Protein AF-0000000084344309 (afdb_homodimer)

InterPro domains:
  IPR000515 ABC transporter type 1, transmembrane domain MetI-like [PF00528] (68-239)
  IPR000515 ABC transporter type 1, transmembrane domain MetI-like [PS50928] (53-237)
  IPR000515 ABC transporter type 1, transmembrane domain MetI-like [cd06261] (53-232)
  IPR035906 MetI-like superfamily [G3DSA:1.10.3720.10] (46-242)
  IPR035906 MetI-like superfamily [SSF161098] (51-229)

Nearest PDB structures (foldseek):
  7ahd-assembly1_B  TM=9.129E-01  e=1.116E-06  Lactococcus lactis subsp. lactis
  7ahd-assembly1_A  TM=9.057E-01  e=2.330E-06  Lactococcus lactis subsp. lactis
  8wm8-assembly1_A  TM=8.359E-01  e=1.689E-06  Nostoc sp. PCC 7120 = FACHB-418
  7ahc-assembly1_B  TM=8.826E-01  e=1.165E-05  Lactococcus lactis subsp. lactis
  7ahh-assembly1_A  TM=6.954E-01  e=5.317E-05  Lactococcus lactis subsp. lactis

Structure (mmCIF, N/CA/C/O backbone):
data_AF-0000000084344309-model_v1
#
loop_
_entity.id
_entity.type
_entity.pdbx_description
1 polymer 'Putative hydroxymethylpyrimidine transport system permease protein'
#
loop_
_atom_site.group_PDB
_atom_site.id
_atom_site.type_symbol
_atom_site.label_atom_id
_atom_site.label_alt_id
_atom_site.label_comp_id
_atom_site.label_asym_id
_atom_site.label_entity_id
_atom_site.label_seq_id
_atom_site.pdbx_PDB_ins_code
_atom_site.Cartn_x
_atom_site.Cartn_y
_atom_site.Cartn_z
_atom_site.occupancy
_atom_site.B_iso_or_equiv
_atom_site.auth_seq_id
_atom_site.auth_comp_id
_atom_site.auth_asym_id
_atom_site.auth_atom_id
_atom_site.pdbx_PDB_model_num
ATOM 1 N N . MET A 1 1 ? 7.293 23.906 -21.812 1 44 1 MET A N 1
ATOM 2 C CA . MET A 1 1 ? 7.852 22.672 -22.359 1 44 1 MET A CA 1
ATOM 3 C C . MET A 1 1 ? 9.148 22.297 -21.656 1 44 1 MET A C 1
ATOM 5 O O . MET A 1 1 ? 9.609 21.156 -21.75 1 44 1 MET A O 1
ATOM 9 N N . LYS A 1 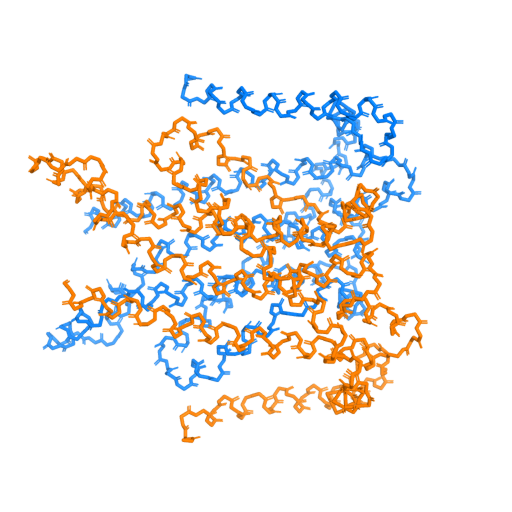2 ? 9.789 23.312 -21.094 1 55.97 2 LYS A N 1
ATOM 10 C CA . LYS A 1 2 ? 11.078 23.281 -20.406 1 55.97 2 LYS A CA 1
ATOM 11 C C . LYS A 1 2 ? 10.953 22.641 -19.031 1 55.97 2 LYS A C 1
ATOM 13 O O . LYS A 1 2 ? 11.875 21.969 -18.562 1 55.97 2 LYS A O 1
ATOM 18 N N . LYS A 1 3 ? 9.727 22.797 -18.594 1 63.34 3 LYS A N 1
ATOM 19 C CA . LYS A 1 3 ? 9.477 22.453 -17.188 1 63.34 3 LYS A CA 1
ATOM 20 C C . LYS A 1 3 ? 9.539 20.938 -16.984 1 63.34 3 LYS A C 1
ATOM 22 O O . LYS A 1 3 ? 9.977 20.469 -15.93 1 63.34 3 LYS A O 1
ATOM 27 N N . TYR A 1 4 ? 9.352 20.109 -18.094 1 70.94 4 TYR A N 1
ATOM 28 C CA . TYR A 1 4 ? 9.289 18.656 -17.938 1 70.94 4 TYR A CA 1
ATOM 29 C C . TYR A 1 4 ? 10.469 17.984 -18.625 1 70.94 4 TYR A C 1
ATOM 31 O O . TYR A 1 4 ? 10.562 16.75 -18.641 1 70.94 4 TYR A O 1
ATOM 39 N N . THR A 1 5 ? 11.352 18.734 -19.109 1 75.25 5 THR A N 1
ATOM 40 C CA . THR A 1 5 ? 12.477 18.234 -19.891 1 75.25 5 THR A CA 1
ATOM 41 C C . THR A 1 5 ? 13.312 17.25 -19.062 1 75.25 5 THR A C 1
ATOM 43 O O . THR A 1 5 ? 13.648 16.156 -19.516 1 75.25 5 THR A O 1
ATOM 46 N N . PRO A 1 6 ? 13.625 17.656 -17.828 1 71.81 6 PRO A N 1
ATOM 47 C CA . PRO A 1 6 ? 14.422 16.688 -17.062 1 71.81 6 PRO A CA 1
ATOM 48 C C . PRO A 1 6 ? 13.695 15.367 -16.844 1 71.81 6 PRO A C 1
ATOM 50 O O . PRO A 1 6 ? 14.32 14.305 -16.906 1 71.81 6 PRO A O 1
ATOM 53 N N . ALA A 1 7 ? 12.469 15.422 -16.594 1 71.88 7 ALA A N 1
ATOM 54 C CA . ALA A 1 7 ? 11.68 14.211 -16.406 1 71.88 7 ALA A CA 1
ATOM 55 C C . ALA A 1 7 ? 11.719 13.336 -17.672 1 71.88 7 ALA A C 1
ATOM 57 O O . ALA A 1 7 ? 11.852 12.117 -17.578 1 71.88 7 ALA A O 1
ATOM 58 N N . ILE A 1 8 ? 11.633 14 -18.703 1 75.62 8 ILE A N 1
ATOM 59 C CA . ILE A 1 8 ? 11.617 13.289 -19.969 1 75.62 8 ILE A CA 1
ATOM 60 C C . ILE A 1 8 ? 12.977 12.648 -20.234 1 75.62 8 ILE A C 1
ATOM 62 O O . ILE A 1 8 ? 13.055 11.492 -20.641 1 75.62 8 ILE A O 1
ATOM 66 N N . ILE A 1 9 ? 14 13.312 -19.844 1 79.62 9 ILE A N 1
ATOM 67 C CA . ILE A 1 9 ? 15.344 12.805 -20.078 1 79.62 9 ILE A CA 1
ATOM 68 C C . ILE A 1 9 ? 15.602 11.586 -19.203 1 79.62 9 ILE A C 1
ATOM 70 O O . ILE A 1 9 ? 16.078 10.555 -19.688 1 79.62 9 ILE A O 1
ATOM 74 N N . ILE A 1 10 ? 15.227 11.695 -17.938 1 78.94 10 ILE A N 1
ATOM 75 C CA . ILE A 1 10 ? 15.461 10.594 -17.016 1 78.94 10 ILE A CA 1
ATOM 76 C C . ILE A 1 10 ? 14.641 9.375 -17.438 1 78.94 10 ILE A C 1
ATOM 78 O O . ILE A 1 10 ? 15.133 8.25 -17.422 1 78.94 10 ILE A O 1
ATOM 82 N N . SER A 1 11 ? 13.438 9.633 -17.797 1 78.31 11 SER A N 1
ATOM 83 C CA . SER A 1 11 ? 12.578 8.547 -18.25 1 78.31 11 SER A CA 1
ATOM 84 C C . SER A 1 11 ? 13.148 7.867 -19.484 1 78.31 11 SER A C 1
ATOM 86 O O . SER A 1 11 ? 13.156 6.641 -19.578 1 78.31 11 SER A O 1
ATOM 88 N N . ILE A 1 12 ? 13.664 8.695 -20.359 1 81.94 12 ILE A N 1
ATOM 89 C CA . ILE A 1 12 ? 14.219 8.172 -21.594 1 81.94 12 ILE A CA 1
ATOM 90 C C . ILE A 1 12 ? 15.477 7.363 -21.297 1 81.94 12 ILE A C 1
ATOM 92 O O . ILE A 1 12 ? 15.672 6.281 -21.859 1 81.94 12 ILE A O 1
ATOM 96 N N . VAL A 1 13 ? 16.281 7.871 -20.406 1 85.38 13 VAL A N 1
ATOM 97 C CA . VAL A 1 13 ? 17.516 7.176 -20.031 1 85.38 13 VAL A CA 1
ATOM 98 C C . VAL A 1 13 ? 17.172 5.832 -19.391 1 85.38 13 VAL A C 1
ATOM 100 O O . VAL A 1 13 ? 17.781 4.812 -19.719 1 85.38 13 VAL A O 1
ATOM 103 N N . LEU A 1 14 ? 16.203 5.852 -18.5 1 82.12 14 LEU A N 1
ATOM 104 C CA . LEU A 1 14 ? 15.805 4.617 -17.828 1 82.12 14 LEU A CA 1
ATOM 105 C C . LEU A 1 14 ? 15.242 3.615 -18.828 1 82.12 14 LEU A C 1
ATOM 107 O O . LEU A 1 14 ? 15.516 2.416 -18.734 1 82.12 14 LEU A O 1
ATOM 111 N N . LEU A 1 15 ? 14.555 4.137 -19.75 1 83.81 15 LEU A N 1
ATOM 112 C CA . LEU A 1 15 ? 13.977 3.273 -20.781 1 83.81 15 LEU A CA 1
ATOM 113 C C . LEU A 1 15 ? 15.062 2.719 -21.688 1 83.81 15 LEU A C 1
ATOM 115 O O . LEU A 1 15 ? 14.992 1.562 -22.109 1 83.81 15 LEU A O 1
ATOM 119 N N . LEU A 1 16 ? 16.016 3.533 -21.969 1 87.88 16 LEU A N 1
ATOM 120 C CA . LEU A 1 16 ? 17.125 3.1 -22.828 1 87.88 16 LEU A CA 1
ATOM 121 C C . LEU A 1 16 ? 17.969 2.049 -22.125 1 87.88 16 LEU A C 1
ATOM 123 O O . LEU A 1 16 ? 18.375 1.062 -22.734 1 87.88 16 LEU A O 1
ATOM 127 N N . VAL A 1 17 ? 18.234 2.318 -20.922 1 87.25 17 VAL A N 1
ATOM 128 C CA . VAL A 1 17 ? 19 1.338 -20.141 1 87.25 17 VAL A CA 1
ATOM 129 C C . VAL A 1 17 ? 18.234 0.018 -20.094 1 87.25 17 VAL A C 1
ATOM 131 O O . VAL A 1 17 ? 18.812 -1.054 -20.266 1 87.25 17 VAL A O 1
ATOM 134 N N . TRP A 1 18 ? 16.969 0.102 -19.859 1 84.81 18 TRP A N 1
ATOM 135 C CA . TRP A 1 18 ? 16.109 -1.077 -19.875 1 84.81 18 TRP A CA 1
ATOM 136 C C . TRP A 1 18 ? 16.156 -1.772 -21.234 1 84.81 18 TRP A C 1
ATOM 138 O O . TRP A 1 18 ? 16.281 -2.998 -21.297 1 84.81 18 TRP A O 1
ATOM 148 N N . GLU A 1 19 ? 16.125 -1.021 -22.25 1 88.81 19 GLU A N 1
ATOM 149 C CA . GLU A 1 19 ? 16.156 -1.564 -23.594 1 88.81 19 GLU A CA 1
ATOM 150 C C . GLU A 1 19 ? 17.453 -2.324 -23.844 1 88.81 19 GLU A C 1
ATOM 152 O O . GLU A 1 19 ? 17.438 -3.447 -24.359 1 88.81 19 GLU A O 1
ATOM 157 N N . VAL A 1 20 ? 18.5 -1.713 -23.469 1 87.88 20 VAL A N 1
ATOM 158 C CA . VAL A 1 20 ? 19.828 -2.299 -23.688 1 87.88 20 VAL A CA 1
ATOM 159 C C . VAL A 1 20 ? 19.984 -3.566 -22.859 1 87.88 20 VAL A C 1
ATOM 161 O O . VAL A 1 20 ? 20.453 -4.59 -23.344 1 87.88 20 VAL A O 1
ATOM 164 N N . LEU A 1 21 ? 19.547 -3.471 -21.672 1 83 21 LEU A N 1
ATOM 165 C CA . LEU A 1 21 ? 19.656 -4.621 -20.781 1 83 21 LEU A CA 1
ATOM 166 C C . LEU A 1 21 ? 18.797 -5.781 -21.281 1 83 21 LEU A C 1
ATOM 168 O O . LEU A 1 21 ? 19.234 -6.934 -21.234 1 83 21 LEU A O 1
ATOM 172 N N . ALA A 1 22 ? 17.625 -5.492 -21.688 1 83.75 22 ALA A N 1
ATOM 173 C CA . ALA A 1 22 ? 16.703 -6.52 -22.172 1 83.75 22 ALA A CA 1
ATOM 174 C C . ALA A 1 22 ? 17.266 -7.203 -23.422 1 83.75 22 ALA A C 1
ATOM 176 O O . ALA A 1 22 ? 17.172 -8.422 -23.547 1 83.75 22 ALA A O 1
ATOM 177 N N . ARG A 1 23 ? 17.844 -6.414 -24.25 1 83.19 23 ARG A N 1
ATOM 178 C CA . ARG A 1 23 ? 18.406 -6.969 -25.484 1 83.19 23 ARG A CA 1
ATOM 179 C C . ARG A 1 23 ? 19.656 -7.785 -25.188 1 83.19 23 ARG A C 1
ATOM 181 O O . ARG A 1 23 ? 19.922 -8.781 -25.859 1 83.19 23 ARG A O 1
ATOM 188 N N . TYR A 1 24 ? 20.344 -7.297 -24.219 1 83.12 24 TYR A N 1
ATOM 189 C CA . TYR A 1 24 ? 21.562 -8.016 -23.844 1 83.12 24 TYR A CA 1
ATOM 190 C C . TYR A 1 24 ? 21.219 -9.383 -23.25 1 83.12 24 TYR A C 1
ATOM 192 O O . TYR A 1 24 ? 21.859 -10.375 -23.562 1 83.12 24 TYR A O 1
ATOM 200 N N . ILE A 1 25 ? 20.281 -9.43 -22.406 1 78.81 25 ILE A N 1
ATOM 201 C CA . ILE A 1 25 ? 19.859 -10.664 -21.75 1 78.81 25 ILE A CA 1
ATOM 202 C C . ILE A 1 25 ? 19.234 -11.602 -22.781 1 78.81 25 ILE A C 1
ATOM 204 O O . ILE A 1 25 ? 19.375 -12.82 -22.688 1 78.81 25 ILE A O 1
ATOM 208 N N . ASN A 1 26 ? 18.625 -11.031 -23.766 1 71.38 26 ASN A N 1
ATOM 209 C CA . ASN A 1 26 ? 18.047 -11.75 -24.906 1 71.38 26 ASN A CA 1
ATOM 210 C C . ASN A 1 26 ? 17.078 -12.836 -24.453 1 71.38 26 ASN A C 1
ATOM 212 O O . ASN A 1 26 ? 17.109 -13.961 -24.953 1 71.38 26 ASN A O 1
ATOM 216 N N . ALA A 1 27 ? 16.531 -12.695 -23.391 1 71.06 27 ALA A N 1
ATOM 217 C CA . ALA A 1 27 ? 15.438 -13.539 -22.906 1 71.06 27 ALA A CA 1
ATOM 218 C C . ALA A 1 27 ? 14.125 -12.766 -22.875 1 71.06 27 ALA A C 1
ATOM 220 O O . ALA A 1 27 ? 13.695 -12.297 -21.812 1 71.06 27 ALA A O 1
ATOM 221 N N . MET A 1 28 ? 13.555 -12.805 -24 1 66.31 28 MET A N 1
ATOM 222 C CA . MET A 1 28 ? 12.414 -11.93 -24.234 1 66.31 28 MET A CA 1
ATOM 223 C C . MET A 1 28 ? 11.219 -12.352 -23.391 1 66.31 28 MET A C 1
ATOM 225 O O . MET A 1 28 ? 10.367 -11.523 -23.062 1 66.31 28 MET A O 1
ATOM 229 N N . TYR A 1 29 ? 11.336 -13.602 -23.078 1 68.12 29 TYR A N 1
ATOM 230 C CA . TYR A 1 29 ? 10.211 -14.086 -22.281 1 68.12 29 TYR A CA 1
ATOM 231 C C . TYR A 1 29 ? 10.305 -13.609 -20.844 1 68.12 29 TYR A C 1
ATOM 233 O O . TYR A 1 29 ? 9.289 -13.367 -20.188 1 68.12 29 TYR A O 1
ATOM 241 N N . ILE A 1 30 ? 11.43 -13.406 -20.484 1 71 30 ILE A N 1
ATOM 242 C CA . ILE A 1 30 ? 11.664 -13.07 -19.078 1 71 30 ILE A CA 1
ATOM 243 C C . ILE A 1 30 ? 11.688 -11.555 -18.906 1 71 30 ILE A C 1
ATOM 245 O O . ILE A 1 30 ? 11.031 -11.016 -18.016 1 71 30 ILE A O 1
ATOM 249 N N . LEU A 1 31 ? 12.414 -10.836 -19.781 1 79.44 31 LEU A N 1
ATOM 250 C CA . LEU A 1 31 ? 12.516 -9.383 -19.734 1 79.44 31 LEU A CA 1
ATOM 251 C C . LEU A 1 31 ? 12.398 -8.781 -21.125 1 79.44 31 LEU A C 1
ATOM 253 O O . LEU A 1 31 ? 13.406 -8.492 -21.766 1 79.44 31 LEU A O 1
ATOM 257 N N . PRO A 1 32 ? 11.141 -8.562 -21.453 1 86.12 32 PRO A N 1
ATOM 258 C CA . PRO A 1 32 ? 10.977 -7.961 -22.781 1 86.12 32 PRO A CA 1
ATOM 259 C C . PRO A 1 32 ? 11.453 -6.512 -22.828 1 86.12 32 PRO A C 1
ATOM 261 O O . PRO A 1 32 ? 11.453 -5.82 -21.812 1 86.12 32 PRO A O 1
ATOM 264 N N . SER A 1 33 ? 11.875 -6.141 -24 1 89.25 33 SER A N 1
ATOM 265 C CA . SER A 1 33 ? 12.312 -4.762 -24.188 1 89.25 33 SER A CA 1
ATOM 266 C C . SER A 1 33 ? 11.125 -3.809 -24.281 1 89.25 33 SER A C 1
ATOM 268 O O . SER A 1 33 ? 10.031 -4.203 -24.688 1 89.25 33 SER A O 1
ATOM 270 N N . PRO A 1 34 ? 11.391 -2.557 -23.844 1 91.44 34 PRO A N 1
ATOM 271 C CA . PRO A 1 34 ? 10.328 -1.555 -23.938 1 91.44 34 PRO A CA 1
ATOM 272 C C . PRO A 1 34 ? 9.766 -1.42 -25.359 1 91.44 34 PRO A C 1
ATOM 274 O O . PRO A 1 34 ? 8.562 -1.256 -25.531 1 91.44 34 PRO A O 1
ATOM 277 N N . SER A 1 35 ? 10.594 -1.54 -26.359 1 92.19 35 SER A N 1
ATOM 278 C CA . SER A 1 35 ? 10.133 -1.417 -27.734 1 92.19 35 SER A CA 1
ATOM 279 C C . SER A 1 35 ? 9.172 -2.545 -28.109 1 92.19 35 SER A C 1
ATOM 281 O O . SER A 1 35 ? 8.156 -2.312 -28.766 1 92.19 35 SER A O 1
ATOM 283 N N . LYS A 1 36 ? 9.484 -3.729 -27.625 1 92.81 36 LYS A N 1
ATOM 284 C CA . LYS A 1 36 ? 8.625 -4.875 -27.906 1 92.81 36 LYS A CA 1
ATOM 285 C C . LYS A 1 36 ? 7.305 -4.773 -27.156 1 92.81 36 LYS A C 1
ATOM 287 O O . LYS A 1 36 ? 6.262 -5.199 -27.656 1 92.81 36 LYS A O 1
ATOM 292 N N . ILE A 1 37 ? 7.387 -4.23 -25.984 1 93.75 37 ILE A N 1
ATOM 293 C CA . ILE A 1 37 ? 6.18 -4.031 -25.188 1 93.75 37 ILE A CA 1
ATOM 294 C C . ILE A 1 37 ? 5.246 -3.059 -25.906 1 93.75 37 ILE A C 1
ATOM 296 O O . ILE A 1 37 ? 4.039 -3.295 -25.984 1 93.75 37 ILE A O 1
ATOM 300 N N . ILE A 1 38 ? 5.84 -2.027 -26.469 1 95.38 38 ILE A N 1
ATOM 301 C CA . ILE A 1 38 ? 5.047 -1.031 -27.172 1 95.38 38 ILE A CA 1
ATOM 302 C C . ILE A 1 38 ? 4.453 -1.651 -28.438 1 95.38 38 ILE A C 1
ATOM 304 O O . ILE A 1 38 ? 3.281 -1.429 -28.75 1 95.38 38 ILE A O 1
ATOM 308 N N . GLU A 1 39 ? 5.23 -2.412 -29.094 1 95.81 39 GLU A N 1
ATOM 309 C CA . GLU A 1 39 ? 4.773 -3.08 -30.312 1 95.81 39 GLU A CA 1
ATOM 310 C C . GLU A 1 39 ? 3.59 -3.998 -30.016 1 95.81 39 GLU A C 1
ATOM 312 O O . GLU A 1 39 ? 2.588 -3.973 -30.734 1 95.81 39 GLU A O 1
ATOM 317 N N . GLU A 1 40 ? 3.76 -4.797 -28.969 1 95.81 40 GLU A N 1
ATOM 318 C CA . GLU A 1 40 ? 2.695 -5.723 -28.594 1 95.81 40 GLU A CA 1
ATOM 319 C C . GLU A 1 40 ? 1.447 -4.977 -28.141 1 95.81 40 GLU A C 1
ATOM 321 O O . GLU A 1 40 ? 0.324 -5.418 -28.391 1 95.81 40 GLU A O 1
ATOM 326 N N . THR A 1 41 ? 1.648 -3.891 -27.469 1 97.56 41 THR A N 1
ATOM 327 C CA . THR A 1 41 ? 0.527 -3.076 -27.016 1 97.56 41 THR A CA 1
ATOM 328 C C . THR A 1 41 ? -0.248 -2.512 -28.203 1 97.56 41 THR A C 1
ATOM 330 O O . THR A 1 41 ? -1.48 -2.494 -28.188 1 97.56 41 THR A O 1
ATOM 333 N N . ILE A 1 42 ? 0.49 -2.08 -29.203 1 97.75 42 ILE A N 1
ATOM 334 C CA . ILE A 1 42 ? -0.143 -1.535 -30.406 1 97.75 42 ILE A CA 1
ATOM 335 C C . ILE A 1 42 ? -0.87 -2.648 -31.156 1 97.75 42 ILE A C 1
ATOM 337 O O . ILE A 1 42 ? -1.98 -2.449 -31.641 1 97.75 42 ILE A O 1
ATOM 341 N N . LYS A 1 43 ? -0.249 -3.75 -31.219 1 97.62 43 LYS A N 1
ATOM 342 C CA . LYS A 1 43 ? -0.836 -4.898 -31.906 1 97.62 43 LYS A CA 1
ATOM 343 C C . LYS A 1 43 ? -2.191 -5.258 -31.297 1 97.62 43 LYS A C 1
ATOM 345 O O . LYS A 1 43 ? -3.139 -5.562 -32.031 1 97.62 43 LYS A O 1
ATOM 350 N N . PHE A 1 44 ? -2.303 -5.23 -29.969 1 98.06 44 PHE A N 1
ATOM 351 C CA . PHE A 1 44 ? -3.52 -5.656 -29.297 1 98.06 44 PHE A CA 1
ATOM 352 C C . PHE A 1 44 ? -4.293 -4.457 -28.766 1 98.06 44 PHE A C 1
ATOM 354 O O . PHE A 1 44 ? -5.09 -4.586 -27.828 1 98.06 44 PHE A O 1
ATOM 361 N N . ARG A 1 45 ? -4.047 -3.285 -29.328 1 97.69 45 ARG A N 1
ATOM 362 C CA . ARG A 1 45 ? -4.578 -2.041 -28.781 1 97.69 45 ARG A CA 1
ATOM 363 C C . ARG A 1 45 ? -6.102 -2.084 -28.703 1 97.69 45 ARG A C 1
ATOM 365 O O . ARG A 1 45 ? -6.691 -1.601 -27.734 1 97.69 45 ARG A O 1
ATOM 372 N N . ASN A 1 46 ? -6.762 -2.625 -29.656 1 97.62 46 ASN A N 1
ATOM 373 C CA . ASN A 1 46 ? -8.219 -2.617 -29.688 1 97.62 46 ASN A CA 1
ATOM 374 C C . ASN A 1 46 ? -8.812 -3.369 -28.5 1 97.62 46 ASN A C 1
ATOM 376 O O . ASN A 1 46 ? -9.578 -2.803 -27.719 1 97.62 46 ASN A O 1
ATOM 380 N N . VAL A 1 47 ? -8.383 -4.617 -28.328 1 97.75 47 VAL A N 1
ATOM 381 C CA . VAL A 1 47 ? -8.945 -5.434 -27.266 1 97.75 47 VAL A CA 1
ATOM 382 C C . VAL A 1 47 ? -8.461 -4.914 -25.906 1 97.75 47 VAL A C 1
ATOM 384 O O . VAL A 1 47 ? -9.203 -4.938 -24.922 1 97.75 47 VAL A O 1
ATOM 387 N N . LEU A 1 48 ? -7.277 -4.398 -25.812 1 98.38 48 LEU A N 1
ATOM 388 C CA . LEU A 1 48 ? -6.707 -3.887 -24.578 1 98.38 48 LEU A CA 1
ATOM 389 C C . LEU A 1 48 ? -7.488 -2.67 -24.078 1 98.38 48 LEU A C 1
ATOM 391 O O . LEU A 1 48 ? -7.805 -2.572 -22.891 1 98.38 48 LEU A O 1
ATOM 395 N N . PHE A 1 49 ? -7.852 -1.816 -24.984 1 98.06 49 PHE A N 1
ATOM 396 C CA . PHE A 1 49 ? -8.438 -0.548 -24.562 1 98.06 49 PHE A CA 1
ATOM 397 C C . PHE A 1 49 ? -9.953 -0.642 -24.516 1 98.06 49 PHE A C 1
ATOM 399 O O . PHE A 1 49 ? -10.594 0.01 -23.688 1 98.06 49 PHE A O 1
ATOM 406 N N . THR A 1 50 ? -10.539 -1.438 -25.344 1 97.44 50 THR A N 1
ATOM 407 C CA . THR A 1 50 ? -11.992 -1.443 -25.438 1 97.44 50 THR A CA 1
ATOM 408 C C . THR A 1 50 ? -12.594 -2.479 -24.484 1 97.44 50 THR A C 1
ATOM 410 O O . THR A 1 50 ? -13.719 -2.314 -24 1 97.44 50 THR A O 1
ATOM 413 N N . VAL A 1 51 ? -11.891 -3.533 -24.219 1 97.88 51 VAL A N 1
ATOM 414 C CA . VAL A 1 51 ? -12.445 -4.617 -23.406 1 97.88 51 VAL A CA 1
ATOM 415 C C . VAL A 1 51 ? -11.75 -4.668 -22.062 1 97.88 51 VAL A C 1
ATOM 417 O O . VAL A 1 51 ? -12.383 -4.457 -21.016 1 97.88 51 VAL A O 1
ATOM 420 N N . HIS A 1 52 ? -10.469 -4.844 -22.062 1 98.38 52 HIS A N 1
ATOM 421 C CA . HIS A 1 52 ? -9.742 -5.184 -20.844 1 98.38 52 HIS A CA 1
ATOM 422 C C . HIS A 1 52 ? -9.547 -3.955 -19.969 1 98.38 52 HIS A C 1
ATOM 424 O O . HIS A 1 52 ? -9.734 -4.023 -18.75 1 98.38 52 HIS A O 1
ATOM 430 N N . LEU A 1 53 ? -9.266 -2.836 -20.594 1 98.31 53 LEU A N 1
ATOM 431 C CA . LEU A 1 53 ? -9.094 -1.617 -19.812 1 98.31 53 LEU A CA 1
ATOM 432 C C . LEU A 1 53 ? -10.398 -1.198 -19.156 1 98.31 53 LEU A C 1
ATOM 434 O O . LEU A 1 53 ? -10.422 -0.796 -17.984 1 98.31 53 LEU A O 1
ATOM 438 N N . LYS A 1 54 ? -11.438 -1.251 -19.891 1 97.88 54 LYS A N 1
ATOM 439 C CA . LYS A 1 54 ? -12.75 -0.89 -19.344 1 97.88 54 LYS A CA 1
ATOM 440 C C . LYS A 1 54 ? -13.109 -1.757 -18.141 1 97.88 54 LYS A C 1
ATOM 442 O O . LYS A 1 54 ? -13.648 -1.26 -17.156 1 97.88 54 LYS A O 1
ATOM 447 N N . ALA A 1 55 ? -12.844 -3.016 -18.266 1 98 55 ALA A N 1
ATOM 448 C CA . ALA A 1 55 ? -13.125 -3.945 -17.188 1 98 55 ALA A CA 1
ATOM 449 C C . ALA A 1 55 ? -12.305 -3.602 -15.938 1 98 55 ALA A C 1
ATOM 451 O O . ALA A 1 55 ? -12.852 -3.514 -14.836 1 98 55 ALA A O 1
ATOM 452 N N . THR A 1 56 ? -11.023 -3.377 -16.078 1 98 56 THR A N 1
ATOM 453 C CA . THR A 1 56 ? -10.133 -3.059 -14.969 1 98 56 THR A CA 1
ATOM 454 C C . THR A 1 56 ? -10.516 -1.723 -14.336 1 98 56 THR A C 1
ATOM 456 O O . THR A 1 56 ? -10.523 -1.588 -13.109 1 98 56 THR A O 1
ATOM 459 N N . LEU A 1 57 ? -10.922 -0.775 -15.172 1 98.38 57 LEU A N 1
ATOM 460 C CA . LEU A 1 57 ? -11.297 0.536 -14.656 1 98.38 57 LEU A CA 1
ATOM 461 C C . LEU A 1 57 ? -12.594 0.448 -13.852 1 98.38 57 LEU A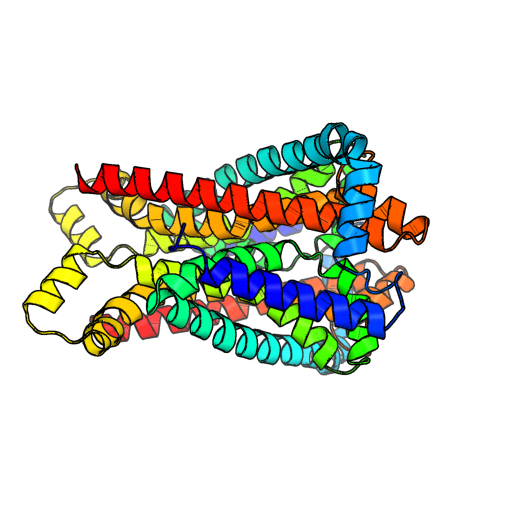 C 1
ATOM 463 O O . LEU A 1 57 ? -12.742 1.136 -12.836 1 98.38 57 LEU A O 1
ATOM 467 N N . SER A 1 58 ? -13.484 -0.332 -14.297 1 98.19 58 SER A N 1
ATOM 468 C CA . SER A 1 58 ? -14.734 -0.504 -13.562 1 98.19 58 SER A CA 1
ATOM 469 C C . SER A 1 58 ? -14.484 -1.079 -12.172 1 98.19 58 SER A C 1
ATOM 471 O O . SER A 1 58 ? -15.031 -0.583 -11.188 1 98.19 58 SER A O 1
ATOM 473 N N . VAL A 1 59 ? -13.648 -2.082 -12.102 1 98.12 59 VAL A N 1
ATOM 474 C CA . VAL A 1 59 ? -13.297 -2.699 -10.82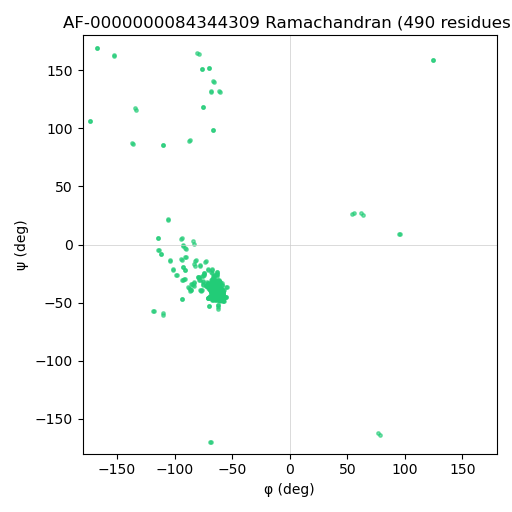8 1 98.12 59 VAL A CA 1
ATOM 475 C C . VAL A 1 59 ? -12.594 -1.681 -9.938 1 98.12 59 VAL A C 1
ATOM 477 O O . VAL A 1 59 ? -12.906 -1.565 -8.75 1 98.12 59 VAL A O 1
ATOM 480 N N . THR A 1 60 ? -11.695 -0.961 -10.531 1 98.12 60 THR A N 1
ATOM 481 C CA . THR A 1 60 ? -10.891 0.004 -9.797 1 98.12 60 THR A CA 1
ATOM 482 C C . THR A 1 60 ? -11.766 1.11 -9.219 1 98.12 60 THR A C 1
ATOM 484 O O . THR A 1 60 ? -11.641 1.448 -8.039 1 98.12 60 THR A O 1
ATOM 487 N N . ILE A 1 61 ? -12.656 1.658 -10.008 1 98.19 61 ILE A N 1
ATOM 488 C CA . ILE A 1 61 ? -13.484 2.787 -9.602 1 98.19 61 ILE A CA 1
ATOM 489 C C . ILE A 1 61 ? -14.469 2.34 -8.523 1 98.19 61 ILE A C 1
ATOM 491 O O . ILE A 1 61 ? -14.617 3.002 -7.492 1 98.19 61 ILE A O 1
ATOM 495 N N . ILE A 1 62 ? -15.078 1.253 -8.711 1 98.44 62 ILE A N 1
ATOM 496 C CA . ILE A 1 62 ? -16.047 0.749 -7.738 1 98.44 62 ILE A CA 1
ATOM 497 C C . ILE A 1 62 ? -15.328 0.354 -6.449 1 98.44 62 ILE A C 1
ATOM 499 O O . ILE A 1 62 ? -15.773 0.704 -5.355 1 98.44 62 ILE A O 1
ATOM 503 N N . GLY A 1 63 ? -14.211 -0.396 -6.613 1 98.31 63 GLY A N 1
ATOM 504 C CA . GLY A 1 63 ? -13.438 -0.806 -5.449 1 98.31 63 GLY A CA 1
ATOM 505 C C . GLY A 1 63 ? -12.922 0.364 -4.637 1 98.31 63 GLY A C 1
ATOM 506 O O . GLY A 1 63 ? -13.031 0.371 -3.41 1 98.31 63 GLY A O 1
ATOM 507 N N . LEU A 1 64 ? -12.391 1.33 -5.336 1 98.12 64 LEU A N 1
ATOM 508 C CA . LEU A 1 64 ? -11.867 2.512 -4.66 1 98.12 64 LEU A CA 1
ATOM 509 C C . LEU A 1 64 ? -12.984 3.297 -3.984 1 98.12 64 LEU A C 1
ATOM 511 O O . LEU A 1 64 ? -12.812 3.803 -2.875 1 98.12 64 LEU A O 1
ATOM 515 N N . PHE A 1 65 ? -14.086 3.457 -4.652 1 98.5 65 PHE A N 1
ATOM 516 C CA . PHE A 1 65 ? -15.227 4.172 -4.098 1 98.5 65 PHE A CA 1
ATOM 517 C C . PHE A 1 65 ? -15.695 3.52 -2.803 1 98.5 65 PHE A C 1
ATOM 519 O O . PHE A 1 65 ? -15.891 4.199 -1.795 1 98.5 65 PHE A O 1
ATOM 526 N N . ILE A 1 66 ? -15.844 2.283 -2.787 1 98.56 66 ILE A N 1
ATOM 527 C CA . ILE A 1 66 ? -16.281 1.545 -1.606 1 98.56 66 ILE A CA 1
ATOM 528 C C . ILE A 1 66 ? -15.219 1.657 -0.51 1 98.56 66 ILE A C 1
ATOM 530 O O . ILE A 1 66 ? -15.547 1.889 0.656 1 98.56 66 ILE A O 1
ATOM 534 N N . ALA A 1 67 ? -13.945 1.476 -0.907 1 98.31 67 ALA A N 1
ATOM 535 C CA . ALA A 1 67 ? -12.852 1.555 0.059 1 98.31 67 ALA A CA 1
ATOM 536 C C . ALA A 1 67 ? -12.812 2.928 0.723 1 98.31 67 ALA A C 1
ATOM 538 O O . ALA A 1 67 ? -12.539 3.037 1.921 1 98.31 67 ALA A O 1
ATOM 539 N N . VAL A 1 68 ? -13.094 3.971 -0.038 1 98.38 68 VAL A N 1
ATOM 540 C CA . VAL A 1 68 ? -13.086 5.328 0.493 1 98.38 68 VAL A CA 1
ATOM 541 C C . VAL A 1 68 ? -14.227 5.504 1.488 1 98.38 68 VAL A C 1
ATOM 543 O O . VAL A 1 68 ? -14.031 6.023 2.588 1 98.38 68 VAL A O 1
ATOM 546 N N . ILE A 1 69 ? -15.391 5.062 1.162 1 98.44 69 ILE A N 1
ATOM 547 C CA . ILE A 1 69 ? -16.547 5.199 2.029 1 98.44 69 ILE A CA 1
ATOM 548 C C . ILE A 1 69 ? -16.328 4.43 3.328 1 98.44 69 ILE A C 1
ATOM 550 O O . ILE A 1 69 ? -16.5 4.977 4.422 1 98.44 69 ILE A O 1
ATOM 554 N N . LEU A 1 70 ? -15.859 3.23 3.217 1 97.75 70 LEU A N 1
ATOM 555 C CA . LEU A 1 70 ? -15.641 2.391 4.391 1 97.75 70 LEU A CA 1
ATOM 556 C C . LEU A 1 70 ? -14.461 2.898 5.207 1 97.75 70 LEU A C 1
ATOM 558 O O . LEU A 1 70 ? -14.531 2.949 6.438 1 97.75 70 LEU A O 1
ATOM 562 N N . GLY A 1 71 ? -13.352 3.219 4.5 1 97.88 71 GLY A N 1
ATOM 563 C CA . GLY A 1 71 ? -12.148 3.684 5.18 1 97.88 71 GLY A CA 1
ATOM 564 C C . GLY A 1 71 ? -12.352 5 5.906 1 97.88 71 GLY A C 1
ATOM 565 O O . GLY A 1 71 ? -11.992 5.133 7.078 1 97.88 71 GLY A O 1
ATOM 566 N N . VAL A 1 72 ? -12.961 5.973 5.234 1 97.69 72 VAL A N 1
ATOM 567 C CA . VAL A 1 72 ? -13.242 7.27 5.84 1 97.69 72 VAL A CA 1
ATOM 568 C C . VAL A 1 72 ? -14.273 7.109 6.949 1 97.69 72 VAL A C 1
ATOM 570 O O . VAL A 1 72 ? -14.141 7.703 8.023 1 97.69 72 VAL A O 1
ATOM 573 N N . GLY A 1 73 ? -15.281 6.332 6.684 1 97.44 73 GLY A N 1
ATOM 574 C CA . GLY A 1 73 ? -16.281 6.059 7.711 1 97.44 73 GLY A CA 1
ATOM 575 C C . GLY A 1 73 ? -15.68 5.48 8.977 1 97.44 73 GLY A C 1
ATOM 576 O O . GLY A 1 73 ? -16.016 5.91 10.086 1 97.44 73 GLY A O 1
ATOM 577 N N . LEU A 1 74 ? -14.836 4.555 8.82 1 96.62 74 LEU A N 1
ATOM 578 C CA . LEU A 1 74 ? -14.195 3.941 9.977 1 96.62 74 LEU A CA 1
ATOM 579 C C . LEU A 1 74 ? -13.281 4.934 10.688 1 96.62 74 LEU A C 1
ATOM 581 O O . LEU A 1 74 ? -13.219 4.957 11.914 1 96.62 74 LEU A O 1
ATOM 585 N N . ALA A 1 75 ? -12.547 5.707 9.906 1 97.06 75 ALA A N 1
ATOM 586 C CA . ALA A 1 75 ? -11.688 6.734 10.492 1 97.06 75 ALA A CA 1
ATOM 587 C C . ALA A 1 75 ? -12.5 7.711 11.344 1 97.06 75 ALA A C 1
ATOM 589 O O . ALA A 1 75 ? -12.094 8.07 12.445 1 97.06 75 ALA A O 1
ATOM 590 N N . ILE A 1 76 ? -13.617 8.102 10.844 1 96.12 76 ILE A N 1
ATOM 591 C CA . ILE A 1 76 ? -14.5 9.016 11.57 1 96.12 76 ILE A CA 1
ATOM 592 C C . ILE A 1 76 ? -14.992 8.344 12.844 1 96.12 76 ILE A C 1
ATOM 594 O O . ILE A 1 76 ? -14.961 8.945 13.922 1 96.12 76 ILE A O 1
ATOM 598 N N . SER A 1 77 ? -15.406 7.117 12.719 1 94.38 77 SER A N 1
ATOM 599 C CA . SER A 1 77 ? -15.922 6.383 13.867 1 94.38 77 SER A CA 1
ATOM 600 C C . SER A 1 77 ? -14.859 6.25 14.961 1 94.38 77 SER A C 1
ATOM 602 O O . SER A 1 77 ? -15.164 6.406 16.141 1 94.38 77 SER A O 1
ATOM 604 N N . MET A 1 78 ? -13.68 5.988 14.586 1 93.5 78 MET A N 1
ATOM 605 C CA . MET A 1 78 ? -12.594 5.82 15.547 1 93.5 78 MET A CA 1
ATOM 606 C C . MET A 1 78 ? -12.219 7.156 16.172 1 93.5 78 MET A C 1
ATOM 608 O O . MET A 1 78 ? -11.82 7.211 17.344 1 93.5 78 MET A O 1
ATOM 612 N N . ASP A 1 79 ? -12.344 8.227 15.406 1 92.75 79 ASP A N 1
ATOM 613 C CA . ASP A 1 79 ? -12.039 9.547 15.938 1 92.75 79 ASP A CA 1
ATOM 614 C C . ASP A 1 79 ? -13.086 9.977 16.969 1 92.75 79 ASP A C 1
ATOM 616 O O . ASP A 1 79 ? -12.75 10.625 17.969 1 92.75 79 ASP A O 1
ATOM 620 N N . LEU A 1 80 ? -14.305 9.625 16.766 1 89.5 80 LEU A N 1
ATOM 621 C CA . LEU A 1 80 ? -15.414 10.055 17.609 1 89.5 80 LEU A CA 1
ATOM 622 C C . LEU A 1 80 ? -15.461 9.25 18.906 1 89.5 80 LEU A C 1
ATOM 624 O O . LEU A 1 80 ? -15.969 9.734 19.922 1 89.5 80 LEU A O 1
ATOM 628 N N . ASN A 1 81 ? -15.031 8.07 18.844 1 89.19 81 ASN A N 1
ATOM 629 C CA . ASN A 1 81 ? -15.141 7.188 20.016 1 89.19 81 ASN A CA 1
ATOM 630 C C . ASN A 1 81 ? -13.828 6.445 20.266 1 89.19 81 ASN A C 1
ATOM 632 O O . ASN A 1 81 ? -13.484 5.516 19.547 1 89.19 81 ASN A O 1
ATOM 636 N N . LYS A 1 82 ? -13.25 6.703 21.391 1 86.94 82 LYS A N 1
ATOM 637 C CA . LYS A 1 82 ? -11.953 6.129 21.734 1 86.94 82 LYS A CA 1
ATOM 638 C C . LYS A 1 82 ? -12.055 4.621 21.953 1 86.94 82 LYS A C 1
ATOM 640 O O . LYS A 1 82 ? -11.109 3.885 21.672 1 86.94 82 LYS A O 1
ATOM 645 N N . SER A 1 83 ? -13.164 4.176 22.406 1 85.56 83 SER A N 1
ATOM 646 C CA . SER A 1 83 ? -13.367 2.74 22.578 1 85.56 83 SER A CA 1
ATOM 647 C C . SER A 1 83 ? -13.352 2.018 21.234 1 85.56 83 SER A C 1
ATOM 649 O O . SER A 1 83 ? -12.812 0.913 21.125 1 85.56 83 SER A O 1
ATOM 651 N N . LEU A 1 84 ? -13.914 2.646 20.25 1 87.88 84 LEU A N 1
ATOM 652 C CA . LEU A 1 84 ? -13.898 2.074 18.906 1 87.88 84 LEU A CA 1
ATOM 653 C C . LEU A 1 84 ? -12.484 2.064 18.344 1 87.88 84 LEU A C 1
ATOM 655 O O . LEU A 1 84 ? -12.086 1.112 17.656 1 87.88 84 LEU A O 1
ATOM 659 N N . GLU A 1 85 ? -11.836 3.07 18.594 1 91.12 85 GLU A N 1
ATOM 660 C CA . GLU A 1 85 ? -10.445 3.141 18.156 1 91.12 85 GLU A CA 1
ATOM 661 C C . GLU A 1 85 ? -9.633 1.978 18.719 1 91.12 85 GLU A C 1
ATOM 663 O O . GLU A 1 85 ? -8.938 1.284 17.969 1 91.12 85 GLU A O 1
ATOM 668 N N . ARG A 1 86 ? -9.758 1.765 19.984 1 86.88 86 ARG A N 1
ATOM 669 C CA . ARG A 1 86 ? -9 0.721 20.656 1 86.88 86 ARG A CA 1
ATOM 670 C C . ARG A 1 86 ? -9.391 -0.662 20.156 1 86.88 86 ARG A C 1
ATOM 672 O O . ARG A 1 86 ? -8.555 -1.563 20.078 1 86.88 86 ARG A O 1
ATOM 679 N N . ALA A 1 87 ? -10.586 -0.758 19.781 1 86.19 87 ALA A N 1
ATOM 680 C CA . ALA A 1 87 ? -11.109 -2.055 19.359 1 86.19 87 ALA A CA 1
ATOM 681 C C . ALA A 1 87 ? -10.812 -2.307 17.875 1 86.19 87 ALA A C 1
ATOM 683 O O . ALA A 1 87 ? -10.453 -3.422 17.484 1 86.19 87 ALA A O 1
ATOM 684 N N . LEU A 1 88 ? -10.93 -1.278 17.078 1 90.19 88 LEU A N 1
ATOM 685 C CA . LEU A 1 88 ? -10.977 -1.492 15.641 1 90.19 88 LEU A CA 1
ATOM 686 C C . LEU A 1 88 ? -9.602 -1.255 15.016 1 90.19 88 LEU A C 1
ATOM 688 O O . LEU A 1 88 ? -9.266 -1.861 14 1 90.19 88 LEU A O 1
ATOM 692 N N . TYR A 1 89 ? -8.805 -0.446 15.633 1 90.56 89 TYR A N 1
ATOM 693 C CA . TYR A 1 89 ? -7.531 -0.086 15.023 1 90.56 89 TYR A CA 1
ATOM 694 C C . TYR A 1 89 ? -6.652 -1.316 14.828 1 90.56 89 TYR A C 1
ATOM 696 O O . TYR A 1 89 ? -6.113 -1.537 13.742 1 90.56 89 TYR A O 1
ATOM 704 N N . PRO A 1 90 ? -6.582 -2.201 15.805 1 87.75 90 PRO A N 1
ATOM 705 C CA . PRO A 1 90 ? -5.789 -3.414 15.602 1 87.75 90 PRO A CA 1
ATOM 706 C C . PRO A 1 90 ? -6.352 -4.312 14.508 1 87.75 90 PRO A C 1
ATOM 708 O O . PRO A 1 90 ? -5.594 -4.973 13.789 1 87.75 90 PRO A O 1
ATOM 711 N N . LEU A 1 91 ? -7.605 -4.344 14.414 1 88.06 91 LEU A N 1
ATOM 712 C CA . LEU A 1 91 ? -8.242 -5.145 13.375 1 88.06 91 LEU A CA 1
ATOM 713 C C . LEU A 1 91 ? -7.938 -4.582 11.992 1 88.06 91 LEU A C 1
ATOM 715 O O . LEU A 1 91 ? -7.746 -5.34 11.039 1 88.06 91 LEU A O 1
ATOM 719 N N . VAL A 1 92 ? -7.934 -3.301 11.914 1 91.06 92 VAL A N 1
ATOM 720 C CA . VAL A 1 92 ? -7.598 -2.631 10.664 1 91.06 92 VAL A CA 1
ATOM 721 C C . VAL A 1 92 ? -6.168 -2.986 10.25 1 91.06 92 VAL A C 1
ATOM 723 O O . VAL A 1 92 ? -5.914 -3.305 9.086 1 91.06 92 VAL A O 1
ATOM 726 N N . VAL A 1 93 ? -5.293 -3.051 11.188 1 90.88 93 VAL A N 1
ATOM 727 C CA . VAL A 1 93 ? -3.902 -3.404 10.93 1 90.88 93 VAL A CA 1
ATOM 728 C C . VAL A 1 93 ? -3.814 -4.852 10.453 1 90.88 93 VAL A C 1
ATOM 730 O O . VAL A 1 93 ? -3.113 -5.156 9.484 1 90.88 93 VAL A O 1
ATOM 733 N N . ALA A 1 94 ? -4.527 -5.688 11.023 1 87.88 94 ALA A N 1
ATOM 734 C CA . ALA A 1 94 ? -4.504 -7.113 10.711 1 87.88 94 ALA A CA 1
ATOM 735 C C . ALA A 1 94 ? -4.996 -7.375 9.297 1 87.88 94 ALA A C 1
ATOM 737 O O . ALA A 1 94 ? -4.547 -8.312 8.641 1 87.88 94 ALA A O 1
ATOM 738 N N . THR A 1 95 ? -5.891 -6.547 8.797 1 85.94 95 THR A N 1
ATOM 739 C CA . THR A 1 95 ? -6.441 -6.754 7.461 1 85.94 95 THR A CA 1
ATOM 740 C C . THR A 1 95 ? -5.348 -6.645 6.402 1 85.94 95 THR A C 1
ATOM 742 O O . THR A 1 95 ? -5.449 -7.246 5.332 1 85.94 95 THR A O 1
ATOM 745 N N . GLN A 1 96 ? -4.277 -5.926 6.676 1 87.75 96 GLN A N 1
ATOM 746 C CA . GLN A 1 96 ? -3.205 -5.703 5.711 1 87.75 96 GLN A CA 1
ATOM 747 C C . GLN A 1 96 ? -2.297 -6.926 5.613 1 87.75 96 GLN A C 1
ATOM 749 O O . GLN A 1 96 ? -1.533 -7.059 4.652 1 87.75 96 GLN A O 1
ATOM 754 N N . THR A 1 97 ? -2.379 -7.785 6.629 1 84.19 97 THR A N 1
ATOM 755 C CA . THR A 1 97 ? -1.467 -8.922 6.668 1 84.19 97 THR A CA 1
ATOM 756 C C . THR A 1 97 ? -2.1 -10.148 6.012 1 84.19 97 THR A C 1
ATOM 758 O O . THR A 1 97 ? -1.465 -11.203 5.91 1 84.19 97 THR A O 1
ATOM 761 N N . VAL A 1 98 ? -3.303 -9.914 5.586 1 76.44 98 VAL A N 1
ATOM 762 C CA . VAL A 1 98 ? -3.982 -11 4.891 1 76.44 98 VAL A CA 1
ATOM 763 C C . VAL A 1 98 ? -3.414 -11.148 3.48 1 76.44 98 VAL A C 1
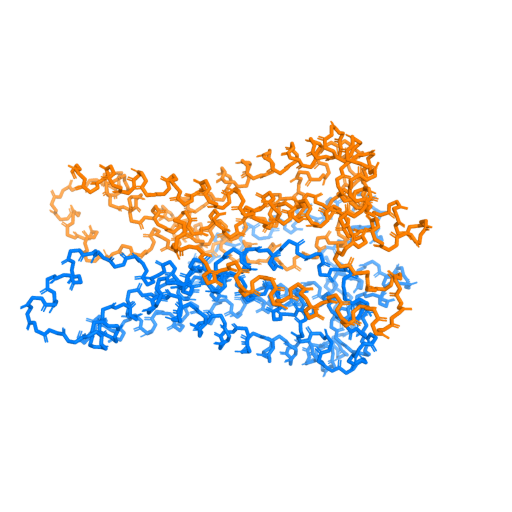ATOM 765 O O . VAL A 1 98 ? -3.43 -10.203 2.695 1 76.44 98 VAL A O 1
ATOM 768 N N . PRO A 1 99 ? -2.863 -12.234 3.182 1 74.81 99 PRO A N 1
ATOM 769 C CA . PRO A 1 99 ? -2.357 -12.438 1.822 1 74.81 99 PRO A CA 1
ATOM 770 C C . PRO A 1 99 ? -3.471 -12.484 0.779 1 74.81 99 PRO A C 1
ATOM 772 O O . PRO A 1 99 ? -4.062 -13.539 0.553 1 74.81 99 PRO A O 1
ATOM 775 N N . ILE A 1 100 ? -3.697 -11.453 0.145 1 78.94 100 ILE A N 1
ATOM 776 C CA . ILE A 1 100 ? -4.793 -11.312 -0.808 1 78.94 100 ILE A CA 1
ATOM 777 C C . ILE A 1 100 ? -4.629 -12.32 -1.94 1 78.94 100 ILE A C 1
ATOM 779 O O . ILE A 1 100 ? -5.613 -12.883 -2.426 1 78.94 100 ILE A O 1
ATOM 783 N N . THR A 1 101 ? -3.428 -12.609 -2.299 1 70.44 101 THR A N 1
ATOM 784 C CA . THR A 1 101 ? -3.156 -13.547 -3.383 1 70.44 101 THR A CA 1
ATOM 785 C C . THR A 1 101 ? -3.623 -14.953 -3.014 1 70.44 101 THR A C 1
ATOM 787 O O . THR A 1 101 ? -4.031 -15.719 -3.881 1 70.44 101 THR A O 1
ATOM 790 N N . ALA A 1 102 ? -3.535 -15.219 -1.666 1 67.94 102 ALA A N 1
ATOM 791 C CA . ALA A 1 102 ? -3.963 -16.531 -1.206 1 67.94 102 ALA A CA 1
ATOM 792 C C . ALA A 1 102 ? -5.484 -16.609 -1.102 1 67.94 102 ALA A C 1
ATOM 794 O O . ALA A 1 102 ? -6.07 -17.688 -1.272 1 67.94 102 ALA A O 1
ATOM 795 N N . LEU A 1 103 ? -6.125 -15.523 -0.862 1 74.38 103 LEU A N 1
ATOM 796 C CA . LEU A 1 103 ? -7.562 -15.508 -0.608 1 74.38 103 LEU A CA 1
ATOM 797 C C . LEU A 1 103 ? -8.336 -15.281 -1.899 1 74.38 103 LEU A C 1
ATOM 799 O O . LEU A 1 103 ? -9.531 -15.578 -1.972 1 74.38 103 LEU A O 1
ATOM 803 N N . ALA A 1 104 ? -7.625 -14.766 -2.834 1 75.19 104 ALA A N 1
ATOM 804 C CA . ALA A 1 104 ? -8.297 -14.344 -4.062 1 75.19 104 ALA A CA 1
ATOM 805 C C . ALA A 1 104 ? -9.023 -15.516 -4.719 1 75.19 104 ALA A C 1
ATOM 807 O O . ALA A 1 104 ? -10.164 -15.367 -5.176 1 75.19 104 ALA A O 1
ATOM 808 N N . PRO A 1 105 ? -8.461 -16.734 -4.711 1 72.25 105 PRO A N 1
ATOM 809 C CA . PRO A 1 105 ? -9.203 -17.875 -5.27 1 72.25 105 PRO A CA 1
ATOM 810 C C . PRO A 1 105 ? -10.508 -18.141 -4.52 1 72.25 105 PRO A C 1
ATOM 812 O O . PRO A 1 105 ? -11.5 -18.562 -5.129 1 72.25 105 PRO A O 1
ATOM 815 N N . LEU A 1 106 ? -10.445 -17.859 -3.283 1 75.81 106 LEU A N 1
ATOM 816 C CA . LEU A 1 106 ? -11.648 -18.047 -2.477 1 75.81 106 LEU A CA 1
ATOM 817 C C . LEU A 1 106 ? -12.719 -17.016 -2.846 1 75.81 106 LEU A C 1
ATOM 819 O O . LEU A 1 106 ? -13.914 -17.328 -2.814 1 75.81 106 LEU A O 1
ATOM 823 N N . PHE A 1 107 ? -12.312 -15.859 -3.195 1 85.25 107 PHE A N 1
ATOM 824 C CA . PHE A 1 107 ? -13.258 -14.82 -3.592 1 85.25 107 PHE A CA 1
ATOM 825 C C . PHE A 1 107 ? -13.938 -15.18 -4.906 1 85.25 107 PHE A C 1
ATOM 827 O O . PHE A 1 107 ? -15.125 -14.906 -5.09 1 85.25 107 PHE A O 1
ATOM 834 N N . VAL A 1 108 ? -13.148 -15.828 -5.723 1 85.19 108 VAL A N 1
ATOM 835 C CA . VAL A 1 108 ? -13.727 -16.281 -6.988 1 85.19 108 VAL A CA 1
ATOM 836 C C . VAL A 1 108 ? -14.727 -17.391 -6.73 1 85.19 108 VAL A C 1
ATOM 838 O O . VAL A 1 108 ? -15.766 -17.469 -7.391 1 85.19 108 VAL A O 1
ATOM 841 N N . LEU A 1 109 ? -14.422 -18.203 -5.801 1 80.88 109 LEU A N 1
ATOM 842 C CA . LEU A 1 109 ? -15.312 -19.297 -5.438 1 80.88 109 LEU A CA 1
ATOM 843 C C . LEU A 1 109 ? -16.625 -18.766 -4.855 1 80.88 109 LEU A C 1
ATOM 845 O O . LEU A 1 109 ? -17.688 -19.297 -5.148 1 80.88 109 LEU A O 1
ATOM 849 N N . TRP A 1 110 ? -16.609 -17.672 -4.117 1 83.06 110 TRP A N 1
ATOM 850 C CA . TRP A 1 110 ? -17.766 -17.141 -3.398 1 83.06 110 TRP A CA 1
ATOM 851 C C . TRP A 1 110 ? -18.594 -16.219 -4.289 1 83.06 110 TRP A C 1
ATOM 853 O O . TRP A 1 110 ? -19.828 -16.188 -4.203 1 83.06 110 TRP A O 1
ATOM 863 N N . PHE A 1 111 ? -17.906 -15.469 -5.113 1 90.69 111 PHE A N 1
ATOM 864 C CA . PHE A 1 111 ? -18.594 -14.398 -5.828 1 90.69 111 PHE A CA 1
ATOM 865 C C . PHE A 1 111 ? -18.625 -14.688 -7.324 1 90.69 111 PHE A C 1
ATOM 867 O O . PHE A 1 111 ? -19.281 -13.977 -8.086 1 90.69 111 PHE A O 1
ATOM 874 N N . GLY A 1 112 ? -17.953 -15.766 -7.691 1 87.12 112 GLY A N 1
ATOM 875 C CA . GLY A 1 112 ? -17.922 -16.109 -9.102 1 87.12 112 GLY A CA 1
ATOM 876 C C . GLY A 1 112 ? -16.938 -15.266 -9.891 1 87.12 112 GLY A C 1
ATOM 877 O O . GLY A 1 112 ? -16.062 -14.617 -9.312 1 87.12 112 GLY A O 1
ATOM 878 N N . TYR A 1 113 ? -17.109 -15.289 -11.227 1 88.81 113 TYR A N 1
ATOM 879 C CA . TYR A 1 113 ? -16.172 -14.609 -12.125 1 88.81 113 TYR A CA 1
ATOM 880 C C . TYR A 1 113 ? -16.656 -13.203 -12.453 1 88.81 113 TYR A C 1
ATOM 882 O O . TYR A 1 113 ? -16.031 -12.5 -13.25 1 88.81 113 TYR A O 1
ATOM 890 N N . GLY A 1 114 ? -17.734 -12.844 -11.797 1 90.94 114 GLY A N 1
ATOM 891 C CA . GLY A 1 114 ? -18.25 -11.492 -11.984 1 90.94 114 GLY A CA 1
ATOM 892 C C . GLY A 1 114 ? -17.344 -10.43 -11.391 1 90.94 114 GLY A C 1
ATOM 893 O O . GLY A 1 114 ? -16.219 -10.719 -10.984 1 90.94 114 GLY A O 1
ATOM 894 N N . ILE A 1 115 ? -17.797 -9.211 -11.328 1 95.25 115 ILE A N 1
ATOM 895 C CA . ILE A 1 115 ? -16.984 -8.047 -11 1 95.25 115 ILE A CA 1
ATOM 896 C C . ILE A 1 115 ? -16.672 -8.047 -9.508 1 95.25 115 ILE A C 1
ATOM 898 O O . ILE A 1 115 ? -15.617 -7.547 -9.086 1 95.25 115 ILE A O 1
ATOM 902 N N . TRP A 1 116 ? -17.438 -8.648 -8.711 1 95.88 116 TRP A N 1
ATOM 903 C CA . TRP A 1 116 ? -17.406 -8.453 -7.262 1 95.88 116 TRP A CA 1
ATOM 904 C C . TRP A 1 116 ? -16.203 -9.156 -6.645 1 95.88 116 TRP A C 1
ATOM 906 O O . TRP A 1 116 ? -15.641 -8.688 -5.648 1 95.88 116 TRP A O 1
ATOM 916 N N . SER A 1 117 ? -15.758 -10.336 -7.234 1 94.25 117 SER A N 1
ATOM 917 C CA . SER A 1 117 ? -14.562 -11 -6.723 1 94.25 117 SER A CA 1
ATOM 918 C C . SER A 1 117 ? -13.336 -10.117 -6.852 1 94.25 117 SER A C 1
ATOM 920 O O . SER A 1 117 ? -12.445 -10.141 -5.996 1 94.25 117 SER A O 1
ATOM 922 N N . LYS A 1 118 ? -13.258 -9.258 -7.832 1 95.81 118 LYS A N 1
ATOM 923 C CA . LYS A 1 118 ? -12.133 -8.344 -8.047 1 95.81 118 LYS A CA 1
ATOM 924 C C . LYS A 1 118 ? -12.297 -7.07 -7.227 1 95.81 118 LYS A C 1
ATOM 926 O O . LYS A 1 118 ? -11.312 -6.531 -6.707 1 95.81 118 LYS A O 1
ATOM 931 N N . VAL A 1 119 ? -13.555 -6.676 -7.09 1 97.12 119 VAL A N 1
ATOM 932 C CA . VAL A 1 119 ? -13.852 -5.461 -6.332 1 97.12 119 VAL A CA 1
ATOM 933 C C . VAL A 1 119 ? -13.461 -5.66 -4.867 1 97.12 119 VAL A C 1
ATOM 935 O O . VAL A 1 119 ? -12.859 -4.781 -4.254 1 97.12 119 VAL A O 1
ATOM 938 N N . ILE A 1 120 ? -13.75 -6.777 -4.34 1 95.12 120 ILE A N 1
ATOM 939 C CA . ILE A 1 120 ? -13.438 -7.043 -2.938 1 95.12 120 ILE A CA 1
ATOM 940 C C . ILE A 1 120 ? -11.93 -7.023 -2.727 1 95.12 120 ILE A C 1
ATOM 942 O O . ILE A 1 120 ? -11.445 -6.539 -1.703 1 95.12 120 ILE A O 1
ATOM 946 N N . VAL A 1 121 ? -11.172 -7.594 -3.643 1 93.19 121 VAL A N 1
ATOM 947 C CA . VAL A 1 121 ? -9.711 -7.586 -3.578 1 93.19 121 VAL A CA 1
ATOM 948 C C . VAL A 1 121 ? -9.203 -6.148 -3.543 1 93.19 121 VAL A C 1
ATOM 950 O O . VAL A 1 121 ? -8.359 -5.801 -2.709 1 93.19 121 VAL A O 1
ATOM 953 N N . THR A 1 122 ? -9.766 -5.344 -4.391 1 95.75 122 THR A N 1
ATOM 954 C CA . THR A 1 122 ? -9.383 -3.943 -4.492 1 95.75 122 THR A CA 1
ATOM 955 C C . THR A 1 122 ? -9.719 -3.193 -3.209 1 95.75 122 THR A C 1
ATOM 957 O O . THR A 1 122 ? -8.914 -2.4 -2.717 1 95.75 122 THR A O 1
ATOM 960 N N . VAL A 1 123 ? -10.859 -3.459 -2.658 1 96.31 123 VAL A N 1
ATOM 961 C CA . VAL A 1 123 ? -11.297 -2.811 -1.427 1 96.31 123 VAL A CA 1
ATOM 962 C C . VAL A 1 123 ? -10.359 -3.184 -0.283 1 96.31 123 VAL A C 1
ATOM 964 O O . VAL A 1 123 ? -9.914 -2.314 0.469 1 96.31 123 VAL A O 1
ATOM 967 N N . LEU A 1 124 ? -10.016 -4.398 -0.201 1 92.88 124 LEU A N 1
ATOM 968 C CA . LEU A 1 124 ? -9.211 -4.891 0.912 1 92.88 124 LEU A CA 1
ATOM 969 C C . LEU A 1 124 ? -7.812 -4.297 0.876 1 92.88 124 LEU A C 1
ATOM 971 O O . LEU A 1 124 ? -7.25 -3.955 1.921 1 92.88 124 LEU A O 1
ATOM 975 N N . ILE A 1 125 ? -7.309 -4.094 -0.276 1 91.25 125 ILE A N 1
ATOM 976 C CA . ILE A 1 125 ? -5.93 -3.639 -0.406 1 91.25 125 ILE A CA 1
ATOM 977 C C . ILE A 1 125 ? -5.855 -2.137 -0.14 1 91.25 125 ILE A C 1
ATOM 979 O O . ILE A 1 125 ? -4.852 -1.643 0.379 1 91.25 125 ILE A O 1
ATOM 983 N N . THR A 1 126 ? -6.914 -1.446 -0.406 1 95.38 126 THR A N 1
ATOM 984 C CA . THR A 1 126 ? -6.844 0.009 -0.344 1 95.38 126 THR A CA 1
ATOM 985 C C . THR A 1 126 ? -7.508 0.529 0.927 1 95.38 126 THR A C 1
ATOM 987 O O . THR A 1 126 ? -7.297 1.679 1.319 1 95.38 126 THR A O 1
ATOM 990 N N . PHE A 1 127 ? -8.273 -0.342 1.596 1 96.25 127 PHE A N 1
ATOM 991 C CA . PHE A 1 127 ? -9.055 0.041 2.768 1 96.25 127 PHE A CA 1
ATOM 992 C C . PHE A 1 127 ? -8.141 0.519 3.891 1 96.25 127 PHE A C 1
ATOM 994 O O . PHE A 1 127 ? -8.367 1.583 4.473 1 96.25 127 PHE A O 1
ATOM 1001 N N . PHE A 1 128 ? -7.121 -0.115 4.133 1 94.31 128 PHE A N 1
ATOM 1002 C CA . PHE A 1 128 ? -6.258 0.124 5.285 1 94.31 128 PHE A CA 1
ATOM 1003 C C . PHE A 1 128 ? -5.508 1.442 5.133 1 94.31 128 PHE A C 1
ATOM 1005 O O . PHE A 1 128 ? -5.578 2.307 6.008 1 94.31 128 PHE A O 1
ATOM 1012 N N . PRO A 1 129 ? -4.797 1.664 4.016 1 95.06 129 PRO A N 1
ATOM 1013 C CA . PRO A 1 129 ? -4.09 2.939 3.881 1 95.06 129 PRO A CA 1
ATOM 1014 C C . PRO A 1 129 ? -5.027 4.145 3.965 1 95.06 129 PRO A C 1
ATOM 1016 O O . PRO A 1 129 ? -4.648 5.188 4.504 1 95.06 129 PRO A O 1
ATOM 1019 N N . ILE A 1 130 ? -6.199 4.004 3.471 1 97.31 130 ILE A N 1
ATOM 1020 C CA . ILE A 1 130 ? -7.152 5.105 3.529 1 97.31 130 ILE A CA 1
ATOM 1021 C C . ILE A 1 130 ? -7.551 5.371 4.98 1 97.31 130 ILE A C 1
ATOM 1023 O O . ILE A 1 130 ? -7.508 6.512 5.445 1 97.31 130 ILE A O 1
ATOM 1027 N N . THR A 1 131 ? -7.875 4.336 5.695 1 97.56 131 THR A N 1
ATOM 1028 C CA . THR A 1 131 ? -8.312 4.461 7.082 1 97.56 131 THR A CA 1
ATOM 1029 C C . THR A 1 131 ? -7.223 5.094 7.938 1 97.56 131 THR A C 1
ATOM 1031 O O . THR A 1 131 ? -7.477 6.051 8.672 1 97.56 131 THR A O 1
ATOM 1034 N N . VAL A 1 132 ? -6.031 4.598 7.777 1 95.56 132 VAL A N 1
ATOM 1035 C CA . VAL A 1 132 ? -4.93 5.012 8.641 1 95.56 132 VAL A CA 1
ATOM 1036 C C . VAL A 1 132 ? -4.562 6.465 8.344 1 95.56 132 VAL A C 1
ATOM 1038 O O . VAL A 1 132 ? -4.418 7.273 9.266 1 95.56 132 VAL A O 1
ATOM 1041 N N . ASN A 1 133 ? -4.465 6.824 7.074 1 96.06 133 ASN A N 1
ATOM 1042 C CA . ASN A 1 133 ? -4.09 8.188 6.719 1 96.06 133 ASN A CA 1
ATOM 1043 C C . ASN A 1 133 ? -5.152 9.195 7.16 1 96.06 133 ASN A C 1
ATOM 1045 O O . ASN A 1 133 ? -4.828 10.227 7.754 1 96.06 133 ASN A O 1
ATOM 1049 N N . VAL A 1 134 ? -6.332 8.844 6.895 1 96.44 134 VAL A N 1
ATOM 1050 C CA . VAL A 1 134 ? -7.406 9.773 7.234 1 96.44 134 VAL A CA 1
ATOM 1051 C C . VAL A 1 134 ? -7.523 9.898 8.75 1 96.44 134 VAL A C 1
ATOM 1053 O O . VAL A 1 134 ? -7.699 11 9.281 1 96.44 134 VAL A O 1
ATOM 1056 N N . TYR A 1 135 ? -7.434 8.805 9.445 1 96.44 135 TYR A N 1
ATOM 1057 C CA . TYR A 1 135 ? -7.488 8.828 10.898 1 96.44 135 TYR A CA 1
ATOM 1058 C C . TYR A 1 135 ? -6.352 9.664 11.477 1 96.44 135 TYR A C 1
ATOM 1060 O O . TYR A 1 135 ? -6.562 10.453 12.406 1 96.44 135 TYR A O 1
ATOM 1068 N N . ASP A 1 136 ? -5.18 9.516 10.945 1 93.88 136 ASP A N 1
ATOM 1069 C CA . ASP A 1 136 ? -4.039 10.32 11.383 1 93.88 136 ASP A CA 1
ATOM 1070 C C . ASP A 1 136 ? -4.27 11.805 11.094 1 93.88 136 ASP A C 1
ATOM 1072 O O . ASP A 1 136 ? -3.82 12.664 11.852 1 93.88 136 ASP A O 1
ATOM 1076 N N . GLY A 1 137 ? -4.918 12.039 9.961 1 93.62 137 GLY A N 1
ATOM 1077 C CA . GLY A 1 137 ? -5.293 13.414 9.68 1 93.62 137 GLY A CA 1
ATOM 1078 C C . GLY A 1 137 ? -6.176 14.023 10.75 1 93.62 137 GLY A C 1
ATOM 1079 O O . GLY A 1 137 ? -5.984 15.18 11.133 1 93.62 137 GLY A O 1
ATOM 1080 N N . PHE A 1 138 ? -7.094 13.266 11.242 1 93.88 138 PHE A N 1
ATOM 1081 C CA . PHE A 1 138 ? -7.945 13.742 12.328 1 93.88 138 PHE A CA 1
ATOM 1082 C C . PHE A 1 138 ? -7.125 13.984 13.586 1 93.88 138 PHE A C 1
ATOM 1084 O O . PHE A 1 138 ? -7.363 14.961 14.305 1 93.88 138 PHE A O 1
ATOM 1091 N N . LYS A 1 139 ? -6.172 13.188 13.766 1 90.75 139 LYS A N 1
ATOM 1092 C CA . LYS A 1 139 ? -5.367 13.258 14.984 1 90.75 139 LYS A CA 1
ATOM 1093 C C . LYS A 1 139 ? -4.297 14.344 14.875 1 90.75 139 LYS A C 1
ATOM 1095 O O . LYS A 1 139 ? -3.725 14.766 15.883 1 90.75 139 LYS A O 1
ATOM 1100 N N . SER A 1 140 ? -4.109 14.781 13.711 1 86.88 140 SER A N 1
ATOM 1101 C CA . SER A 1 140 ? -3.043 15.75 13.492 1 86.88 140 SER A CA 1
ATOM 1102 C C . SER A 1 140 ? -3.416 17.125 14.055 1 86.88 140 SER A C 1
ATOM 1104 O O . SER A 1 140 ? -2.551 17.984 14.234 1 86.88 140 SER A O 1
ATOM 1106 N N . THR A 1 141 ? -4.648 17.328 14.359 1 83.5 141 THR A N 1
ATOM 1107 C CA . THR A 1 141 ? -5.078 18.594 14.961 1 83.5 141 THR A CA 1
ATOM 1108 C C . THR A 1 141 ? -4.523 18.734 16.375 1 83.5 141 THR A C 1
ATOM 1110 O O . THR A 1 141 ? -4.492 17.766 17.141 1 83.5 141 THR A O 1
ATOM 1113 N N . LYS A 1 142 ? -3.98 19.828 16.625 1 75.5 142 LYS A N 1
ATOM 1114 C CA . LYS A 1 142 ? -3.438 20.094 17.953 1 75.5 142 LYS A CA 1
ATOM 1115 C C . LYS A 1 142 ? -4.527 20.031 19.016 1 75.5 142 LYS A C 1
ATOM 1117 O O . LYS A 1 142 ? -5.574 20.672 18.875 1 75.5 142 LYS A O 1
ATOM 1122 N N . ARG A 1 143 ? -4.203 19.344 19.953 1 79 143 ARG A N 1
ATOM 1123 C CA . ARG A 1 143 ? -5.129 19.188 21.078 1 79 143 ARG A CA 1
ATOM 1124 C C . ARG A 1 143 ? -5.457 20.531 21.703 1 79 143 ARG A C 1
ATOM 1126 O O . ARG A 1 143 ? -6.605 20.781 22.094 1 79 143 ARG A O 1
ATOM 1133 N N . GLU A 1 144 ? -4.465 21.312 21.625 1 78.12 144 GLU A N 1
ATOM 1134 C CA . GLU A 1 144 ? -4.621 22.641 22.203 1 78.12 144 GLU A CA 1
ATOM 1135 C C . GLU A 1 144 ? -5.676 23.453 21.453 1 78.12 144 GLU A C 1
ATOM 1137 O O . GLU A 1 144 ? -6.461 24.172 22.078 1 78.12 144 GLU A O 1
ATOM 1142 N N . MET A 1 145 ? -5.621 23.281 20.172 1 86.25 145 MET A N 1
ATOM 1143 C CA . MET A 1 145 ? -6.602 24 19.359 1 86.25 145 MET A CA 1
ATOM 1144 C C . MET A 1 145 ? -8.008 23.453 19.594 1 86.25 145 MET A C 1
ATOM 1146 O O . MET A 1 145 ? -8.969 24.219 19.672 1 86.25 145 MET A O 1
ATOM 1150 N N . GLU A 1 146 ? -8.086 22.234 19.734 1 87.19 146 GLU A N 1
ATOM 1151 C CA . GLU A 1 146 ? -9.375 21.609 20.031 1 87.19 146 GLU A CA 1
ATOM 1152 C C . GLU A 1 146 ? -9.914 22.078 21.375 1 87.19 146 GLU A C 1
ATOM 1154 O O . GLU A 1 146 ? -11.094 22.422 21.484 1 87.19 146 GLU A O 1
ATOM 1159 N N . GLU A 1 147 ? -9.062 22.094 22.344 1 87.94 147 GLU A N 1
ATOM 1160 C CA . GLU A 1 147 ? -9.453 22.516 23.688 1 87.94 147 GLU A CA 1
ATOM 1161 C C . GLU A 1 147 ? -9.852 23.984 23.703 1 87.94 147 GLU A C 1
ATOM 1163 O O . GLU A 1 147 ? -10.812 24.359 24.375 1 87.94 147 GLU A O 1
ATOM 1168 N N . LEU A 1 148 ? -9.055 24.672 23.016 1 90 148 LEU A N 1
ATOM 1169 C CA . LEU A 1 148 ? -9.344 26.094 22.922 1 90 148 LEU A CA 1
ATOM 1170 C C . LEU A 1 148 ? -10.734 26.328 22.328 1 90 148 LEU A C 1
ATOM 1172 O O . LEU A 1 148 ? -11.508 27.125 22.859 1 90 148 LEU A O 1
ATOM 1176 N N . LEU A 1 149 ? -11.094 25.656 21.344 1 91.06 149 LEU A N 1
ATOM 1177 C CA . LEU A 1 149 ? -12.383 25.828 20.688 1 91.06 149 LEU A CA 1
ATOM 1178 C C . LEU A 1 149 ? -13.516 25.359 21.594 1 91.06 149 LEU A C 1
ATOM 1180 O O . LEU A 1 149 ? -14.594 25.953 21.609 1 91.06 149 LEU A O 1
ATOM 1184 N N . LEU A 1 150 ? -13.211 24.375 22.359 1 90.19 150 LEU A N 1
ATOM 1185 C CA . LEU A 1 150 ? -14.195 23.891 23.328 1 90.19 150 LEU A CA 1
ATOM 1186 C C . LEU A 1 150 ? -14.469 24.938 24.391 1 90.19 150 LEU A C 1
ATOM 1188 O O . LEU A 1 150 ? -15.617 25.109 24.812 1 90.19 150 LEU A O 1
ATOM 1192 N N . THR A 1 151 ? -13.43 25.547 24.766 1 91.94 151 THR A N 1
ATOM 1193 C CA . THR A 1 151 ? -13.578 26.578 25.797 1 91.94 151 THR A CA 1
ATOM 1194 C C . THR A 1 151 ? -14.383 27.766 25.266 1 91.94 151 THR A C 1
ATOM 1196 O O . THR A 1 151 ? -15.086 28.422 26.016 1 91.94 151 THR A O 1
ATOM 1199 N N . TYR A 1 152 ? -14.312 27.953 23.969 1 93.75 152 TYR A N 1
ATOM 1200 C CA . TYR A 1 152 ? -15.062 29.031 23.328 1 93.75 152 TYR A CA 1
ATOM 1201 C C . TYR A 1 152 ? -16.5 28.609 23.047 1 93.75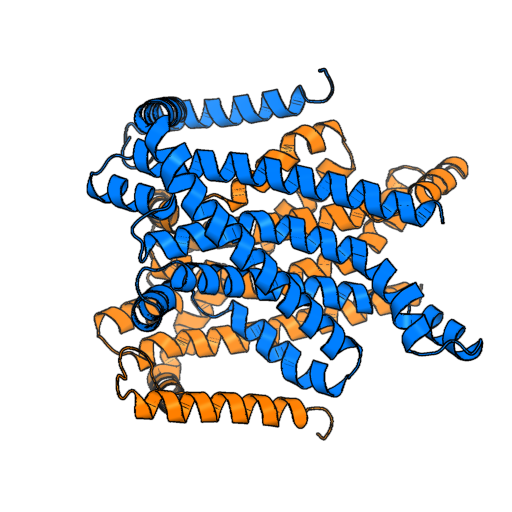 152 TYR A C 1
ATOM 1203 O O . TYR A 1 152 ? -17.266 29.344 22.422 1 93.75 152 TYR A O 1
ATOM 1211 N N . GLY A 1 153 ? -16.812 27.438 23.406 1 92.75 153 GLY A N 1
ATOM 1212 C CA . GLY A 1 153 ? -18.203 26.969 23.328 1 92.75 153 GLY A CA 1
ATOM 1213 C C . GLY A 1 153 ? -18.5 26.203 22.062 1 92.75 153 GLY A C 1
ATOM 1214 O O . GLY A 1 153 ? -19.656 25.922 21.766 1 92.75 153 GLY A O 1
ATOM 1215 N N . ALA A 1 154 ? -17.5 25.906 21.328 1 93 154 ALA A N 1
ATOM 1216 C CA . ALA A 1 154 ? -17.719 25.109 20.125 1 93 154 ALA A CA 1
ATOM 1217 C C . ALA A 1 154 ? -18.188 23.703 20.469 1 93 154 ALA A C 1
ATOM 1219 O O . ALA A 1 154 ? -17.703 23.109 21.438 1 93 154 ALA A O 1
ATOM 1220 N N . SER A 1 155 ? -19.156 23.219 19.641 1 94.25 155 SER A N 1
ATOM 1221 C CA . SER A 1 155 ? -19.609 21.844 19.812 1 94.25 155 SER A CA 1
ATOM 1222 C C . SER A 1 155 ? -18.641 20.844 19.203 1 94.25 155 SER A C 1
ATOM 1224 O O . SER A 1 155 ? -17.797 21.219 18.375 1 94.25 155 SER A O 1
ATOM 1226 N N . LYS A 1 156 ? -18.781 19.625 19.562 1 90.06 156 LYS A N 1
ATOM 1227 C CA . LYS A 1 156 ? -17.953 18.562 19 1 90.06 156 LYS A CA 1
ATOM 1228 C C . LYS A 1 156 ? -18.141 18.469 17.484 1 90.06 156 LYS A C 1
ATOM 1230 O O . LYS A 1 156 ? -17.203 18.188 16.75 1 90.06 156 LYS A O 1
ATOM 1235 N N . LYS A 1 157 ? -19.344 18.672 17.156 1 92.5 157 LYS A N 1
ATOM 1236 C CA . LYS A 1 157 ? -19.656 18.641 15.727 1 92.5 157 LYS A CA 1
ATOM 1237 C C . LYS A 1 157 ? -19 19.797 15 1 92.5 157 LYS A C 1
ATOM 1239 O O . LYS A 1 157 ? -18.469 19.625 13.898 1 92.5 157 LYS A O 1
ATOM 1244 N N . ASP A 1 158 ? -19.016 20.906 15.648 1 93 158 ASP A N 1
ATOM 1245 C CA . ASP A 1 158 ? -18.375 22.078 15.07 1 93 158 ASP A CA 1
ATOM 1246 C C . ASP A 1 158 ? -16.875 21.859 14.93 1 93 158 ASP A C 1
ATOM 1248 O O . ASP A 1 158 ? -16.281 22.219 13.906 1 93 158 ASP A O 1
ATOM 1252 N N . ILE A 1 159 ? -16.344 21.344 15.906 1 92.38 159 ILE A N 1
ATOM 1253 C CA . ILE A 1 159 ? -14.906 21.109 15.922 1 92.38 159 ILE A CA 1
ATOM 1254 C C . ILE A 1 159 ? -14.531 20.109 14.844 1 92.38 159 ILE A C 1
ATOM 1256 O O . ILE A 1 159 ? -13.547 20.281 14.125 1 92.38 159 ILE A O 1
ATOM 1260 N N . PHE A 1 160 ? -15.336 19.125 14.703 1 92.44 160 PHE A N 1
ATOM 1261 C CA . PHE A 1 160 ? -15.078 18.094 13.695 1 92.44 160 PHE A CA 1
ATOM 1262 C C . PHE A 1 160 ? -15.156 18.688 12.289 1 92.44 160 PHE A C 1
ATOM 1264 O O . PHE A 1 160 ? -14.242 18.5 11.484 1 92.44 160 PHE A O 1
ATOM 1271 N N . ILE A 1 161 ? -16.172 19.438 11.992 1 91.56 161 ILE A N 1
ATOM 1272 C CA . ILE A 1 161 ? -16.453 19.938 10.648 1 91.56 161 ILE A CA 1
ATOM 1273 C C . ILE A 1 161 ? -15.5 21.078 10.312 1 91.56 161 ILE A C 1
ATOM 1275 O O . ILE A 1 161 ? -15 21.188 9.188 1 91.56 161 ILE A O 1
ATOM 1279 N N . LYS A 1 162 ? -15.125 21.891 11.273 1 90.88 162 LYS A N 1
ATOM 1280 C CA . LYS A 1 162 ? -14.422 23.125 10.984 1 90.88 162 LYS A CA 1
ATOM 1281 C C . LYS A 1 162 ? -12.922 22.984 11.234 1 90.88 162 LYS A C 1
ATOM 1283 O O . LYS A 1 162 ? -12.117 23.75 10.695 1 90.88 162 LYS A O 1
ATOM 1288 N N . LEU A 1 163 ? -12.609 22.031 12.016 1 91.38 163 LEU A N 1
ATOM 1289 C CA . LEU A 1 163 ? -11.195 21.906 12.367 1 91.38 163 LEU A CA 1
ATOM 1290 C C . LEU A 1 163 ? -10.633 20.562 11.891 1 91.38 163 LEU A C 1
ATOM 1292 O O . LEU A 1 163 ? -9.75 20.531 11.039 1 91.38 163 LEU A O 1
ATOM 1296 N N . LYS A 1 164 ? -11.227 19.484 12.32 1 92.62 164 LYS A N 1
ATOM 1297 C CA . LYS A 1 164 ? -10.656 18.156 12.078 1 92.62 164 LYS A CA 1
ATOM 1298 C C . LYS A 1 164 ? -10.766 17.766 10.602 1 92.62 164 LYS A C 1
ATOM 1300 O O . LYS A 1 164 ? -9.797 17.281 10.016 1 92.62 164 LYS A O 1
ATOM 1305 N N . LEU A 1 165 ? -11.93 17.984 10.039 1 91.81 165 LEU A N 1
ATOM 1306 C CA . LEU A 1 165 ? -12.156 17.609 8.648 1 91.81 165 LEU A CA 1
ATOM 1307 C C . LEU A 1 165 ? -11.211 18.375 7.723 1 91.81 165 LEU A C 1
ATOM 1309 O O . LEU A 1 165 ? -10.523 17.766 6.895 1 91.81 165 LEU A O 1
ATOM 1313 N N . PRO A 1 166 ? -11.086 19.641 7.895 1 89.75 166 PRO A N 1
ATOM 1314 C CA . PRO A 1 166 ? -10.148 20.391 7.051 1 89.75 166 PRO A CA 1
ATOM 1315 C C . PRO A 1 166 ? -8.695 19.969 7.27 1 89.75 166 PRO A C 1
ATOM 1317 O O . PRO A 1 166 ? -7.914 19.906 6.316 1 89.75 166 PRO A O 1
ATOM 1320 N N . SER A 1 167 ? -8.336 19.719 8.461 1 87.88 167 SER A N 1
ATOM 1321 C CA . SER A 1 167 ? -6.965 19.328 8.781 1 87.88 167 SER A CA 1
ATOM 1322 C C . SER A 1 167 ? -6.629 17.953 8.219 1 87.88 167 SER A C 1
ATOM 1324 O O . SER A 1 167 ? -5.461 17.641 7.984 1 87.88 167 SER A O 1
ATOM 1326 N N . SER A 1 168 ? -7.66 17.156 7.945 1 93.44 168 SER A N 1
ATOM 1327 C CA . SER A 1 168 ? -7.461 15.789 7.473 1 93.44 168 SER A CA 1
ATOM 1328 C C . SER A 1 168 ? -7.406 15.734 5.949 1 93.44 168 SER A C 1
ATOM 1330 O O . SER A 1 168 ? -6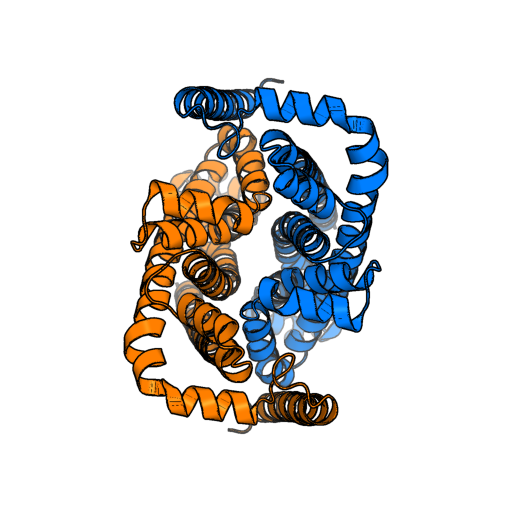.992 14.727 5.375 1 93.44 168 SER A O 1
ATOM 1332 N N . LEU A 1 169 ? -7.746 16.828 5.242 1 93.69 169 LEU A N 1
ATOM 1333 C CA . LEU A 1 169 ? -7.887 16.828 3.791 1 93.69 169 LEU A CA 1
ATOM 1334 C C . LEU A 1 169 ? -6.562 16.5 3.115 1 93.69 169 LEU A C 1
ATOM 1336 O O . LEU A 1 169 ? -6.516 15.656 2.211 1 93.69 169 LEU A O 1
ATOM 1340 N N . PRO A 1 170 ? -5.441 17.125 3.584 1 93 170 PRO A N 1
ATOM 1341 C CA . PRO A 1 170 ? -4.172 16.75 2.959 1 93 170 PRO A CA 1
ATOM 1342 C C . PRO A 1 170 ? -3.83 15.273 3.152 1 93 170 PRO A C 1
ATOM 1344 O O . PRO A 1 170 ? -3.295 14.633 2.242 1 93 170 PRO A O 1
ATOM 1347 N N . TYR A 1 171 ? -4.184 14.75 4.281 1 94.5 171 TYR A N 1
ATOM 1348 C CA . TYR A 1 171 ? -3.961 13.336 4.562 1 94.5 171 TYR A CA 1
ATOM 1349 C C . TYR A 1 171 ? -4.836 12.453 3.678 1 94.5 171 TYR A C 1
ATOM 1351 O O . TYR A 1 171 ? -4.406 11.391 3.229 1 94.5 171 TYR A O 1
ATOM 1359 N N . PHE A 1 172 ? -6.059 12.945 3.434 1 96.5 172 PHE A N 1
ATOM 1360 C CA . PHE A 1 172 ? -6.98 12.227 2.564 1 96.5 172 PHE A CA 1
ATOM 1361 C C . PHE A 1 172 ? -6.441 12.156 1.142 1 96.5 172 PHE A C 1
ATOM 1363 O O . PHE A 1 172 ? -6.465 11.094 0.516 1 96.5 172 PHE A O 1
ATOM 1370 N N . PHE A 1 173 ? -5.938 13.203 0.669 1 96.25 173 PHE A N 1
ATOM 1371 C CA . PHE A 1 173 ? -5.418 13.234 -0.692 1 96.25 173 PHE A CA 1
ATOM 1372 C C . PHE A 1 173 ? -4.125 12.43 -0.794 1 96.25 173 PHE A C 1
ATOM 1374 O O . PHE A 1 173 ? -3.859 11.797 -1.817 1 96.25 173 PHE A O 1
ATOM 1381 N N . SER A 1 174 ? -3.283 12.453 0.262 1 95 174 SER A N 1
ATOM 1382 C CA . SER A 1 174 ? -2.123 11.57 0.282 1 95 174 SER A CA 1
ATOM 1383 C C . SER A 1 174 ? -2.543 10.109 0.198 1 95 174 SER A C 1
ATOM 1385 O O . SER A 1 174 ? -1.909 9.312 -0.502 1 95 174 SER A O 1
ATOM 1387 N N . ALA A 1 175 ? -3.611 9.805 0.905 1 96.5 175 ALA A N 1
ATOM 1388 C CA . ALA A 1 175 ? -4.148 8.445 0.864 1 96.5 175 ALA A CA 1
ATOM 1389 C C . ALA A 1 175 ? -4.59 8.07 -0.548 1 96.5 175 ALA A C 1
ATOM 1391 O O . ALA A 1 175 ? -4.324 6.961 -1.016 1 96.5 175 ALA A O 1
ATOM 1392 N N . LEU A 1 176 ? -5.234 9.023 -1.199 1 97 176 LEU A N 1
ATOM 1393 C CA . LEU A 1 176 ? -5.711 8.758 -2.553 1 97 176 LEU A CA 1
ATOM 1394 C C . LEU A 1 176 ? -4.539 8.57 -3.514 1 97 176 LEU A C 1
ATOM 1396 O O . LEU A 1 176 ? -4.559 7.668 -4.352 1 97 176 LEU A O 1
ATOM 1400 N N . LYS A 1 177 ? -3.566 9.367 -3.383 1 96.19 177 LYS A N 1
ATOM 1401 C CA . LYS A 1 177 ? -2.4 9.266 -4.258 1 96.19 177 LYS A CA 1
ATOM 1402 C C . LYS A 1 177 ? -1.707 7.918 -4.098 1 96.19 177 LYS A C 1
ATOM 1404 O O . LYS A 1 177 ? -1.174 7.371 -5.066 1 96.19 177 LYS A O 1
ATOM 1409 N N . MET A 1 178 ? -1.783 7.422 -2.947 1 94.19 178 MET A N 1
ATOM 1410 C CA . MET A 1 178 ? -1.133 6.145 -2.678 1 94.19 178 MET A CA 1
ATOM 1411 C C . MET A 1 178 ? -2.025 4.98 -3.096 1 94.19 178 MET A C 1
ATOM 1413 O O . MET A 1 178 ? -1.536 3.955 -3.572 1 94.19 178 MET A O 1
ATOM 1417 N N . THR A 1 179 ? -3.322 5.148 -2.926 1 96.5 179 THR A N 1
ATOM 1418 C CA . THR A 1 179 ? -4.211 4 -3.07 1 96.5 179 THR A CA 1
ATOM 1419 C C . THR A 1 179 ? -4.707 3.877 -4.508 1 96.5 179 THR A C 1
ATOM 1421 O O . THR A 1 179 ? -5.09 2.791 -4.945 1 96.5 179 THR A O 1
ATOM 1424 N N . VAL A 1 180 ? -4.66 4.965 -5.23 1 96.94 180 VAL A N 1
ATOM 1425 C CA . VAL A 1 180 ? -5.156 4.906 -6.602 1 96.94 180 VAL A CA 1
ATOM 1426 C C . VAL A 1 180 ? -4.316 3.924 -7.418 1 96.94 180 VAL A C 1
ATOM 1428 O O . VAL A 1 180 ? -4.852 2.975 -7.996 1 96.94 180 VAL A O 1
ATOM 1431 N N . PRO A 1 181 ? -3.004 4.051 -7.418 1 95.88 181 PRO A N 1
ATOM 1432 C CA . PRO A 1 181 ? -2.203 3.064 -8.148 1 95.88 181 PRO A CA 1
ATOM 1433 C C . PRO A 1 181 ? -2.34 1.655 -7.582 1 95.88 181 PRO A C 1
ATOM 1435 O O . PRO A 1 181 ? -2.418 0.685 -8.344 1 95.88 181 PRO A O 1
ATOM 1438 N N . ILE A 1 182 ? -2.43 1.572 -6.309 1 93.06 182 ILE A N 1
ATOM 1439 C CA . ILE A 1 182 ? -2.553 0.285 -5.633 1 93.06 182 ILE A CA 1
ATOM 1440 C C . ILE A 1 182 ? -3.873 -0.377 -6.023 1 93.06 182 ILE A C 1
ATOM 1442 O O . ILE A 1 182 ? -3.943 -1.6 -6.164 1 93.06 182 ILE A O 1
ATOM 1446 N N . SER A 1 183 ? -4.91 0.419 -6.148 1 96.38 183 SER A N 1
ATOM 1447 C CA . SER A 1 183 ? -6.215 -0.115 -6.523 1 96.38 183 SER A CA 1
ATOM 1448 C C . SER A 1 183 ? -6.184 -0.708 -7.93 1 96.38 183 SER A C 1
ATOM 1450 O O . SER A 1 183 ? -6.859 -1.702 -8.203 1 96.38 183 SER A O 1
ATOM 1452 N N . LEU A 1 184 ? -5.461 -0.076 -8.812 1 96.25 184 LEU A N 1
ATOM 1453 C CA . LEU A 1 184 ? -5.277 -0.621 -10.148 1 96.25 184 LEU A CA 1
ATOM 1454 C C . LEU A 1 184 ? -4.613 -1.993 -10.094 1 96.25 184 LEU A C 1
ATOM 1456 O O . LEU A 1 184 ? -5.055 -2.928 -10.766 1 96.25 184 LEU A O 1
ATOM 1460 N N . ILE A 1 185 ? -3.672 -2.135 -9.289 1 91.88 185 ILE A N 1
ATOM 1461 C CA . ILE A 1 185 ? -2.955 -3.396 -9.125 1 91.88 185 ILE A CA 1
ATOM 1462 C C . ILE A 1 185 ? -3.871 -4.426 -8.469 1 91.88 185 ILE A C 1
ATOM 1464 O O . ILE A 1 185 ? -3.846 -5.605 -8.828 1 91.88 185 ILE A O 1
ATOM 1468 N N . GLY A 1 186 ? -4.57 -3.992 -7.449 1 91.62 186 GLY A N 1
ATOM 1469 C CA . GLY A 1 186 ? -5.535 -4.891 -6.828 1 91.62 186 GLY A CA 1
ATOM 1470 C C . GLY A 1 186 ? -6.543 -5.453 -7.812 1 91.62 186 GLY A C 1
ATOM 1471 O O . GLY A 1 186 ? -6.844 -6.648 -7.785 1 91.62 186 GLY A O 1
ATOM 1472 N N . ALA A 1 187 ? -7.035 -4.543 -8.625 1 95.06 187 ALA A N 1
ATOM 1473 C CA . ALA A 1 187 ? -7.953 -4.984 -9.672 1 95.06 187 ALA A CA 1
ATOM 1474 C C . ALA A 1 187 ? -7.289 -6.004 -10.594 1 95.06 187 ALA A C 1
ATOM 1476 O O . ALA A 1 187 ? -7.879 -7.043 -10.906 1 95.06 187 ALA A O 1
ATOM 1477 N N . ALA A 1 188 ? -6.07 -5.727 -10.984 1 93.5 188 ALA A N 1
ATOM 1478 C CA . ALA A 1 188 ? -5.332 -6.605 -11.883 1 93.5 188 ALA A CA 1
ATOM 1479 C C . ALA A 1 188 ? -5.066 -7.961 -11.234 1 93.5 188 ALA A C 1
ATOM 1481 O O . ALA A 1 188 ? -5.152 -9 -11.891 1 93.5 188 ALA A O 1
ATOM 1482 N N . ILE A 1 189 ? -4.738 -7.953 -9.984 1 89.19 189 ILE A N 1
ATOM 1483 C CA . ILE A 1 189 ? -4.5 -9.188 -9.25 1 89.19 189 ILE A CA 1
ATOM 1484 C C . ILE A 1 189 ? -5.781 -10.023 -9.211 1 89.19 189 ILE A C 1
ATOM 1486 O O . ILE A 1 189 ? -5.75 -11.227 -9.477 1 89.19 189 ILE A O 1
ATOM 1490 N N . GLY A 1 190 ? -6.902 -9.414 -8.898 1 90.25 190 GLY A N 1
ATOM 1491 C CA . GLY A 1 190 ? -8.18 -10.109 -8.914 1 90.25 190 GLY A CA 1
ATOM 1492 C C . GLY A 1 190 ? -8.516 -10.711 -10.266 1 90.25 190 GLY A C 1
ATOM 1493 O O . GLY A 1 190 ? -9.031 -11.828 -10.344 1 90.25 190 GLY A O 1
ATOM 1494 N N . GLU A 1 191 ? -8.211 -9.984 -11.273 1 93.5 191 GLU A N 1
ATOM 1495 C CA . GLU A 1 191 ? -8.477 -10.453 -12.633 1 93.5 191 GLU A CA 1
ATOM 1496 C C . GLU A 1 191 ? -7.566 -11.617 -13.008 1 93.5 191 GLU A C 1
ATOM 1498 O O . GLU A 1 191 ? -7.98 -12.531 -13.727 1 93.5 191 GLU A O 1
ATOM 1503 N N . TRP A 1 192 ? -6.344 -11.508 -12.578 1 88.88 192 TRP A N 1
ATOM 1504 C CA . TRP A 1 192 ? -5.367 -12.555 -12.844 1 88.88 192 TRP A CA 1
ATOM 1505 C C . TRP A 1 192 ? -5.801 -13.875 -12.219 1 88.88 192 TRP A C 1
ATOM 1507 O O . TRP A 1 192 ? -5.57 -14.945 -12.789 1 88.88 192 TRP A O 1
ATOM 1517 N N . LEU A 1 193 ? -6.406 -13.797 -11.125 1 85.62 193 LEU A N 1
ATOM 1518 C CA . LEU A 1 193 ? -6.77 -15 -10.391 1 85.62 193 LEU A CA 1
ATOM 1519 C C . LEU A 1 193 ? -8.078 -15.586 -10.922 1 85.62 193 LEU A C 1
ATOM 1521 O O . LEU A 1 193 ? -8.312 -16.797 -10.797 1 85.62 193 LEU A O 1
ATOM 1525 N N . GLY A 1 194 ? -8.969 -14.609 -11.406 1 88.06 194 GLY A N 1
ATOM 1526 C CA . GLY A 1 194 ? -10.203 -15.148 -11.953 1 88.06 194 GLY A CA 1
ATOM 1527 C C . GLY A 1 194 ? -11.07 -14.094 -12.609 1 88.06 194 GLY A C 1
ATOM 1528 O O . GLY A 1 194 ? -11.805 -13.367 -11.93 1 88.06 194 GLY A O 1
ATOM 1529 N N . ALA A 1 195 ? -11.078 -14.141 -13.867 1 92.5 195 ALA A N 1
ATOM 1530 C CA . ALA A 1 195 ? -11.898 -13.203 -14.633 1 92.5 195 ALA A CA 1
ATOM 1531 C C . ALA A 1 195 ? -12 -13.625 -16.094 1 92.5 195 ALA A C 1
ATOM 1533 O O . ALA A 1 195 ? -11.367 -14.602 -16.5 1 92.5 195 ALA A O 1
ATOM 1534 N N . GLN A 1 196 ? -12.867 -12.961 -16.734 1 94.06 196 GLN A N 1
ATOM 1535 C CA . GLN A 1 196 ? -12.992 -13.195 -18.172 1 94.06 196 GLN A CA 1
ATOM 1536 C C . GLN A 1 196 ? -12.539 -11.984 -18.969 1 94.06 196 GLN A C 1
ATOM 1538 O O . GLN A 1 196 ? -12.461 -12.039 -20.203 1 94.06 196 GLN A O 1
ATOM 1543 N N . ALA A 1 197 ? -12.312 -10.984 -18.281 1 96.5 197 ALA A N 1
ATOM 1544 C CA . ALA A 1 197 ? -11.805 -9.766 -18.891 1 96.5 197 ALA A CA 1
ATOM 1545 C C . ALA A 1 197 ? -10.984 -8.945 -17.891 1 96.5 197 ALA A C 1
ATOM 1547 O O . ALA A 1 197 ? -11.086 -9.164 -16.688 1 96.5 197 ALA A O 1
ATOM 1548 N N . GLY A 1 198 ? -10.203 -8.023 -18.469 1 97.62 198 GLY A N 1
ATOM 1549 C CA . GLY A 1 198 ? -9.344 -7.176 -17.656 1 97.62 198 GLY A CA 1
ATOM 1550 C C . GLY A 1 198 ? -7.883 -7.242 -18.062 1 97.62 198 GLY A C 1
ATOM 1551 O O . GLY A 1 198 ? -7.445 -8.219 -18.672 1 97.62 198 GLY A O 1
ATOM 1552 N N . LEU A 1 199 ? -7.207 -6.281 -17.703 1 97.25 199 LEU A N 1
ATOM 1553 C CA . LEU A 1 199 ? -5.793 -6.223 -18.047 1 97.25 199 LEU A CA 1
ATOM 1554 C C . LEU A 1 199 ? -5.02 -7.344 -17.359 1 97.25 199 LEU A C 1
ATOM 1556 O O . LEU A 1 199 ? -4.098 -7.914 -17.953 1 97.25 199 LEU A O 1
ATOM 1560 N N . GLY A 1 200 ? -5.375 -7.602 -16.109 1 93.75 200 GLY A N 1
ATOM 1561 C CA . GLY A 1 200 ? -4.766 -8.734 -15.43 1 93.75 200 GLY A CA 1
ATOM 1562 C C . GLY A 1 200 ? -5.066 -10.062 -16.094 1 93.75 200 GLY A C 1
ATOM 1563 O O . GLY A 1 200 ? -4.188 -10.922 -16.203 1 93.75 200 GLY A O 1
ATOM 1564 N N . TYR A 1 201 ? -6.23 -10.219 -16.516 1 94.56 201 TYR A N 1
ATOM 1565 C CA . TYR A 1 201 ? -6.641 -11.414 -17.25 1 94.56 201 TYR A CA 1
ATOM 1566 C C . TYR A 1 201 ? -5.832 -11.562 -18.531 1 94.56 201 TYR A C 1
ATOM 1568 O O . TYR A 1 201 ? -5.348 -12.656 -18.844 1 94.56 201 TYR A O 1
ATOM 1576 N N . PHE A 1 202 ? -5.777 -10.492 -19.219 1 96.69 202 PHE A N 1
ATOM 1577 C CA . PHE A 1 202 ? -5.023 -10.508 -20.469 1 96.69 202 PHE A CA 1
ATOM 1578 C C . PHE A 1 202 ? -3.572 -10.898 -20.219 1 96.69 202 PHE A C 1
ATOM 1580 O O . PHE A 1 202 ? -3.004 -11.703 -20.953 1 96.69 202 PHE A O 1
ATOM 1587 N N . SER A 1 203 ? -2.949 -10.344 -19.219 1 92.75 203 SER A N 1
ATOM 1588 C CA . SER A 1 203 ? -1.563 -10.664 -18.875 1 92.75 203 SER A CA 1
ATOM 1589 C C . SER A 1 203 ? -1.394 -12.148 -18.594 1 92.75 203 SER A C 1
ATOM 1591 O O . SER A 1 203 ? -0.43 -12.773 -19.047 1 92.75 203 SER A O 1
ATOM 1593 N N . LYS A 1 204 ? -2.273 -12.695 -17.875 1 90.81 204 LYS A N 1
ATOM 1594 C CA . LYS A 1 204 ? -2.223 -14.117 -17.562 1 90.81 204 LYS A CA 1
ATOM 1595 C C . LYS A 1 204 ? -2.307 -14.969 -18.828 1 90.81 204 LYS A C 1
ATOM 1597 O O . LYS A 1 204 ? -1.564 -15.938 -18.984 1 90.81 204 LYS A O 1
ATOM 1602 N N . ARG A 1 205 ? -3.201 -14.617 -19.672 1 93.25 205 ARG A N 1
ATOM 1603 C CA . ARG A 1 205 ? -3.354 -15.344 -20.938 1 93.25 205 ARG A CA 1
ATOM 1604 C C . ARG A 1 205 ? -2.07 -15.297 -21.75 1 93.25 205 ARG A C 1
ATOM 1606 O O . ARG A 1 205 ? -1.666 -16.297 -22.344 1 93.25 205 ARG A O 1
ATOM 1613 N N . MET A 1 206 ? -1.505 -14.156 -21.75 1 92.5 206 MET A N 1
ATOM 1614 C CA . MET A 1 206 ? -0.26 -14 -22.5 1 92.5 206 MET A CA 1
ATOM 1615 C C . MET A 1 206 ? 0.854 -14.836 -21.875 1 92.5 206 MET A C 1
ATOM 1617 O O . MET A 1 206 ? 1.729 -15.336 -22.594 1 92.5 206 MET A O 1
ATOM 1621 N N . MET A 1 207 ? 0.819 -14.93 -20.609 1 88.38 207 MET A N 1
ATOM 1622 C CA . MET A 1 207 ? 1.809 -15.758 -19.922 1 88.38 207 MET A CA 1
ATOM 1623 C C . MET A 1 207 ? 1.688 -17.219 -20.359 1 88.38 207 MET A C 1
ATOM 1625 O O . MET A 1 207 ? 2.697 -17.875 -20.594 1 88.38 207 MET A O 1
ATOM 1629 N N . THR A 1 208 ? 0.511 -17.719 -20.422 1 88.12 208 THR A N 1
ATOM 1630 C CA . THR A 1 208 ? 0.28 -19.094 -20.828 1 88.12 208 THR A CA 1
ATOM 1631 C C . THR A 1 208 ? 0.72 -19.328 -22.266 1 88.12 208 THR A C 1
ATOM 1633 O O . THR A 1 208 ? 1.094 -20.438 -22.656 1 88.12 208 THR A O 1
ATOM 1636 N N . GLN A 1 209 ? 0.682 -18.281 -23 1 90.81 209 GLN A N 1
ATOM 1637 C CA . GLN A 1 209 ? 1.088 -18.344 -24.406 1 90.81 209 GLN A CA 1
ATOM 1638 C C . GLN A 1 209 ? 2.574 -18.047 -24.562 1 90.81 209 GLN A C 1
ATOM 1640 O O . GLN A 1 209 ? 3.078 -17.953 -25.688 1 90.81 209 GLN A O 1
ATOM 1645 N N . LEU A 1 210 ? 3.279 -17.703 -23.438 1 86.19 210 LEU A N 1
ATOM 1646 C CA . LEU A 1 210 ? 4.711 -17.422 -23.391 1 86.19 210 LEU A CA 1
ATOM 1647 C C . LEU A 1 210 ? 5.051 -16.188 -24.234 1 86.19 210 LEU A C 1
ATOM 1649 O O . LEU A 1 210 ? 6.105 -16.141 -24.875 1 86.19 210 LEU A O 1
ATOM 1653 N N . ASN A 1 211 ? 4.043 -15.336 -24.375 1 89.75 211 ASN A N 1
ATOM 1654 C CA . ASN A 1 211 ? 4.266 -14.023 -24.969 1 89.75 211 ASN A CA 1
ATOM 1655 C C . ASN A 1 211 ? 4.703 -12.992 -23.922 1 89.75 211 ASN A C 1
ATOM 1657 O O . ASN A 1 211 ? 3.877 -12.25 -23.406 1 89.75 211 ASN A O 1
ATOM 1661 N N . GLY A 1 212 ? 5.973 -12.922 -23.75 1 86.81 212 GLY A N 1
ATOM 1662 C CA . GLY A 1 212 ? 6.531 -12.078 -22.703 1 86.81 212 GLY A CA 1
ATOM 1663 C C . GLY A 1 212 ? 6.156 -10.617 -22.859 1 86.81 212 GLY A C 1
ATOM 1664 O O . GLY A 1 212 ? 5.754 -9.969 -21.891 1 86.81 212 GLY A O 1
ATOM 1665 N N . ALA A 1 213 ? 6.262 -10.125 -24.031 1 91.12 213 ALA A N 1
ATOM 1666 C CA . ALA A 1 213 ? 5.918 -8.727 -24.281 1 91.12 213 ALA A CA 1
ATOM 1667 C C . ALA A 1 213 ? 4.434 -8.469 -24.031 1 91.12 213 ALA A C 1
ATOM 1669 O O . ALA A 1 213 ? 4.055 -7.406 -23.547 1 91.12 213 ALA A O 1
ATOM 1670 N N . GLY A 1 214 ? 3.65 -9.445 -24.344 1 92.5 214 GLY A N 1
ATOM 1671 C CA . GLY A 1 214 ? 2.219 -9.352 -24.109 1 92.5 214 GLY A CA 1
ATOM 1672 C C . GLY A 1 214 ? 1.856 -9.312 -22.641 1 92.5 214 GLY A C 1
ATOM 1673 O O . GLY A 1 214 ? 0.857 -8.703 -22.25 1 92.5 214 GLY A O 1
ATOM 1674 N N . VAL A 1 215 ? 2.695 -9.945 -21.875 1 90.19 215 VAL A N 1
ATOM 1675 C CA . VAL A 1 215 ? 2.488 -9.953 -20.438 1 90.19 215 VAL A CA 1
ATOM 1676 C C . VAL A 1 215 ? 2.691 -8.547 -19.875 1 90.19 215 VAL A C 1
ATOM 1678 O O . VAL A 1 215 ? 2 -8.141 -18.938 1 90.19 215 VAL A O 1
ATOM 1681 N N . PHE A 1 216 ? 3.578 -7.754 -20.516 1 91.19 216 PHE A N 1
ATOM 1682 C CA . PHE A 1 216 ? 3.963 -6.453 -20 1 91.19 216 PHE A CA 1
ATOM 1683 C C . PHE A 1 216 ? 3.107 -5.348 -20.594 1 91.19 216 PHE A C 1
ATOM 1685 O O . PHE A 1 216 ? 3.082 -4.223 -20.094 1 91.19 216 PHE A O 1
ATOM 1692 N N . ALA A 1 217 ? 2.406 -5.641 -21.578 1 94.62 217 ALA A N 1
ATOM 1693 C CA . ALA A 1 217 ? 1.586 -4.625 -22.234 1 94.62 217 ALA A CA 1
ATOM 1694 C C . ALA A 1 217 ? 0.555 -4.043 -21.281 1 94.62 217 ALA A C 1
ATOM 1696 O O . ALA A 1 217 ? 0.439 -2.822 -21.141 1 94.62 217 ALA A O 1
ATOM 1697 N N . PRO A 1 218 ? -0.201 -4.883 -20.531 1 95.12 218 PRO A N 1
ATOM 1698 C CA . PRO A 1 218 ? -1.144 -4.34 -19.547 1 95.12 218 PRO A CA 1
ATOM 1699 C C . PRO A 1 218 ? -0.455 -3.518 -18.469 1 95.12 218 PRO A C 1
ATOM 1701 O O . PRO A 1 218 ? -1.025 -2.545 -17.969 1 95.12 218 PRO A O 1
ATOM 1704 N N . ILE A 1 219 ? 0.756 -3.889 -18.125 1 92.5 219 ILE A N 1
ATOM 1705 C CA . ILE A 1 219 ? 1.501 -3.178 -17.094 1 92.5 219 ILE A CA 1
ATOM 1706 C C . ILE A 1 219 ? 1.812 -1.76 -17.562 1 92.5 219 ILE A C 1
ATOM 1708 O O . ILE A 1 219 ? 1.709 -0.806 -16.797 1 92.5 219 ILE A O 1
ATOM 1712 N N . LEU A 1 220 ? 2.178 -1.689 -18.797 1 93.25 220 LEU A N 1
ATOM 1713 C CA . LEU A 1 220 ? 2.42 -0.377 -19.391 1 93.25 220 LEU A CA 1
ATOM 1714 C C . LEU A 1 220 ? 1.165 0.487 -19.328 1 93.25 220 LEU A C 1
ATOM 1716 O O . LEU A 1 220 ? 1.23 1.655 -18.938 1 93.25 220 LEU A O 1
ATOM 1720 N N . ILE A 1 221 ? 0.081 -0.067 -19.656 1 96.5 221 ILE A N 1
ATOM 1721 C CA . ILE A 1 221 ? -1.186 0.657 -19.672 1 96.5 221 ILE A CA 1
ATOM 1722 C C . ILE A 1 221 ? -1.565 1.054 -18.234 1 96.5 221 ILE A C 1
ATOM 1724 O O . ILE A 1 221 ? -1.949 2.199 -17.984 1 96.5 221 ILE A O 1
ATOM 1728 N N . LEU A 1 222 ? -1.406 0.138 -17.328 1 96.31 222 LEU A N 1
ATOM 1729 C CA . LEU A 1 222 ? -1.722 0.401 -15.93 1 96.31 222 LEU A CA 1
ATOM 1730 C C . LEU A 1 222 ? -0.864 1.538 -15.391 1 96.31 222 LEU A C 1
ATOM 1732 O O . LEU A 1 222 ? -1.356 2.393 -14.648 1 96.31 222 LEU A O 1
ATOM 1736 N N . SER A 1 223 ? 0.367 1.515 -15.742 1 93.81 223 SER A N 1
ATOM 1737 C CA . SER A 1 223 ? 1.286 2.549 -15.281 1 93.81 223 SER A CA 1
ATOM 1738 C C . SER A 1 223 ? 0.874 3.926 -15.789 1 93.81 223 SER A C 1
ATOM 1740 O O . SER A 1 223 ? 0.863 4.898 -15.031 1 93.81 223 SER A O 1
ATOM 1742 N N . LEU A 1 224 ? 0.521 4.023 -17.031 1 94.69 224 LEU A N 1
ATOM 1743 C CA . LEU A 1 224 ? 0.108 5.285 -17.625 1 94.69 224 LEU A CA 1
ATOM 1744 C C . LEU A 1 224 ? -1.185 5.793 -17 1 94.69 224 LEU A C 1
ATOM 1746 O O . LEU A 1 224 ? -1.308 6.98 -16.688 1 94.69 224 LEU A O 1
ATOM 1750 N N . ILE A 1 225 ? -2.082 4.898 -16.766 1 96.81 225 ILE A N 1
ATOM 1751 C CA . ILE A 1 225 ? -3.355 5.27 -16.156 1 96.81 225 ILE A CA 1
ATOM 1752 C C . ILE A 1 225 ? -3.127 5.727 -14.719 1 96.81 225 ILE A C 1
ATOM 1754 O O . ILE A 1 225 ? -3.744 6.691 -14.258 1 96.81 225 ILE A O 1
ATOM 1758 N N . ALA A 1 226 ? -2.24 5.004 -14.039 1 96.12 226 ALA A N 1
ATOM 1759 C CA . ALA A 1 226 ? -1.922 5.383 -12.664 1 96.12 226 ALA A CA 1
ATOM 1760 C C . ALA A 1 226 ? -1.354 6.801 -12.602 1 96.12 226 ALA A C 1
ATOM 1762 O O . ALA A 1 226 ? -1.74 7.594 -11.75 1 96.12 226 ALA A O 1
ATOM 1763 N N . ILE A 1 227 ? -0.496 7.133 -13.508 1 93.88 227 ILE A N 1
ATOM 1764 C CA . ILE A 1 227 ? 0.12 8.453 -13.562 1 93.88 227 ILE A CA 1
ATOM 1765 C C . ILE A 1 227 ? -0.951 9.508 -13.828 1 93.88 227 ILE A C 1
ATOM 1767 O O . ILE A 1 227 ? -1 10.539 -13.148 1 93.88 227 ILE A O 1
ATOM 1771 N N . VAL A 1 228 ? -1.825 9.211 -14.719 1 96.5 228 VAL A N 1
ATOM 1772 C CA . VAL A 1 228 ? -2.881 10.148 -15.086 1 96.5 228 VAL A CA 1
ATOM 1773 C C . VAL A 1 228 ? -3.83 10.344 -13.906 1 96.5 228 VAL A C 1
ATOM 1775 O O . VAL A 1 228 ? -4.199 11.477 -13.57 1 96.5 228 VAL A O 1
ATOM 1778 N N . LEU A 1 229 ? -4.199 9.289 -13.258 1 97.12 229 LEU A N 1
ATOM 1779 C CA . LEU A 1 229 ? -5.152 9.375 -12.156 1 97.12 229 LEU A CA 1
ATOM 1780 C C . LEU A 1 229 ? -4.543 10.102 -10.961 1 97.12 229 LEU A C 1
ATOM 1782 O O . LEU A 1 229 ? -5.223 10.883 -10.289 1 97.12 229 LEU A O 1
ATOM 1786 N N . VAL A 1 230 ? -3.311 9.82 -10.703 1 95.56 230 VAL A N 1
ATOM 1787 C CA . VAL A 1 230 ? -2.652 10.523 -9.609 1 95.56 230 VAL A CA 1
ATOM 1788 C C . VAL A 1 230 ? -2.543 12.008 -9.938 1 95.56 230 VAL A C 1
ATOM 1790 O O . VAL A 1 230 ? -2.68 12.859 -9.055 1 95.56 230 VAL A O 1
ATOM 1793 N N . PHE A 1 231 ? -2.303 12.328 -11.172 1 94.56 231 PHE A N 1
ATOM 1794 C CA . PHE A 1 231 ? -2.283 13.719 -11.617 1 94.56 231 PHE A CA 1
ATOM 1795 C C . PHE A 1 231 ? -3.637 14.383 -11.383 1 94.56 231 PHE A C 1
ATOM 1797 O O . PHE A 1 231 ? -3.701 15.523 -10.922 1 94.56 231 PHE A O 1
ATOM 1804 N N . ILE A 1 232 ? -4.641 13.711 -11.656 1 96.81 232 ILE A N 1
ATOM 1805 C CA . ILE A 1 232 ? -5.988 14.211 -11.438 1 96.81 232 ILE A CA 1
ATOM 1806 C C . ILE A 1 232 ? -6.215 14.453 -9.945 1 96.81 232 ILE A C 1
ATOM 1808 O O . ILE A 1 232 ? -6.785 15.477 -9.555 1 96.81 232 ILE A O 1
ATOM 1812 N N . VAL A 1 233 ? -5.766 13.523 -9.133 1 96.56 233 VAL A N 1
ATOM 1813 C CA . VAL A 1 233 ? -5.891 13.672 -7.691 1 96.56 233 VAL A CA 1
ATOM 1814 C C . VAL A 1 233 ? -5.145 14.922 -7.234 1 96.56 233 VAL A C 1
ATOM 1816 O O . VAL A 1 233 ? -5.641 15.68 -6.395 1 96.56 233 VAL A O 1
ATOM 1819 N N . ASN A 1 234 ? -3.979 15.156 -7.797 1 93.38 234 ASN A N 1
ATOM 1820 C CA . ASN A 1 234 ? -3.203 16.344 -7.461 1 93.38 234 ASN A CA 1
ATOM 1821 C C . ASN A 1 234 ? -3.951 17.625 -7.82 1 93.38 234 ASN A C 1
ATOM 1823 O O . ASN A 1 234 ? -3.928 18.594 -7.066 1 93.38 234 ASN A O 1
ATOM 1827 N N . ILE A 1 235 ? -4.598 17.625 -8.906 1 94.62 235 ILE A N 1
ATOM 1828 C CA . ILE A 1 235 ? -5.355 18.797 -9.359 1 94.62 235 ILE A CA 1
ATOM 1829 C C . ILE A 1 235 ? -6.535 19.031 -8.422 1 94.62 235 ILE A C 1
ATOM 1831 O O . ILE A 1 235 ? -6.793 20.172 -8.023 1 94.62 235 ILE A O 1
ATOM 1835 N N . LEU A 1 236 ? -7.191 17.953 -8.07 1 95 236 LEU A N 1
ATOM 1836 C CA . LEU A 1 236 ? -8.328 18.062 -7.16 1 95 236 LEU A CA 1
ATOM 1837 C C . LEU A 1 236 ? -7.883 18.594 -5.801 1 95 236 LEU A C 1
ATOM 1839 O O . LEU A 1 236 ? -8.57 19.422 -5.195 1 95 236 LEU A O 1
ATOM 1843 N N . GLU A 1 237 ? -6.801 18.062 -5.344 1 93.81 237 GLU A N 1
ATOM 1844 C CA . GLU A 1 237 ? -6.254 18.5 -4.062 1 93.81 237 GLU A CA 1
ATOM 1845 C C . GLU A 1 237 ? -5.965 20 -4.074 1 93.81 237 GLU A C 1
ATOM 1847 O O . GLU A 1 237 ? -6.383 20.719 -3.17 1 93.81 237 GLU A O 1
ATOM 1852 N N . ASN A 1 238 ? -5.301 20.484 -5.109 1 90.12 238 ASN A N 1
ATOM 1853 C CA . ASN A 1 238 ? -4.906 21.891 -5.211 1 90.12 238 ASN A CA 1
ATOM 1854 C C . ASN A 1 238 ? -6.121 22.812 -5.309 1 90.12 238 ASN A C 1
ATOM 1856 O O . ASN A 1 238 ? -6.129 23.891 -4.727 1 90.12 238 ASN A O 1
ATOM 1860 N N . ASN A 1 239 ? -7.07 22.344 -5.953 1 89.94 239 ASN A N 1
ATOM 1861 C CA . ASN A 1 239 ? -8.273 23.156 -6.109 1 89.94 239 ASN A CA 1
ATOM 1862 C C . ASN A 1 239 ? -9.062 23.234 -4.805 1 89.94 239 ASN A C 1
ATOM 1864 O O . ASN A 1 239 ? -9.609 24.297 -4.473 1 89.94 239 ASN A O 1
ATOM 1868 N N . LEU A 1 240 ? -9.047 22.172 -4.102 1 87.31 240 LEU A N 1
ATOM 1869 C CA . LEU A 1 240 ? -9.82 22.141 -2.863 1 87.31 240 LEU A CA 1
ATOM 1870 C C . LEU A 1 240 ? -9.094 22.906 -1.754 1 87.31 240 LEU A C 1
ATOM 1872 O O . LEU A 1 240 ? -9.719 23.594 -0.957 1 87.31 240 LEU A O 1
ATOM 1876 N N . ILE A 1 241 ? -7.871 22.766 -1.698 1 76.88 241 ILE A N 1
ATOM 1877 C CA . ILE A 1 241 ? -7.102 23.453 -0.666 1 76.88 241 ILE A CA 1
ATOM 1878 C C . ILE A 1 241 ? -7.066 24.953 -0.955 1 76.88 241 ILE A C 1
ATOM 1880 O O . ILE A 1 241 ? -7.184 25.766 -0.04 1 76.88 241 ILE A O 1
ATOM 1884 N N . LYS A 1 242 ? -7.012 25.328 -2.197 1 75.5 242 LYS A N 1
ATOM 1885 C CA . LYS A 1 242 ? -7.086 26.734 -2.572 1 75.5 242 LYS A CA 1
ATOM 1886 C C . LYS A 1 242 ? -8.445 27.344 -2.217 1 75.5 242 LYS A C 1
ATOM 1888 O O . LYS A 1 242 ? -8.523 28.469 -1.738 1 75.5 242 LYS A O 1
ATOM 1893 N N . LEU A 1 243 ? -9.344 26.547 -2.418 1 72.94 243 LEU A N 1
ATOM 1894 C CA . LEU A 1 243 ? -10.695 27 -2.115 1 72.94 243 LEU A CA 1
ATOM 1895 C C . LEU A 1 243 ? -10.859 27.25 -0.621 1 72.94 243 LEU A C 1
ATOM 1897 O O . LEU A 1 243 ? -11.547 28.203 -0.218 1 72.94 243 LEU A O 1
ATOM 1901 N N . ARG A 1 244 ? -10.141 26.609 0.139 1 70.69 244 ARG A N 1
ATOM 1902 C CA . ARG A 1 244 ? -10.258 26.734 1.59 1 70.69 244 ARG A CA 1
ATOM 1903 C C . ARG A 1 244 ? -9.414 27.891 2.115 1 70.69 244 ARG A C 1
ATOM 1905 O O . ARG A 1 244 ? -9.773 28.516 3.113 1 70.69 244 ARG A O 1
ATOM 1912 N N . SER A 1 245 ? -8.305 27.984 1.508 1 63.97 245 SER A N 1
ATOM 1913 C CA . SER A 1 245 ? -7.469 29.109 1.931 1 63.97 245 SER A CA 1
ATOM 1914 C C . SER A 1 245 ? -8.141 30.438 1.627 1 63.97 245 SER A C 1
ATOM 1916 O O . SER A 1 245 ? -7.852 31.453 2.277 1 63.97 245 SER A O 1
ATOM 1918 N N . GLU A 1 246 ? -9.016 30.469 0.693 1 55.25 246 GLU A N 1
ATOM 1919 C CA . GLU A 1 246 ? -9.711 31.688 0.329 1 55.25 246 GLU A CA 1
ATOM 1920 C C . GLU A 1 246 ? -10.906 31.938 1.248 1 55.25 246 GLU A C 1
ATOM 1922 O O . GLU A 1 246 ? -11.391 33.062 1.354 1 55.25 246 GLU A O 1
ATOM 1927 N N . ILE A 1 247 ? -11.312 30.969 1.917 1 48.72 247 ILE A N 1
ATOM 1928 C CA . ILE A 1 247 ? -12.438 31.219 2.816 1 48.72 247 ILE A CA 1
ATOM 1929 C C . ILE A 1 247 ? -11.914 31.547 4.215 1 48.72 247 ILE A C 1
ATOM 1931 O O . ILE A 1 247 ? -11.047 30.844 4.742 1 48.72 247 ILE A O 1
ATOM 1935 N N . MET B 1 1 ? -7.875 -2.002 32.219 1 44.81 1 MET B N 1
ATOM 1936 C CA . MET B 1 1 ? -8.344 -3.246 31.625 1 44.81 1 MET B CA 1
ATOM 1937 C C . MET B 1 1 ? -9.641 -3.025 30.859 1 44.81 1 MET B C 1
ATOM 1939 O O . MET B 1 1 ? -10.016 -3.844 30.016 1 44.81 1 MET B O 1
ATOM 1943 N N . LYS B 1 2 ? -10.359 -1.996 31.266 1 56 2 LYS B N 1
ATOM 1944 C CA . LYS B 1 2 ? -11.664 -1.582 30.766 1 56 2 LYS B CA 1
ATOM 1945 C C . LYS B 1 2 ? -11.547 -0.912 29.391 1 56 2 LYS B C 1
ATOM 1947 O O . LYS B 1 2 ? -12.438 -1.04 28.562 1 56 2 LYS B O 1
ATOM 1952 N N . LYS B 1 3 ? -10.336 -0.399 29.266 1 63.59 3 LYS B N 1
ATOM 1953 C CA . LYS B 1 3 ? -10.109 0.472 28.109 1 63.59 3 LYS B CA 1
ATOM 1954 C C . LYS B 1 3 ? -10.094 -0.326 26.812 1 63.59 3 LYS B C 1
ATOM 1956 O O . LYS B 1 3 ? -10.539 0.163 25.781 1 63.59 3 LYS B O 1
ATOM 1961 N N . TYR B 1 4 ? -9.828 -1.692 26.891 1 70.88 4 TYR B N 1
ATOM 1962 C CA . TYR B 1 4 ? -9.688 -2.486 25.672 1 70.88 4 TYR B CA 1
ATOM 1963 C C . TYR B 1 4 ? -10.812 -3.51 25.547 1 70.88 4 TYR B C 1
ATOM 1965 O O . TYR B 1 4 ? -10.836 -4.312 24.609 1 70.88 4 TYR B O 1
ATOM 1973 N N . THR B 1 5 ? -11.727 -3.445 26.422 1 75.38 5 THR B N 1
ATOM 1974 C CA . THR B 1 5 ? -12.805 -4.426 26.484 1 75.38 5 THR B CA 1
ATOM 1975 C C . THR B 1 5 ? -13.609 -4.449 25.188 1 75.38 5 THR B C 1
ATOM 1977 O O . THR B 1 5 ? -13.867 -5.52 24.641 1 75.38 5 THR B O 1
ATOM 1980 N N . PRO B 1 6 ? -13.961 -3.26 24.703 1 72.12 6 PRO B N 1
ATOM 1981 C CA . PRO B 1 6 ? -14.727 -3.32 23.453 1 72.12 6 PRO B CA 1
ATOM 1982 C C . PRO B 1 6 ? -13.938 -3.961 22.312 1 72.12 6 PRO B C 1
ATOM 1984 O O . PRO B 1 6 ? -14.5 -4.719 21.516 1 72.12 6 PRO B O 1
ATOM 1987 N N . ALA B 1 7 ? -12.727 -3.668 22.234 1 72.19 7 ALA B N 1
ATOM 1988 C CA . ALA B 1 7 ? -11.875 -4.262 21.203 1 72.19 7 ALA B CA 1
ATOM 1989 C C . ALA B 1 7 ? -11.836 -5.781 21.328 1 72.19 7 ALA B C 1
ATOM 1991 O O . ALA B 1 7 ? -11.906 -6.496 20.328 1 72.19 7 ALA B O 1
ATOM 1992 N N . ILE B 1 8 ? -11.773 -6.152 22.516 1 75.94 8 ILE B N 1
ATOM 1993 C CA . ILE B 1 8 ? -11.688 -7.582 22.781 1 75.94 8 ILE B CA 1
ATOM 1994 C C . ILE B 1 8 ? -13.008 -8.258 22.422 1 75.94 8 ILE B C 1
ATOM 1996 O O . ILE B 1 8 ? -13.016 -9.32 21.781 1 75.94 8 ILE B O 1
ATOM 2000 N N . ILE B 1 9 ? -14.062 -7.586 22.656 1 79.69 9 ILE B N 1
ATOM 2001 C CA . ILE B 1 9 ? -15.383 -8.156 22.391 1 79.69 9 ILE B CA 1
ATOM 2002 C C . ILE B 1 9 ? -15.594 -8.273 20.875 1 79.69 9 ILE B C 1
ATOM 2004 O O . ILE B 1 9 ? -16 -9.328 20.391 1 79.69 9 ILE B O 1
ATOM 2008 N N . ILE B 1 10 ? -15.258 -7.219 20.172 1 79.12 10 ILE B N 1
ATOM 2009 C CA . ILE B 1 10 ? -15.453 -7.227 18.719 1 79.12 10 ILE B CA 1
ATOM 2010 C C . ILE B 1 10 ? -14.562 -8.289 18.078 1 79.12 10 ILE B C 1
ATOM 2012 O O . ILE B 1 10 ? -14.992 -9.016 17.188 1 79.12 10 ILE B O 1
ATOM 2016 N N . SER B 1 11 ? -13.359 -8.328 18.531 1 78.5 11 SER B N 1
ATOM 2017 C CA . SER B 1 11 ? -12.43 -9.32 18.016 1 78.5 11 SER B CA 1
ATOM 2018 C C . SER B 1 11 ? -12.938 -10.734 18.266 1 78.5 11 SER B C 1
ATOM 2020 O O . SER B 1 11 ? -12.875 -11.594 17.375 1 78.5 11 SER B O 1
ATOM 2022 N N . ILE B 1 12 ? -13.477 -10.906 19.438 1 82.25 12 ILE B N 1
ATOM 2023 C CA . ILE B 1 12 ? -13.969 -12.227 19.812 1 82.25 12 ILE B CA 1
ATOM 2024 C C . ILE B 1 12 ? -15.188 -12.578 18.969 1 82.25 12 ILE B C 1
ATOM 2026 O O . ILE B 1 12 ? -15.312 -13.703 18.484 1 82.25 12 ILE B O 1
ATOM 2030 N N . VAL B 1 13 ? -16.047 -11.609 18.766 1 85.69 13 VAL B N 1
ATOM 2031 C CA . VAL B 1 13 ? -17.234 -11.836 17.969 1 85.69 13 VAL B CA 1
ATOM 2032 C C . VAL B 1 13 ? -16.844 -12.18 16.531 1 85.69 13 VAL B C 1
ATOM 2034 O O . VAL B 1 13 ? -17.391 -13.109 15.938 1 85.69 13 VAL B O 1
ATOM 2037 N N . LEU B 1 14 ? -15.906 -11.43 16.016 1 82.38 14 LEU B N 1
ATOM 2038 C CA . LEU B 1 14 ? -15.453 -11.672 14.648 1 82.38 14 LEU B CA 1
ATOM 2039 C C . LEU B 1 14 ? -14.812 -13.055 14.531 1 82.38 14 LEU B C 1
ATOM 2041 O O . LEU B 1 14 ? -15.023 -13.758 13.539 1 82.38 14 LEU B O 1
ATOM 2045 N N . LEU B 1 15 ? -14.133 -13.391 15.539 1 84.19 15 LEU B N 1
ATOM 2046 C CA . LEU B 1 15 ? -13.484 -14.703 15.539 1 84.19 15 LEU B CA 1
ATOM 2047 C C . LEU B 1 15 ? -14.516 -15.82 15.672 1 84.19 15 LEU B C 1
ATOM 2049 O O . LEU B 1 15 ? -14.375 -16.875 15.055 1 84.19 15 LEU B O 1
ATOM 2053 N N . LEU B 1 16 ? -15.508 -15.555 16.453 1 88.31 16 LEU B N 1
ATOM 2054 C CA . LEU B 1 16 ? -16.562 -16.547 16.625 1 88.31 16 LEU B CA 1
ATOM 2055 C C . LEU B 1 16 ? -17.375 -16.719 15.352 1 88.31 16 LEU B C 1
ATOM 2057 O O . LEU B 1 16 ? -17.703 -17.844 14.969 1 88.31 16 LEU B O 1
ATOM 2061 N N . VAL B 1 17 ? -17.688 -15.641 14.781 1 87.62 17 VAL B N 1
ATOM 2062 C CA . VAL B 1 17 ? -18.406 -15.719 13.516 1 87.62 17 VAL B CA 1
ATOM 2063 C C . VAL B 1 17 ? -17.562 -16.484 12.484 1 87.62 17 VAL B C 1
ATOM 2065 O O . VAL B 1 17 ? -18.094 -17.328 11.75 1 87.62 17 VAL B O 1
ATOM 2068 N N . TRP B 1 18 ? -16.312 -16.172 12.438 1 85.19 18 TRP B N 1
ATOM 2069 C CA . TRP B 1 18 ? -15.391 -16.891 11.562 1 85.19 18 TRP B CA 1
ATOM 2070 C C . TRP B 1 18 ? -15.359 -18.375 11.891 1 85.19 18 TRP B C 1
ATOM 2072 O O . TRP B 1 18 ? -15.422 -19.219 10.992 1 85.19 18 TRP B O 1
ATOM 2082 N N . GLU B 1 19 ? -15.359 -18.688 13.117 1 89.25 19 GLU B N 1
ATOM 2083 C CA . GLU B 1 19 ? -15.328 -20.078 13.562 1 89.25 19 GLU B CA 1
ATOM 2084 C C . GLU B 1 19 ? -16.578 -20.828 13.102 1 89.25 19 GLU B C 1
ATOM 2086 O O . GLU B 1 19 ? -16.484 -21.938 12.57 1 89.25 19 GLU B O 1
ATOM 2091 N N . VAL B 1 20 ? -17.672 -20.188 13.305 1 88.44 20 VAL B N 1
ATOM 2092 C CA . VAL B 1 20 ? -18.938 -20.812 12.969 1 88.44 20 VAL B CA 1
ATOM 2093 C C . VAL B 1 20 ? -19.047 -20.984 11.453 1 88.44 20 VAL B C 1
ATOM 2095 O O . VAL B 1 20 ? -19.453 -22.031 10.969 1 88.44 20 VAL B O 1
ATOM 2098 N N . LEU B 1 21 ? -18.656 -19.984 10.781 1 83.38 21 LEU B N 1
ATOM 2099 C CA . LEU B 1 21 ? -18.734 -20.031 9.328 1 83.38 21 LEU B CA 1
ATOM 2100 C C . LEU B 1 21 ? -17.797 -21.109 8.773 1 83.38 21 LEU B C 1
ATOM 2102 O O . LEU B 1 21 ? -18.172 -21.828 7.848 1 83.38 21 LEU B O 1
ATOM 2106 N N . ALA B 1 22 ? -16.625 -21.172 9.281 1 84.19 22 ALA B N 1
ATOM 2107 C CA . ALA B 1 22 ? -15.641 -22.141 8.828 1 84.19 22 ALA B CA 1
ATOM 2108 C C . ALA B 1 22 ? -16.125 -23.578 9.078 1 84.19 22 ALA B C 1
ATOM 2110 O O . ALA B 1 22 ? -15.969 -24.453 8.227 1 84.19 22 ALA B O 1
ATOM 2111 N N . ARG B 1 23 ? -16.734 -23.75 10.203 1 83.81 23 ARG B N 1
ATOM 2112 C CA . ARG B 1 23 ? -17.234 -25.078 10.539 1 83.81 23 ARG B CA 1
ATOM 2113 C C . ARG B 1 23 ? -18.453 -25.438 9.695 1 83.81 23 ARG B C 1
ATOM 2115 O O . ARG B 1 23 ? -18.641 -26.609 9.344 1 83.81 23 ARG B O 1
ATOM 2122 N N . TYR B 1 24 ? -19.188 -24.406 9.438 1 83.38 24 TYR B N 1
ATOM 2123 C CA . TYR B 1 24 ? -20.359 -24.641 8.602 1 83.38 24 TYR B CA 1
ATOM 2124 C C . TYR B 1 24 ? -19.969 -25.031 7.188 1 83.38 24 TYR B C 1
ATOM 2126 O O . TYR B 1 24 ? -20.547 -25.938 6.598 1 83.38 24 TYR B O 1
ATOM 2134 N N . ILE B 1 25 ? -19.047 -24.375 6.641 1 79.31 25 ILE B N 1
ATOM 2135 C CA . ILE B 1 25 ? -18.578 -24.641 5.285 1 79.31 25 ILE B CA 1
ATOM 2136 C C . ILE B 1 25 ? -17.875 -26 5.242 1 79.31 25 ILE B C 1
ATOM 2138 O O . ILE B 1 25 ? -17.953 -26.719 4.242 1 79.31 25 ILE B O 1
ATOM 2142 N N . ASN B 1 26 ? -17.25 -26.344 6.309 1 72.62 26 ASN B N 1
ATOM 2143 C CA . ASN B 1 26 ? -16.609 -27.641 6.5 1 72.62 26 ASN B CA 1
ATOM 2144 C C . ASN B 1 26 ? -15.602 -27.922 5.398 1 72.62 26 ASN B C 1
ATOM 2146 O O . ASN B 1 26 ? -15.562 -29.031 4.855 1 72.62 26 ASN B O 1
ATOM 2150 N N . ALA B 1 27 ? -15.086 -27 4.852 1 72.19 27 ALA B N 1
ATOM 2151 C CA . ALA B 1 27 ? -13.969 -27.094 3.918 1 72.19 27 ALA B CA 1
ATOM 2152 C C . ALA B 1 27 ? -12.695 -26.516 4.523 1 72.19 27 ALA B C 1
ATOM 2154 O O . ALA B 1 27 ? -12.328 -25.375 4.23 1 72.19 27 ALA B O 1
ATOM 2155 N N . MET B 1 28 ? -12.094 -27.375 5.215 1 67.56 28 MET B N 1
ATOM 2156 C CA . MET B 1 28 ? -10.984 -26.938 6.066 1 67.56 28 MET B CA 1
ATOM 2157 C C . MET B 1 28 ? -9.805 -26.469 5.23 1 67.56 28 MET B C 1
ATOM 2159 O O . MET B 1 28 ? -9.008 -25.641 5.676 1 67.56 28 MET B O 1
ATOM 2163 N N . TYR B 1 29 ? -9.852 -27.031 4.059 1 68.31 29 TYR B N 1
ATOM 2164 C CA . TYR B 1 29 ? -8.727 -26.656 3.209 1 68.31 29 TYR B CA 1
ATOM 2165 C C . TYR B 1 29 ? -8.898 -25.25 2.664 1 68.31 29 TYR B C 1
ATOM 2167 O O . TYR B 1 29 ? -7.914 -24.531 2.459 1 68.31 29 TYR B O 1
ATOM 2175 N N . ILE B 1 30 ? -10.055 -24.906 2.562 1 71.31 30 ILE B N 1
ATOM 2176 C CA . ILE B 1 30 ? -10.352 -23.641 1.927 1 71.31 30 ILE B CA 1
ATOM 2177 C C . ILE B 1 30 ? -10.469 -22.547 2.99 1 71.31 30 ILE B C 1
ATOM 2179 O O . ILE B 1 30 ? -9.875 -21.469 2.854 1 71.31 30 ILE B O 1
ATOM 2183 N N . LEU B 1 31 ? -11.203 -22.812 4.074 1 79.5 31 LEU B N 1
ATOM 2184 C CA . LEU B 1 31 ? -11.391 -21.859 5.164 1 79.5 31 LEU B CA 1
ATOM 2185 C C . LEU B 1 31 ? -11.258 -22.547 6.52 1 79.5 31 LEU B C 1
ATOM 2187 O O . LEU B 1 31 ? -12.266 -22.922 7.121 1 79.5 31 LEU B O 1
ATOM 2191 N N . PRO B 1 32 ? -10.008 -22.594 6.93 1 86.31 32 PRO B N 1
ATOM 2192 C CA . PRO B 1 32 ? -9.844 -23.219 8.242 1 86.31 32 PRO B CA 1
ATOM 2193 C C . PRO B 1 32 ? -10.391 -22.375 9.383 1 86.31 32 PRO B C 1
ATOM 2195 O O . PRO B 1 32 ? -10.461 -21.141 9.266 1 86.31 32 PRO B O 1
ATOM 2198 N N . SER B 1 33 ? -10.789 -23.062 10.406 1 89.44 33 SER B N 1
ATOM 2199 C CA . SER B 1 33 ? -11.297 -22.359 11.578 1 89.44 33 SER B CA 1
ATOM 2200 C C . SER B 1 33 ? -10.156 -21.75 12.391 1 89.44 33 SER B C 1
ATOM 2202 O O . SER B 1 33 ? -9.039 -22.266 12.383 1 89.44 33 SER B O 1
ATOM 2204 N N . PRO B 1 34 ? -10.5 -20.641 13.07 1 91.62 34 PRO B N 1
ATOM 2205 C CA . PRO B 1 34 ? -9.492 -20.016 13.93 1 91.62 34 PRO B CA 1
ATOM 2206 C C . PRO B 1 34 ? -8.906 -20.984 14.953 1 91.62 34 PRO B C 1
ATOM 2208 O O . PRO B 1 34 ? -7.707 -20.953 15.219 1 91.62 34 PRO B O 1
ATOM 2211 N N . SER B 1 35 ? -9.695 -21.875 15.477 1 92.38 35 SER B N 1
ATOM 2212 C CA . SER B 1 35 ? -9.211 -22.844 16.469 1 92.38 35 SER B CA 1
ATOM 2213 C C . SER B 1 35 ? -8.188 -23.781 15.852 1 92.38 35 SER B C 1
ATOM 2215 O O . SER B 1 35 ? -7.164 -24.094 16.484 1 92.38 35 SER B O 1
ATOM 2217 N N . LYS B 1 36 ? -8.445 -24.188 14.633 1 93.06 36 LYS B N 1
ATOM 2218 C CA . LYS B 1 36 ? -7.516 -25.094 13.953 1 93.06 36 LYS B CA 1
ATOM 2219 C C . LYS B 1 36 ? -6.227 -24.375 13.57 1 93.06 36 LYS B C 1
ATOM 2221 O O . LYS B 1 36 ? -5.148 -24.969 13.586 1 93.06 36 LYS B O 1
ATOM 2226 N N . ILE B 1 37 ? -6.371 -23.125 13.242 1 93.81 37 ILE B N 1
ATOM 2227 C CA . ILE B 1 37 ? -5.195 -22.328 12.922 1 93.81 37 ILE B CA 1
ATOM 2228 C C . ILE B 1 37 ? -4.297 -22.219 14.148 1 93.81 37 ILE B C 1
ATOM 2230 O O . ILE B 1 37 ? -3.076 -22.359 14.047 1 93.81 37 ILE B O 1
ATOM 2234 N N . ILE B 1 38 ? -4.93 -22.016 15.289 1 95.5 38 ILE B N 1
ATOM 2235 C CA . ILE B 1 38 ? -4.172 -21.891 16.531 1 95.5 38 ILE B CA 1
ATOM 2236 C C . ILE B 1 38 ? -3.514 -23.219 16.875 1 95.5 38 ILE B C 1
ATOM 2238 O O . ILE B 1 38 ? -2.35 -23.266 17.266 1 95.5 38 ILE B O 1
ATOM 2242 N N . GLU B 1 39 ? -4.23 -24.25 16.688 1 95.88 39 GLU B N 1
ATOM 2243 C CA . GLU B 1 39 ? -3.705 -25.594 16.953 1 95.88 39 GLU B CA 1
ATOM 2244 C C . GLU B 1 39 ? -2.48 -25.891 16.094 1 95.88 39 GLU B C 1
ATOM 2246 O O . GLU B 1 39 ? -1.464 -26.375 16.594 1 95.88 39 GLU B O 1
ATOM 2251 N N . GLU B 1 40 ? -2.631 -25.594 14.805 1 95.81 40 GLU B N 1
ATOM 2252 C CA . GLU B 1 40 ? -1.528 -25.844 13.875 1 95.81 40 GLU B CA 1
ATOM 2253 C C . GLU B 1 40 ? -0.334 -24.953 14.195 1 95.81 40 GLU B C 1
ATOM 2255 O O . GLU B 1 40 ? 0.816 -25.359 14.031 1 95.81 40 GLU B O 1
ATOM 2260 N N . THR B 1 41 ? -0.613 -23.75 14.594 1 97.56 41 THR B N 1
ATOM 2261 C CA . THR B 1 41 ? 0.451 -22.828 14.961 1 97.56 41 THR B CA 1
ATOM 2262 C C . THR B 1 41 ? 1.225 -23.344 16.172 1 97.56 41 THR B C 1
ATOM 2264 O O . THR B 1 41 ? 2.455 -23.25 16.203 1 97.56 41 THR B O 1
ATOM 2267 N N . ILE B 1 42 ? 0.491 -23.875 17.125 1 97.75 42 ILE B N 1
ATOM 2268 C CA . ILE B 1 42 ? 1.123 -24.422 18.328 1 97.75 42 ILE B CA 1
ATOM 2269 C C . ILE B 1 42 ? 1.926 -25.672 17.969 1 97.75 42 ILE B C 1
ATOM 2271 O O . ILE B 1 42 ? 3.037 -25.859 18.453 1 97.75 42 ILE B O 1
ATOM 2275 N N . LYS B 1 43 ? 1.366 -26.453 17.141 1 97.62 43 LYS B N 1
ATOM 2276 C CA . LYS B 1 43 ? 2.031 -27.672 16.719 1 97.62 43 LYS B CA 1
ATOM 2277 C C . LYS B 1 43 ? 3.389 -27.375 16.078 1 97.62 43 LYS B C 1
ATOM 2279 O O . LYS B 1 43 ? 4.367 -28.078 16.344 1 97.62 43 LYS B O 1
ATOM 2284 N N . PHE B 1 44 ? 3.465 -26.328 15.258 1 98.06 44 PHE B N 1
ATOM 2285 C CA . PHE B 1 44 ? 4.688 -26.016 14.531 1 98.06 44 PHE B CA 1
ATOM 2286 C C . PHE B 1 44 ? 5.383 -24.797 15.141 1 98.06 44 PHE B C 1
ATOM 2288 O O . PHE B 1 44 ? 6.16 -24.125 14.469 1 98.06 44 PHE B O 1
ATOM 2295 N N . ARG B 1 45 ? 5.082 -24.5 16.391 1 97.69 45 ARG B N 1
ATOM 2296 C CA . ARG B 1 45 ? 5.535 -23.266 17.016 1 97.69 45 ARG B CA 1
ATOM 2297 C C . ARG B 1 45 ? 7.055 -23.141 16.984 1 97.69 45 ARG B C 1
ATOM 2299 O O . ARG B 1 45 ? 7.594 -22.062 16.75 1 97.69 45 ARG B O 1
ATOM 2306 N N . ASN B 1 46 ? 7.766 -24.203 17.188 1 97.56 46 ASN B N 1
ATOM 2307 C CA . ASN B 1 46 ? 9.227 -24.141 17.25 1 97.56 46 ASN B CA 1
ATOM 2308 C C . ASN B 1 46 ? 9.82 -23.656 15.922 1 97.56 46 ASN B C 1
ATOM 2310 O O . ASN B 1 46 ? 10.539 -22.656 15.891 1 97.56 46 ASN B O 1
ATOM 2314 N N . VAL B 1 47 ? 9.461 -24.359 14.844 1 97.69 47 VAL B N 1
ATOM 2315 C CA . VAL B 1 47 ? 10.039 -24.016 13.555 1 97.69 47 VAL B CA 1
ATOM 2316 C C . VAL B 1 47 ? 9.5 -22.656 13.078 1 97.69 47 VAL B C 1
ATOM 2318 O O . VAL B 1 47 ? 10.219 -21.875 12.461 1 97.69 47 VAL B O 1
ATOM 2321 N N . LEU B 1 48 ? 8.281 -22.328 13.383 1 98.31 48 LEU B N 1
ATOM 2322 C CA . LEU B 1 48 ? 7.656 -21.078 12.977 1 98.31 48 LEU B CA 1
ATOM 2323 C C . LEU B 1 48 ? 8.352 -19.891 13.617 1 98.31 48 LEU B C 1
ATOM 2325 O O . LEU B 1 48 ? 8.641 -18.891 12.945 1 98.31 48 LEU B O 1
ATOM 2329 N N . PHE B 1 49 ? 8.688 -20.016 14.875 1 98 49 PHE B N 1
ATOM 2330 C CA . PHE B 1 49 ? 9.188 -18.859 15.602 1 98 49 PHE B CA 1
ATOM 2331 C C . PHE B 1 49 ? 10.711 -18.797 15.539 1 98 49 PHE B C 1
ATOM 2333 O O . PHE B 1 49 ? 11.297 -17.703 15.555 1 98 49 PHE B O 1
ATOM 2340 N N . THR B 1 50 ? 11.359 -19.906 15.453 1 97.44 50 THR B N 1
ATOM 2341 C CA . THR B 1 50 ? 12.82 -19.906 15.547 1 97.44 50 THR B CA 1
ATOM 2342 C C . THR B 1 50 ? 13.445 -19.797 14.156 1 97.44 50 THR B C 1
ATOM 2344 O O . THR B 1 50 ? 14.555 -19.281 14.008 1 97.44 50 THR B O 1
ATOM 2347 N N . VAL B 1 51 ? 12.797 -20.297 13.156 1 97.81 51 VAL B N 1
ATOM 2348 C CA . VAL B 1 51 ? 13.391 -20.344 11.82 1 97.81 51 VAL B CA 1
ATOM 2349 C C . VAL B 1 51 ? 12.664 -19.359 10.898 1 97.81 51 VAL B C 1
ATOM 2351 O O . VAL B 1 51 ? 13.258 -18.391 10.43 1 97.81 51 VAL B O 1
ATOM 2354 N N . HIS B 1 52 ? 11.406 -19.562 10.727 1 98.38 52 HIS B N 1
ATOM 2355 C CA . HIS B 1 52 ? 10.664 -18.875 9.672 1 98.38 52 HIS B CA 1
ATOM 2356 C C . HIS B 1 52 ? 10.383 -17.422 10.047 1 98.38 52 HIS B C 1
ATOM 2358 O O . HIS B 1 52 ? 10.555 -16.516 9.227 1 98.38 52 HIS B O 1
ATOM 2364 N N . LEU B 1 53 ? 10.062 -17.203 11.297 1 98.31 53 LEU B N 1
ATOM 2365 C CA . LEU B 1 53 ? 9.805 -15.844 11.734 1 98.31 53 LEU B CA 1
ATOM 2366 C C . LEU B 1 53 ? 11.07 -15 11.672 1 98.31 53 LEU B C 1
ATOM 2368 O O . LEU B 1 53 ? 11.039 -13.844 11.242 1 98.31 53 LEU B O 1
ATOM 2372 N N . LYS B 1 54 ? 12.133 -15.539 12.117 1 97.88 54 LYS B N 1
ATOM 2373 C CA . LYS B 1 54 ? 13.406 -14.828 12.078 1 97.88 54 LYS B CA 1
ATOM 2374 C C . LYS B 1 54 ? 13.773 -14.43 10.656 1 97.88 54 LYS B C 1
ATOM 2376 O O . LYS B 1 54 ? 14.258 -13.32 10.414 1 97.88 54 LYS B O 1
ATOM 2381 N N . ALA B 1 55 ? 13.578 -15.344 9.766 1 98 55 ALA B N 1
ATOM 2382 C CA . ALA B 1 55 ? 13.883 -15.078 8.359 1 98 55 ALA B CA 1
ATOM 2383 C C . ALA B 1 55 ? 13.016 -13.945 7.809 1 98 55 ALA B C 1
ATOM 2385 O O . ALA B 1 55 ? 13.523 -13.016 7.184 1 98 55 ALA B O 1
ATOM 2386 N N . THR B 1 56 ? 11.727 -13.984 8.047 1 97.94 56 THR B N 1
ATOM 2387 C CA . THR B 1 56 ? 10.797 -12.969 7.559 1 97.94 56 THR B CA 1
ATOM 2388 C C . THR B 1 56 ? 11.094 -11.617 8.195 1 97.94 56 THR B C 1
ATOM 2390 O O . THR B 1 56 ? 11.062 -10.586 7.516 1 97.94 56 THR B O 1
ATOM 2393 N N . LEU B 1 57 ? 11.461 -11.633 9.469 1 98.31 57 LEU B N 1
ATOM 2394 C CA . LEU B 1 57 ? 11.758 -10.383 10.164 1 98.31 57 LEU B CA 1
ATOM 2395 C C . LEU B 1 57 ? 13.031 -9.75 9.617 1 98.31 57 LEU B C 1
ATOM 2397 O O . LEU B 1 57 ? 13.117 -8.523 9.5 1 98.31 57 LEU B O 1
ATOM 2401 N N . SER B 1 58 ? 13.977 -10.539 9.32 1 98.19 58 SER B N 1
ATOM 2402 C CA . SER B 1 58 ? 15.219 -10.016 8.758 1 98.19 58 SER B CA 1
ATOM 2403 C C . SER B 1 58 ? 14.969 -9.32 7.418 1 98.19 58 SER B C 1
ATOM 2405 O O . SER B 1 58 ? 15.461 -8.219 7.184 1 98.19 58 SER B O 1
ATOM 2407 N N . VAL B 1 59 ? 14.188 -9.961 6.582 1 98.12 59 VAL B N 1
ATOM 2408 C CA . VAL B 1 59 ? 13.836 -9.391 5.285 1 98.12 59 VAL B CA 1
ATOM 2409 C C . VAL B 1 59 ? 13.055 -8.094 5.48 1 98.12 59 VAL B C 1
ATOM 2411 O O . VAL B 1 59 ? 13.328 -7.09 4.82 1 98.12 59 VAL B O 1
ATOM 2414 N N . THR B 1 60 ? 12.133 -8.141 6.387 1 98.06 60 THR B N 1
ATOM 2415 C CA . THR B 1 60 ? 11.25 -7.004 6.641 1 98.06 60 THR B CA 1
ATOM 2416 C C . THR B 1 60 ? 12.055 -5.805 7.145 1 98.06 60 THR B C 1
ATOM 2418 O O . THR B 1 60 ? 11.883 -4.691 6.648 1 98.06 60 THR B O 1
ATOM 2421 N N . ILE B 1 61 ? 12.938 -6.016 8.094 1 98.19 61 ILE B N 1
ATOM 2422 C CA . ILE B 1 61 ? 13.688 -4.941 8.727 1 98.19 61 ILE B CA 1
ATOM 2423 C C . ILE B 1 61 ? 14.672 -4.34 7.723 1 98.19 61 ILE B C 1
ATOM 2425 O O . ILE B 1 61 ? 14.75 -3.119 7.578 1 98.19 61 ILE B O 1
ATOM 2429 N N . ILE B 1 62 ? 15.344 -5.137 7.023 1 98.44 62 ILE B N 1
ATOM 2430 C CA . ILE B 1 62 ? 16.312 -4.66 6.043 1 98.44 62 ILE B CA 1
ATOM 2431 C C . ILE B 1 62 ? 15.586 -3.955 4.898 1 98.44 62 ILE B C 1
ATOM 2433 O O . ILE B 1 62 ? 15.984 -2.865 4.48 1 98.44 62 ILE B O 1
ATOM 2437 N N . GLY B 1 63 ? 14.523 -4.617 4.395 1 98.31 63 GLY B N 1
ATOM 2438 C CA . GLY B 1 63 ? 13.75 -4.023 3.318 1 98.31 63 GLY B CA 1
ATOM 2439 C C . GLY B 1 63 ? 13.141 -2.682 3.688 1 98.31 63 GLY B C 1
ATOM 2440 O O . GLY B 1 63 ? 13.219 -1.725 2.914 1 98.31 63 GLY B O 1
ATOM 2441 N N . LEU B 1 64 ? 12.586 -2.635 4.863 1 98.12 64 LEU B N 1
ATOM 2442 C CA . LEU B 1 64 ? 11.977 -1.395 5.328 1 98.12 64 LEU B CA 1
ATOM 2443 C C . LEU B 1 64 ? 13.031 -0.312 5.531 1 98.12 64 LEU B C 1
ATOM 2445 O O . LEU B 1 64 ? 12.797 0.855 5.211 1 98.12 64 LEU B O 1
ATOM 2449 N N . PHE B 1 65 ? 14.125 -0.666 6.105 1 98.5 65 PHE B N 1
ATOM 2450 C CA . PHE B 1 65 ? 15.211 0.281 6.332 1 98.5 65 PHE B CA 1
ATOM 2451 C C . PHE B 1 65 ? 15.688 0.888 5.016 1 98.5 65 PHE B C 1
ATOM 2453 O O . PHE B 1 65 ? 15.82 2.107 4.902 1 98.5 65 PHE B O 1
ATOM 2460 N N . ILE B 1 66 ? 15.906 0.114 4.055 1 98.56 66 ILE B N 1
ATOM 2461 C CA . ILE B 1 66 ? 16.344 0.577 2.744 1 98.56 66 ILE B CA 1
ATOM 2462 C C . ILE B 1 66 ? 15.258 1.435 2.104 1 98.56 66 ILE B C 1
ATOM 2464 O O . ILE B 1 66 ? 15.547 2.496 1.546 1 98.56 66 ILE B O 1
ATOM 2468 N N . ALA B 1 67 ? 14.008 0.951 2.193 1 98.31 67 ALA B N 1
ATOM 2469 C CA . ALA B 1 67 ? 12.891 1.686 1.61 1 98.31 67 ALA B CA 1
ATOM 2470 C C . ALA B 1 67 ? 12.75 3.066 2.244 1 98.31 67 ALA B C 1
ATOM 2472 O O . ALA B 1 67 ? 12.438 4.043 1.557 1 98.31 67 ALA B O 1
ATOM 2473 N N . VAL B 1 68 ? 12.992 3.16 3.537 1 98.38 68 VAL B N 1
ATOM 2474 C CA . VAL B 1 68 ? 12.891 4.434 4.246 1 98.38 68 VAL B CA 1
ATOM 2475 C C . VAL B 1 68 ? 14 5.371 3.773 1 98.38 68 VAL B C 1
ATOM 2477 O O . VAL B 1 68 ? 13.742 6.539 3.471 1 98.38 68 VAL B O 1
ATOM 2480 N N . ILE B 1 69 ? 15.195 4.91 3.67 1 98.44 69 ILE B N 1
ATOM 2481 C CA . ILE B 1 69 ? 16.328 5.727 3.248 1 98.44 69 ILE B CA 1
ATOM 2482 C C . ILE B 1 69 ? 16.094 6.227 1.823 1 98.44 69 ILE B C 1
ATOM 2484 O O . ILE B 1 69 ? 16.219 7.426 1.554 1 98.44 69 ILE B O 1
ATOM 2488 N N . LEU B 1 70 ? 15.703 5.352 0.959 1 97.75 70 LEU B N 1
ATOM 2489 C CA . LEU B 1 70 ? 15.5 5.711 -0.441 1 97.75 70 LEU B CA 1
ATOM 2490 C C . LEU B 1 70 ? 14.273 6.598 -0.601 1 97.75 70 LEU B C 1
ATOM 2492 O O . LEU B 1 70 ? 14.305 7.578 -1.347 1 97.75 70 LEU B O 1
ATOM 2496 N N . GLY B 1 71 ? 13.164 6.191 0.068 1 97.88 71 GLY B N 1
ATOM 2497 C CA . GLY B 1 71 ? 11.93 6.945 -0.039 1 97.88 71 GLY B CA 1
ATOM 2498 C C . GLY B 1 71 ? 12.039 8.352 0.518 1 97.88 71 GLY B C 1
ATOM 2499 O O . GLY B 1 71 ? 11.641 9.32 -0.138 1 97.88 71 GLY B O 1
ATOM 2500 N N . VAL B 1 72 ? 12.609 8.484 1.708 1 97.69 72 VAL B N 1
ATOM 2501 C CA . VAL B 1 72 ? 12.805 9.789 2.328 1 97.69 72 VAL B CA 1
ATOM 2502 C C . VAL B 1 72 ? 13.82 10.602 1.52 1 97.69 72 VAL B C 1
ATOM 2504 O O . VAL B 1 72 ? 13.625 11.797 1.29 1 97.69 72 VAL B O 1
ATOM 2507 N N . GLY B 1 73 ? 14.875 9.961 1.116 1 97.44 73 GLY B N 1
ATOM 2508 C CA . GLY B 1 73 ? 15.852 10.633 0.278 1 97.44 73 GLY B CA 1
ATOM 2509 C C . GLY B 1 73 ? 15.258 11.203 -0.994 1 97.44 73 GLY B C 1
ATOM 2510 O O . GLY B 1 73 ? 15.547 12.352 -1.359 1 97.44 73 GLY B O 1
ATOM 2511 N N . LEU B 1 74 ? 14.469 10.445 -1.621 1 96.62 74 LEU B N 1
ATOM 2512 C CA . LEU B 1 74 ? 13.836 10.914 -2.852 1 96.62 74 LEU B CA 1
ATOM 2513 C C . LEU B 1 74 ? 12.852 12.039 -2.564 1 96.62 74 LEU B C 1
ATOM 2515 O O . LEU B 1 74 ? 12.75 12.992 -3.336 1 96.62 74 LEU B O 1
ATOM 2519 N N . ALA B 1 75 ? 12.094 11.891 -1.494 1 97.06 75 ALA B N 1
ATOM 2520 C CA . ALA B 1 75 ? 11.164 12.945 -1.101 1 97.06 75 ALA B CA 1
ATOM 2521 C C . ALA B 1 75 ? 11.898 14.266 -0.873 1 97.06 75 ALA B C 1
ATOM 2523 O O . ALA B 1 75 ? 11.445 15.328 -1.312 1 97.06 75 ALA B O 1
ATOM 2524 N N . ILE B 1 76 ? 13.008 14.195 -0.219 1 96.12 76 ILE B N 1
ATOM 2525 C CA . ILE B 1 76 ? 13.82 15.383 0.04 1 96.12 76 ILE B CA 1
ATOM 2526 C C . ILE B 1 76 ? 14.32 15.969 -1.279 1 96.12 76 ILE B C 1
ATOM 2528 O O . ILE B 1 76 ? 14.227 17.172 -1.505 1 96.12 76 ILE B O 1
ATOM 2532 N N . SER B 1 77 ? 14.805 15.117 -2.133 1 94.44 77 SER B N 1
ATOM 2533 C CA . SER B 1 77 ? 15.328 15.562 -3.42 1 94.44 77 SER B CA 1
ATOM 2534 C C . SER B 1 77 ? 14.25 16.25 -4.246 1 94.44 77 SER B C 1
ATOM 2536 O O . SER B 1 77 ? 14.508 17.281 -4.879 1 94.44 77 SER B O 1
ATOM 2538 N N . MET B 1 78 ? 13.086 15.727 -4.23 1 93.5 78 MET B N 1
ATOM 2539 C CA . MET B 1 78 ? 11.984 16.297 -5.004 1 93.5 78 MET B CA 1
ATOM 2540 C C . MET B 1 78 ? 11.516 17.609 -4.387 1 93.5 78 MET B C 1
ATOM 2542 O O . MET B 1 78 ? 11.086 18.516 -5.105 1 93.5 78 MET B O 1
ATOM 2546 N N . ASP B 1 79 ? 11.609 17.703 -3.082 1 92.69 79 ASP B N 1
ATOM 2547 C CA . ASP B 1 79 ? 11.219 18.938 -2.412 1 92.69 79 ASP B CA 1
ATOM 2548 C C . ASP B 1 79 ? 12.211 20.062 -2.715 1 92.69 79 ASP B C 1
ATOM 2550 O O . ASP B 1 79 ? 11.812 21.219 -2.865 1 92.69 79 ASP B O 1
ATOM 2554 N N . LEU B 1 80 ? 13.445 19.75 -2.826 1 89.56 80 LEU B N 1
ATOM 2555 C CA . LEU B 1 80 ? 14.508 20.734 -3.004 1 89.56 80 LEU B CA 1
ATOM 2556 C C . LEU B 1 80 ? 14.57 21.219 -4.449 1 89.56 80 LEU B C 1
ATOM 2558 O O . LEU B 1 80 ? 15.016 22.344 -4.719 1 89.56 80 LEU B O 1
ATOM 2562 N N . ASN B 1 81 ? 14.211 20.391 -5.328 1 89.31 81 ASN B N 1
ATOM 2563 C CA . ASN B 1 81 ? 14.344 20.719 -6.742 1 89.31 81 ASN B CA 1
ATOM 2564 C C . ASN B 1 81 ? 13.078 20.375 -7.52 1 89.31 81 ASN B C 1
ATOM 2566 O O . ASN B 1 81 ? 12.805 19.203 -7.785 1 89.31 81 ASN B O 1
ATOM 2570 N N . LYS B 1 82 ? 12.445 21.375 -8.047 1 87 82 LYS B N 1
ATOM 2571 C CA . LYS B 1 82 ? 11.172 21.203 -8.75 1 87 82 LYS B CA 1
ATOM 2572 C C . LYS B 1 82 ? 11.359 20.406 -10.039 1 87 82 LYS B C 1
ATOM 2574 O O . LYS B 1 82 ? 10.461 19.672 -10.461 1 87 82 LYS B O 1
ATOM 2579 N N . SER B 1 83 ? 12.477 20.547 -10.656 1 85.56 83 SER B N 1
ATOM 2580 C CA . SER B 1 83 ? 12.758 19.766 -11.867 1 85.56 83 SER B CA 1
ATOM 2581 C C . SER B 1 83 ? 12.812 18.281 -11.562 1 85.56 83 SER B C 1
ATOM 2583 O O . SER B 1 83 ? 12.344 17.469 -12.359 1 85.56 83 SER B O 1
ATOM 2585 N N . LEU B 1 84 ? 13.367 17.953 -10.43 1 87.88 84 LEU B N 1
ATOM 2586 C CA . LEU B 1 84 ? 13.422 16.562 -10.016 1 87.88 84 LEU B CA 1
ATOM 2587 C C . LEU B 1 84 ? 12.023 16.031 -9.695 1 87.88 84 LEU B C 1
ATOM 2589 O O . LEU B 1 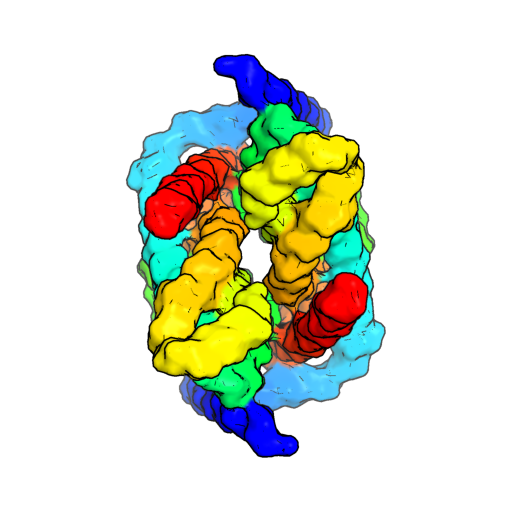84 ? 11.703 14.883 -10.008 1 87.88 84 LEU B O 1
ATOM 2593 N N . GLU B 1 85 ? 11.312 16.828 -9.109 1 91.12 85 GLU B N 1
ATOM 2594 C CA . GLU B 1 85 ? 9.938 16.453 -8.812 1 91.12 85 GLU B CA 1
ATOM 2595 C C . GLU B 1 85 ? 9.172 16.109 -10.086 1 91.12 85 GLU B C 1
ATOM 2597 O O . GLU B 1 85 ? 8.531 15.055 -10.156 1 91.12 85 GLU B O 1
ATOM 2602 N N . ARG B 1 86 ? 9.273 16.953 -11.047 1 87 86 ARG B N 1
ATOM 2603 C CA . ARG B 1 86 ? 8.547 16.766 -12.305 1 87 86 ARG B CA 1
ATOM 2604 C C . ARG B 1 86 ? 9.031 15.523 -13.031 1 87 86 ARG B C 1
ATOM 2606 O O . ARG B 1 86 ? 8.242 14.844 -13.703 1 87 86 ARG B O 1
ATOM 2613 N N . ALA B 1 87 ? 10.242 15.234 -12.836 1 86.31 87 ALA B N 1
ATOM 2614 C CA . ALA B 1 87 ? 10.852 14.109 -13.547 1 86.31 87 ALA B CA 1
ATOM 2615 C C . ALA B 1 87 ? 10.602 12.797 -12.805 1 86.31 87 ALA B C 1
ATOM 2617 O O . ALA B 1 87 ? 10.32 11.773 -13.43 1 86.31 87 ALA B O 1
ATOM 2618 N N . LEU B 1 88 ? 10.68 12.852 -11.508 1 90.25 88 LEU B N 1
ATOM 2619 C CA . LEU B 1 88 ? 10.773 11.602 -10.75 1 90.25 88 LEU B CA 1
ATOM 2620 C C . LEU B 1 88 ? 9.406 11.203 -10.203 1 90.25 88 LEU B C 1
ATOM 2622 O O . LEU B 1 88 ? 9.133 10.008 -10.023 1 90.25 88 LEU B O 1
ATOM 2626 N N . TYR B 1 89 ? 8.555 12.148 -9.992 1 90.62 89 TYR B N 1
ATOM 2627 C CA . TYR B 1 89 ? 7.281 11.836 -9.352 1 90.62 89 TYR B CA 1
ATOM 2628 C C . TYR B 1 89 ? 6.473 10.859 -10.203 1 90.62 89 TYR B C 1
ATOM 2630 O O . TYR B 1 89 ? 5.977 9.852 -9.688 1 90.62 89 TYR B O 1
ATOM 2638 N N . PRO B 1 90 ? 6.426 11.047 -11.508 1 87.94 90 PRO B N 1
ATOM 2639 C CA . PRO B 1 90 ? 5.699 10.078 -12.328 1 87.94 90 PRO B CA 1
ATOM 2640 C C . PRO B 1 90 ? 6.34 8.688 -12.305 1 87.94 90 PRO B C 1
ATOM 2642 O O . PRO B 1 90 ? 5.633 7.68 -12.375 1 87.94 90 PRO B O 1
ATOM 2645 N N . LEU B 1 91 ? 7.602 8.664 -12.25 1 88.25 91 LEU B N 1
ATOM 2646 C CA . LEU B 1 91 ? 8.312 7.395 -12.188 1 88.25 91 LEU B CA 1
ATOM 2647 C C . LEU B 1 91 ? 8.016 6.668 -10.883 1 88.25 91 LEU B C 1
ATOM 2649 O O . LEU B 1 91 ? 7.891 5.441 -10.859 1 88.25 91 LEU B O 1
ATOM 2653 N N . VAL B 1 92 ? 7.934 7.426 -9.852 1 91.25 92 VAL B N 1
ATOM 2654 C CA . VAL B 1 92 ? 7.602 6.867 -8.539 1 91.25 92 VAL B CA 1
ATOM 2655 C C . VAL B 1 92 ? 6.207 6.246 -8.578 1 91.25 92 VAL B C 1
ATOM 2657 O O . VAL B 1 92 ? 6 5.137 -8.086 1 91.25 92 VAL B O 1
ATOM 2660 N N . VAL B 1 93 ? 5.312 6.875 -9.242 1 91.12 93 VAL B N 1
ATOM 2661 C CA . VAL B 1 93 ? 3.947 6.379 -9.375 1 91.12 93 VAL B CA 1
ATOM 2662 C C . VAL B 1 93 ? 3.945 5.086 -10.195 1 91.12 93 VAL B C 1
ATOM 2664 O O . VAL B 1 93 ? 3.287 4.113 -9.82 1 91.12 93 VAL B O 1
ATOM 2667 N N . ALA B 1 94 ? 4.684 5.047 -11.188 1 88.19 94 ALA B N 1
ATOM 2668 C CA . ALA B 1 94 ? 4.742 3.898 -12.094 1 88.19 94 ALA B CA 1
ATOM 2669 C C . ALA B 1 94 ? 5.285 2.666 -11.375 1 88.19 94 ALA B C 1
ATOM 2671 O O . ALA B 1 94 ? 4.906 1.537 -11.695 1 88.19 94 ALA B O 1
ATOM 2672 N N . THR B 1 95 ? 6.152 2.854 -10.406 1 86.06 95 THR B N 1
ATOM 2673 C CA . THR B 1 95 ? 6.75 1.723 -9.703 1 86.06 95 THR B CA 1
ATOM 2674 C C . THR B 1 95 ? 5.684 0.917 -8.969 1 86.06 95 THR B C 1
ATOM 2676 O O . THR B 1 95 ? 5.852 -0.285 -8.742 1 86.06 95 THR B O 1
ATOM 2679 N N . GLN B 1 96 ? 4.574 1.521 -8.609 1 88.31 96 GLN B N 1
ATOM 2680 C CA . GLN B 1 96 ? 3.52 0.856 -7.848 1 88.31 96 GLN B CA 1
ATOM 2681 C C . GLN B 1 96 ? 2.682 -0.049 -8.75 1 88.31 96 GLN B C 1
ATOM 2683 O O . GLN B 1 96 ? 1.955 -0.917 -8.258 1 88.31 96 GLN B O 1
ATOM 2688 N N . THR B 1 97 ? 2.787 0.195 -10.055 1 84.5 97 THR B N 1
ATOM 2689 C CA . THR B 1 97 ? 1.943 -0.552 -10.977 1 84.5 97 THR B CA 1
ATOM 2690 C C . THR B 1 97 ? 2.664 -1.8 -11.484 1 84.5 97 THR B C 1
ATOM 2692 O O . THR B 1 97 ? 2.1 -2.582 -12.25 1 84.5 97 THR B O 1
ATOM 2695 N N . VAL B 1 98 ? 3.867 -1.924 -10.992 1 76.62 98 VAL B N 1
ATOM 2696 C CA . VAL B 1 98 ? 4.633 -3.109 -11.367 1 76.62 98 VAL B CA 1
ATOM 2697 C C . VAL B 1 98 ? 4.102 -4.324 -10.609 1 76.62 98 VAL B C 1
ATOM 2699 O O . VAL B 1 98 ? 4.07 -4.332 -9.375 1 76.62 98 VAL B O 1
ATOM 2702 N N . PRO B 1 99 ? 3.635 -5.266 -11.281 1 74.94 99 PRO B N 1
ATOM 2703 C CA . PRO B 1 99 ? 3.168 -6.473 -10.594 1 74.94 99 PRO B CA 1
ATOM 2704 C C . PRO B 1 99 ? 4.305 -7.25 -9.93 1 74.94 99 PRO B C 1
ATOM 2706 O O . PRO B 1 99 ? 4.969 -8.062 -10.586 1 74.94 99 PRO B O 1
ATOM 2709 N N . ILE B 1 100 ? 4.477 -7.086 -8.727 1 79.12 100 ILE B N 1
ATOM 2710 C CA . ILE B 1 100 ? 5.578 -7.672 -7.973 1 79.12 100 ILE B CA 1
ATOM 2711 C C . ILE B 1 100 ? 5.5 -9.195 -8.047 1 79.12 100 ILE B C 1
ATOM 2713 O O . ILE B 1 100 ? 6.527 -9.867 -8.141 1 79.12 100 ILE B O 1
ATOM 2717 N N . THR B 1 101 ? 4.336 -9.719 -8.094 1 70.25 101 THR B N 1
ATOM 2718 C CA . THR B 1 101 ? 4.145 -11.164 -8.148 1 70.25 101 THR B CA 1
ATOM 2719 C C . THR B 1 101 ? 4.684 -11.734 -9.453 1 70.25 101 THR B C 1
ATOM 2721 O O . THR B 1 101 ? 5.145 -12.875 -9.5 1 70.25 101 THR B O 1
ATOM 2724 N N . ALA B 1 102 ? 4.59 -10.852 -10.508 1 68 102 ALA B N 1
ATOM 2725 C CA . ALA B 1 102 ? 5.086 -11.297 -11.812 1 68 102 ALA B CA 1
ATOM 2726 C C . ALA B 1 102 ? 6.605 -11.18 -11.891 1 68 102 ALA B C 1
ATOM 2728 O O . ALA B 1 102 ? 7.262 -11.945 -12.594 1 68 102 ALA B O 1
ATOM 2729 N N . LEU B 1 103 ? 7.172 -10.281 -11.18 1 74.25 103 LEU B N 1
ATOM 2730 C CA . LEU B 1 103 ? 8.602 -9.992 -11.281 1 74.25 103 LEU B CA 1
ATOM 2731 C C . LEU B 1 103 ? 9.391 -10.805 -10.266 1 74.25 103 LEU B C 1
ATOM 2733 O O . LEU B 1 103 ? 10.609 -10.969 -10.414 1 74.25 103 LEU B O 1
ATOM 2737 N N . ALA B 1 104 ? 8.68 -11.25 -9.305 1 74.44 104 ALA B N 1
ATOM 2738 C CA . ALA B 1 104 ? 9.352 -11.891 -8.18 1 74.44 104 ALA B CA 1
ATOM 2739 C C . ALA B 1 104 ? 10.172 -13.094 -8.648 1 74.44 104 ALA B C 1
ATOM 2741 O O . ALA B 1 104 ? 11.305 -13.289 -8.211 1 74.44 104 ALA B O 1
ATOM 2742 N N . PRO B 1 105 ? 9.68 -13.891 -9.609 1 71.81 105 PRO B N 1
ATOM 2743 C CA . PRO B 1 105 ? 10.508 -14.984 -10.109 1 71.81 105 PRO B CA 1
ATOM 2744 C C . PRO B 1 105 ? 11.805 -14.5 -10.75 1 71.81 105 PRO B C 1
ATOM 2746 O O . PRO B 1 105 ? 12.836 -15.172 -10.648 1 71.81 105 PRO B O 1
ATOM 2749 N N . LEU B 1 106 ? 11.711 -13.367 -11.32 1 75.75 106 LEU B N 1
ATOM 2750 C CA . LEU B 1 106 ? 12.898 -12.773 -11.922 1 75.75 106 LEU B CA 1
ATOM 2751 C C . LEU B 1 106 ? 13.898 -12.352 -10.852 1 75.75 106 LEU B C 1
ATOM 2753 O O . LEU B 1 106 ? 15.109 -12.445 -11.062 1 75.75 106 LEU B O 1
ATOM 2757 N N . PHE B 1 107 ? 13.422 -11.914 -9.75 1 85.44 107 PHE B N 1
ATOM 2758 C CA . PHE B 1 107 ? 14.305 -11.508 -8.656 1 85.44 107 PHE B CA 1
ATOM 2759 C C . PHE B 1 107 ? 15.039 -12.711 -8.078 1 85.44 107 PHE B C 1
ATOM 2761 O O . PHE B 1 107 ? 16.219 -12.609 -7.711 1 85.44 107 PHE B O 1
ATOM 2768 N N . VAL B 1 108 ? 14.32 -13.805 -8.086 1 85.31 108 VAL B N 1
ATOM 2769 C CA . VAL B 1 108 ? 14.953 -15.031 -7.609 1 85.31 108 VAL B CA 1
ATOM 2770 C C . VAL B 1 108 ? 16.016 -15.484 -8.602 1 85.31 108 VAL B C 1
ATOM 2772 O O . VAL B 1 108 ? 17.078 -15.977 -8.203 1 85.31 108 VAL B O 1
ATOM 2775 N N . LEU B 1 109 ? 15.734 -15.305 -9.828 1 81.31 109 LEU B N 1
ATOM 2776 C CA . LEU B 1 109 ? 16.688 -15.672 -10.875 1 81.31 109 LEU B CA 1
ATOM 2777 C C . LEU B 1 109 ? 17.938 -14.812 -10.789 1 81.31 109 LEU B C 1
ATOM 2779 O O . LEU B 1 109 ? 19.047 -15.305 -10.977 1 81.31 109 LEU B O 1
ATOM 2783 N N . TRP B 1 110 ? 17.859 -13.547 -10.414 1 83.38 110 TRP B N 1
ATOM 2784 C CA . TRP B 1 110 ? 18.953 -12.594 -10.438 1 83.38 110 TRP B CA 1
ATOM 2785 C C . TRP B 1 110 ? 19.734 -12.641 -9.125 1 83.38 110 TRP B C 1
ATOM 2787 O O . TRP B 1 110 ? 20.969 -12.477 -9.117 1 83.38 110 TRP B O 1
ATOM 2797 N N . PHE B 1 111 ? 19.031 -12.844 -8.047 1 90.75 111 PHE B N 1
ATOM 2798 C CA . PHE B 1 111 ? 19.672 -12.68 -6.75 1 90.75 111 PHE B CA 1
ATOM 2799 C C . PHE B 1 111 ? 19.75 -14.008 -6.016 1 90.75 111 PHE B C 1
ATOM 2801 O O . PHE B 1 111 ? 20.391 -14.109 -4.961 1 90.75 111 PHE B O 1
ATOM 2808 N N . GLY B 1 112 ? 19.156 -15.016 -6.629 1 87.12 112 GLY B N 1
ATOM 2809 C CA . GLY B 1 112 ? 19.156 -16.328 -5.996 1 87.12 112 GLY B CA 1
ATOM 2810 C C . GLY B 1 112 ? 18.156 -16.453 -4.867 1 87.12 112 GLY B C 1
ATOM 2811 O O . GLY B 1 112 ? 17.234 -15.648 -4.766 1 87.12 112 GLY B O 1
ATOM 2812 N N . TYR B 1 113 ? 18.359 -17.469 -4.039 1 88.62 113 TYR B N 1
ATOM 2813 C CA . TYR B 1 113 ? 17.406 -17.781 -2.973 1 88.62 113 TYR B CA 1
ATOM 2814 C C . TYR B 1 113 ? 17.828 -17.109 -1.666 1 88.62 113 TYR B C 1
ATOM 2816 O O . TYR B 1 113 ? 17.188 -17.328 -0.629 1 88.62 113 TYR B O 1
ATOM 2824 N N . GLY B 1 114 ? 18.859 -16.328 -1.767 1 90.81 114 GLY B N 1
ATOM 2825 C CA . GLY B 1 114 ? 19.297 -15.586 -0.595 1 90.81 114 GLY B CA 1
ATOM 2826 C C . GLY B 1 114 ? 18.312 -14.5 -0.184 1 90.81 114 GLY B C 1
ATOM 2827 O O . GLY B 1 114 ? 17.203 -14.438 -0.697 1 90.81 114 GLY B O 1
ATOM 2828 N N . ILE B 1 115 ? 18.703 -13.648 0.722 1 95.19 115 ILE B N 1
ATOM 2829 C CA . ILE B 1 115 ? 17.812 -12.703 1.381 1 95.19 115 ILE B CA 1
ATOM 2830 C C . ILE B 1 115 ? 17.469 -11.57 0.419 1 95.19 115 ILE B C 1
ATOM 2832 O O . ILE B 1 115 ? 16.391 -10.984 0.508 1 95.19 115 ILE B O 1
ATOM 2836 N N . TRP B 1 116 ? 18.25 -11.297 -0.534 1 95.75 116 TRP B N 1
ATOM 2837 C CA . TRP B 1 116 ? 18.156 -10.062 -1.306 1 95.75 116 TRP B CA 1
ATOM 2838 C C . TRP B 1 116 ? 16.984 -10.109 -2.279 1 95.75 116 TRP B C 1
ATOM 2840 O O . TRP B 1 116 ? 16.375 -9.078 -2.57 1 95.75 116 TRP B O 1
ATOM 2850 N N . SER B 1 117 ? 16.625 -11.336 -2.816 1 94.25 117 SER B N 1
ATOM 2851 C CA . SER B 1 117 ? 15.469 -11.438 -3.691 1 94.25 117 SER B CA 1
ATOM 2852 C C . SER B 1 117 ? 14.188 -11.039 -2.961 1 94.25 117 SER B C 1
ATOM 2854 O O . SER B 1 117 ? 13.281 -10.453 -3.555 1 94.25 117 SER B O 1
ATOM 2856 N N . LYS B 1 118 ? 14.094 -11.242 -1.677 1 95.69 118 LYS B N 1
ATOM 2857 C CA . LYS B 1 118 ? 12.922 -10.891 -0.876 1 95.69 118 LYS B CA 1
ATOM 2858 C C . LYS B 1 118 ? 12.992 -9.438 -0.411 1 95.69 118 LYS B C 1
ATOM 2860 O O . LYS B 1 118 ? 11.969 -8.75 -0.356 1 95.69 118 LYS B O 1
ATOM 2865 N N . VAL B 1 119 ? 14.219 -9.008 -0.156 1 97.06 119 VAL B N 1
ATOM 2866 C CA . VAL B 1 119 ? 14.422 -7.641 0.304 1 97.06 119 VAL B CA 1
ATOM 2867 C C . VAL B 1 119 ? 14.008 -6.66 -0.791 1 97.06 119 VAL B C 1
ATOM 2869 O O . VAL B 1 119 ? 13.336 -5.66 -0.518 1 97.06 119 VAL B O 1
ATOM 2872 N N . ILE B 1 120 ? 14.344 -6.945 -1.984 1 95.12 120 ILE B N 1
ATOM 2873 C CA . ILE B 1 120 ? 14.016 -6.055 -3.092 1 95.12 120 ILE B CA 1
ATOM 2874 C C . ILE B 1 120 ? 12.5 -5.961 -3.25 1 95.12 120 ILE B C 1
ATOM 2876 O O . ILE B 1 120 ? 11.969 -4.891 -3.545 1 95.12 120 ILE B O 1
ATOM 2880 N N . VAL B 1 121 ? 11.797 -7.07 -3.117 1 93.12 121 VAL B N 1
ATOM 2881 C CA . VAL B 1 121 ? 10.344 -7.094 -3.191 1 93.12 121 VAL B CA 1
ATOM 2882 C C . VAL B 1 121 ? 9.75 -6.18 -2.117 1 93.12 121 VAL B C 1
ATOM 2884 O O . VAL B 1 121 ? 8.875 -5.359 -2.402 1 93.12 121 VAL B O 1
ATOM 2887 N N . THR B 1 122 ? 10.297 -6.289 -0.945 1 95.62 122 THR B N 1
ATOM 2888 C CA . THR B 1 122 ? 9.836 -5.496 0.189 1 95.62 122 THR B CA 1
ATOM 2889 C C . THR B 1 122 ? 10.094 -4.012 -0.048 1 95.62 122 THR B C 1
ATOM 2891 O O . THR B 1 122 ? 9.234 -3.172 0.227 1 95.62 122 THR B O 1
ATOM 2894 N N . VAL B 1 123 ? 11.227 -3.699 -0.58 1 96.25 123 VAL B N 1
ATOM 2895 C CA . VAL B 1 123 ? 11.602 -2.316 -0.857 1 96.25 123 VAL B CA 1
ATOM 2896 C C . VAL B 1 123 ? 10.656 -1.727 -1.899 1 96.25 123 VAL B C 1
ATOM 2898 O O . VAL B 1 123 ? 10.141 -0.618 -1.726 1 96.25 123 VAL B O 1
ATOM 2901 N N . LEU B 1 124 ? 10.383 -2.457 -2.896 1 92.75 124 LEU B N 1
ATOM 2902 C CA . LEU B 1 124 ? 9.578 -1.961 -4.008 1 92.75 124 LEU B CA 1
ATOM 2903 C C . LEU B 1 124 ? 8.148 -1.683 -3.562 1 92.75 124 LEU B C 1
ATOM 2905 O O . LEU B 1 124 ? 7.539 -0.697 -3.986 1 92.75 124 LEU B O 1
ATOM 2909 N N . ILE B 1 125 ? 7.664 -2.465 -2.668 1 91.19 125 ILE B N 1
ATOM 2910 C CA . ILE B 1 125 ? 6.266 -2.352 -2.27 1 91.19 125 ILE B CA 1
ATOM 2911 C C . ILE B 1 125 ? 6.102 -1.194 -1.285 1 91.19 125 ILE B C 1
ATOM 2913 O O . ILE B 1 125 ? 5.062 -0.531 -1.264 1 91.19 125 ILE B O 1
ATOM 2917 N N . THR B 1 126 ? 7.137 -0.904 -0.559 1 95.44 126 THR B N 1
ATOM 2918 C CA . THR B 1 126 ? 6.98 0.065 0.52 1 95.44 126 THR B CA 1
ATOM 2919 C C . THR B 1 126 ? 7.59 1.409 0.131 1 95.44 126 THR B C 1
ATOM 2921 O O . THR B 1 126 ? 7.305 2.43 0.761 1 95.44 126 THR B O 1
ATOM 2924 N N . PHE B 1 127 ? 8.383 1.413 -0.939 1 96.25 127 PHE B N 1
ATOM 2925 C CA . PHE B 1 127 ? 9.109 2.604 -1.368 1 96.25 127 PHE B CA 1
ATOM 2926 C C . PHE B 1 127 ? 8.141 3.721 -1.741 1 96.25 127 PHE B C 1
ATOM 2928 O O . PHE B 1 127 ? 8.297 4.859 -1.29 1 96.25 127 PHE B O 1
ATOM 2935 N N . PHE B 1 128 ? 7.145 3.447 -2.416 1 94.38 128 PHE B N 1
ATOM 2936 C CA . PHE B 1 128 ? 6.242 4.438 -2.99 1 94.38 128 PHE B CA 1
ATOM 2937 C C . PHE B 1 128 ? 5.426 5.121 -1.902 1 94.38 128 PHE B C 1
ATOM 2939 O O . PHE B 1 128 ? 5.422 6.348 -1.798 1 94.38 128 PHE B O 1
ATOM 2946 N N . PRO B 1 129 ? 4.738 4.363 -1.034 1 95.12 129 PRO B N 1
ATOM 2947 C CA . PRO B 1 129 ? 3.965 5.035 0.016 1 95.12 129 PRO B CA 1
ATOM 2948 C C . PRO B 1 129 ? 4.832 5.918 0.911 1 95.12 129 PRO B C 1
ATOM 2950 O O . PRO B 1 129 ? 4.383 6.977 1.359 1 95.12 129 PRO B O 1
ATOM 2953 N N . ILE B 1 130 ? 6.027 5.512 1.148 1 97.38 130 ILE B N 1
ATOM 2954 C CA . ILE B 1 130 ? 6.918 6.312 1.982 1 97.38 130 ILE B CA 1
ATOM 2955 C C . ILE B 1 130 ? 7.258 7.617 1.268 1 97.38 130 ILE B C 1
ATOM 2957 O O . ILE B 1 130 ? 7.141 8.703 1.847 1 97.38 130 ILE B O 1
ATOM 2961 N N . THR B 1 131 ? 7.617 7.523 0.024 1 97.56 131 THR B N 1
ATOM 2962 C CA . THR B 1 131 ? 8.008 8.695 -0.755 1 97.56 131 THR B CA 1
ATOM 2963 C C . THR B 1 131 ? 6.863 9.695 -0.846 1 97.56 131 THR B C 1
ATOM 2965 O O . THR B 1 131 ? 7.043 10.883 -0.574 1 97.56 131 THR B O 1
ATOM 2968 N N . VAL B 1 132 ? 5.703 9.188 -1.151 1 95.5 132 VAL B N 1
ATOM 2969 C CA . VAL B 1 132 ? 4.555 10.055 -1.41 1 95.5 132 VAL B CA 1
ATOM 2970 C C . VAL B 1 132 ? 4.117 10.734 -0.115 1 95.5 132 VAL B C 1
ATOM 2972 O O . VAL B 1 132 ? 3.906 11.953 -0.085 1 95.5 132 VAL B O 1
ATOM 2975 N N . ASN B 1 133 ? 4.039 9.984 0.977 1 96.12 133 ASN B N 1
ATOM 2976 C CA . ASN B 1 133 ? 3.6 10.562 2.242 1 96.12 133 ASN B CA 1
ATOM 2977 C C . ASN B 1 133 ? 4.594 11.602 2.762 1 96.12 133 ASN B C 1
ATOM 2979 O O . ASN B 1 133 ? 4.199 12.695 3.166 1 96.12 133 ASN B O 1
ATOM 2983 N N . VAL B 1 134 ? 5.797 11.242 2.688 1 96.44 134 VAL B N 1
ATOM 2984 C CA . VAL B 1 134 ? 6.812 12.156 3.209 1 96.44 134 VAL B CA 1
ATOM 2985 C C . VAL B 1 134 ? 6.883 13.406 2.338 1 96.44 134 VAL B C 1
ATOM 2987 O O . VAL B 1 134 ? 6.984 14.523 2.852 1 96.44 134 VAL B O 1
ATOM 2990 N N . TYR B 1 135 ? 6.832 13.234 1.052 1 96.5 135 TYR B N 1
ATOM 2991 C CA . TYR B 1 135 ? 6.848 14.367 0.139 1 96.5 135 TYR B CA 1
ATOM 2992 C C . TYR B 1 135 ? 5.652 15.281 0.389 1 96.5 135 TYR B C 1
ATOM 2994 O O . TYR B 1 135 ? 5.793 16.516 0.403 1 96.5 135 TYR B O 1
ATOM 3002 N N . ASP B 1 136 ? 4.504 14.711 0.591 1 93.81 136 ASP B N 1
ATOM 3003 C CA . ASP B 1 136 ? 3.311 15.492 0.899 1 93.81 136 ASP B CA 1
ATOM 3004 C C . ASP B 1 136 ? 3.461 16.219 2.232 1 93.81 136 ASP B C 1
ATOM 3006 O O . ASP B 1 136 ? 2.945 17.328 2.402 1 93.81 136 ASP B O 1
ATOM 3010 N N . GLY B 1 137 ? 4.129 15.547 3.152 1 93.69 137 GLY B N 1
ATOM 3011 C CA . GLY B 1 137 ? 4.438 16.219 4.402 1 93.69 137 GLY B CA 1
ATOM 3012 C C . GLY B 1 137 ? 5.254 17.484 4.211 1 93.69 137 GLY B C 1
ATOM 3013 O O . GLY B 1 137 ? 4.988 18.5 4.848 1 93.69 137 GLY B O 1
ATOM 3014 N N . PHE B 1 138 ? 6.203 17.438 3.344 1 93.88 138 PHE B N 1
ATOM 3015 C CA . PHE B 1 138 ? 6.996 18.609 3.035 1 93.88 138 PHE B CA 1
ATOM 3016 C C . PHE B 1 138 ? 6.129 19.703 2.4 1 93.88 138 PHE B C 1
ATOM 3018 O O . PHE B 1 138 ? 6.297 20.875 2.693 1 93.88 138 PHE B O 1
ATOM 3025 N N . LYS B 1 139 ? 5.223 19.281 1.642 1 90.81 139 LYS B N 1
ATOM 3026 C CA . LYS B 1 139 ? 4.383 20.203 0.9 1 90.81 139 LYS B CA 1
ATOM 3027 C C . LYS B 1 139 ? 3.258 20.75 1.777 1 90.81 139 LYS B C 1
ATOM 3029 O O . LYS B 1 139 ? 2.639 21.766 1.445 1 90.81 139 LYS B O 1
ATOM 3034 N N . SER B 1 140 ? 3.076 20.141 2.855 1 86.94 140 SER B N 1
ATOM 3035 C CA . SER B 1 140 ? 1.964 20.531 3.713 1 86.94 140 SER B CA 1
ATOM 3036 C C . SER B 1 140 ? 2.242 21.859 4.41 1 86.94 140 SER B C 1
ATOM 3038 O O . SER B 1 140 ? 1.325 22.5 4.93 1 86.94 140 SER B O 1
ATOM 3040 N N . THR B 1 141 ? 3.449 22.297 4.406 1 83.62 141 THR B N 1
ATOM 3041 C CA . THR B 1 141 ? 3.787 23.594 4.996 1 83.62 141 THR B CA 1
ATOM 3042 C C . THR B 1 141 ? 3.189 24.734 4.184 1 83.62 141 THR B C 1
ATOM 3044 O O . THR B 1 141 ? 3.193 24.688 2.951 1 83.62 141 THR B O 1
ATOM 3047 N N . LYS B 1 142 ? 2.596 25.594 4.855 1 75.44 142 LYS B N 1
ATOM 3048 C CA . LYS B 1 142 ? 2.004 26.75 4.195 1 75.44 142 LYS B CA 1
ATOM 3049 C C . LYS B 1 142 ? 3.068 27.578 3.482 1 75.44 142 LYS B C 1
ATOM 3051 O O . LYS B 1 142 ? 4.086 27.938 4.082 1 75.44 142 LYS B O 1
ATOM 3056 N N . ARG B 1 143 ? 2.75 27.859 2.334 1 79.12 143 ARG B N 1
ATOM 3057 C CA . ARG B 1 143 ? 3.654 28.656 1.521 1 79.12 143 ARG B CA 1
ATOM 3058 C C . ARG B 1 143 ? 3.891 30.031 2.156 1 79.12 143 ARG B C 1
ATOM 3060 O O . ARG B 1 143 ? 5.012 30.547 2.135 1 79.12 143 ARG B O 1
ATOM 3067 N N . GLU B 1 144 ? 2.857 30.406 2.766 1 78.06 144 GLU B N 1
ATOM 3068 C CA . GLU B 1 144 ? 2.924 31.719 3.414 1 78.06 144 GLU B CA 1
ATOM 3069 C C . GLU B 1 144 ? 3.945 31.719 4.547 1 78.06 144 GLU B C 1
ATOM 3071 O O . GLU B 1 144 ? 4.672 32.688 4.73 1 78.06 144 GLU B O 1
ATOM 3076 N N . MET B 1 145 ? 3.932 30.609 5.242 1 86.31 145 MET B N 1
ATOM 3077 C CA . MET B 1 145 ? 4.887 30.516 6.34 1 86.31 145 MET B CA 1
ATOM 3078 C C . MET B 1 145 ? 6.316 30.422 5.812 1 86.31 145 MET B C 1
ATOM 3080 O O . MET B 1 145 ? 7.23 31.016 6.375 1 86.31 145 MET B O 1
ATOM 3084 N N . GLU B 1 146 ? 6.453 29.734 4.797 1 87.12 146 GLU B N 1
ATOM 3085 C CA . GLU B 1 146 ? 7.766 29.625 4.164 1 87.12 146 GLU B CA 1
ATOM 3086 C C . GLU B 1 146 ? 8.25 30.984 3.676 1 87.12 146 GLU B C 1
ATOM 3088 O O . GLU B 1 146 ? 9.398 31.375 3.914 1 87.12 146 GLU B O 1
ATOM 3093 N N . GLU B 1 147 ? 7.387 31.703 3.041 1 87.94 147 GLU B N 1
ATOM 3094 C CA . GLU B 1 147 ? 7.715 33.031 2.516 1 87.94 147 GLU B CA 1
ATOM 3095 C C . GLU B 1 147 ? 8.031 34 3.643 1 87.94 147 GLU B C 1
ATOM 3097 O O . GLU B 1 147 ? 8.945 34.812 3.525 1 87.94 147 GLU B O 1
ATOM 3102 N N . LEU B 1 148 ? 7.203 33.844 4.586 1 90.06 148 LEU B N 1
ATOM 3103 C CA . LEU B 1 148 ? 7.418 34.719 5.742 1 90.06 148 LEU B CA 1
ATOM 3104 C C . LEU B 1 148 ? 8.805 34.5 6.34 1 90.06 148 LEU B C 1
ATOM 3106 O O . LEU B 1 148 ? 9.516 35.438 6.648 1 90.06 148 LEU B O 1
ATOM 3110 N N . LEU B 1 149 ? 9.219 33.344 6.461 1 91 149 LEU B N 1
ATOM 3111 C CA . LEU B 1 149 ? 10.508 33 7.051 1 91 149 LEU B CA 1
ATOM 3112 C C . LEU B 1 149 ? 11.648 33.469 6.141 1 91 149 LEU B C 1
ATOM 3114 O O . LEU B 1 149 ? 12.688 33.938 6.621 1 91 149 LEU B O 1
ATOM 3118 N N . LEU B 1 150 ? 11.383 33.406 4.891 1 90.19 150 LEU B N 1
ATOM 3119 C CA . LEU B 1 150 ? 12.375 33.875 3.932 1 90.19 150 LEU B CA 1
ATOM 3120 C C . LEU B 1 150 ? 12.562 35.375 4.059 1 90.19 150 LEU B C 1
ATOM 3122 O O . LEU B 1 150 ? 13.68 35.875 3.957 1 90.19 150 LEU B O 1
ATOM 3126 N N . THR B 1 151 ? 11.477 36 4.258 1 91.94 151 THR B N 1
ATOM 3127 C CA . THR B 1 151 ? 11.531 37.469 4.391 1 91.94 151 THR B CA 1
ATOM 3128 C C . THR B 1 151 ? 12.281 37.844 5.664 1 91.94 151 THR B C 1
ATOM 3130 O O . THR B 1 151 ? 12.93 38.906 5.711 1 91.94 151 THR B O 1
ATOM 3133 N N . TYR B 1 152 ? 12.234 37 6.648 1 93.81 152 TYR B N 1
ATOM 3134 C CA . TYR B 1 152 ? 12.93 37.25 7.902 1 93.81 152 TYR B CA 1
ATOM 3135 C C . TYR B 1 152 ? 14.398 36.812 7.801 1 93.81 152 TYR B C 1
ATOM 3137 O O . TYR B 1 152 ? 15.125 36.844 8.797 1 93.81 152 TYR B O 1
ATOM 3145 N N . GLY B 1 153 ? 14.781 36.375 6.688 1 92.81 153 GLY B N 1
ATOM 3146 C CA . GLY B 1 153 ? 16.188 36.094 6.426 1 92.81 153 GLY B CA 1
ATOM 3147 C C . GLY B 1 153 ? 16.562 34.625 6.656 1 92.81 153 GLY B C 1
ATOM 3148 O O . GLY B 1 153 ? 17.75 34.281 6.672 1 92.81 153 GLY B O 1
ATOM 3149 N N . ALA B 1 154 ? 15.602 33.844 6.852 1 93 154 ALA B N 1
ATOM 3150 C CA . ALA B 1 154 ? 15.898 32.406 7.031 1 93 154 ALA B CA 1
ATOM 3151 C C . ALA B 1 154 ? 16.438 31.797 5.742 1 93 154 ALA B C 1
ATOM 3153 O O . ALA B 1 154 ? 15.977 32.125 4.648 1 93 154 ALA B O 1
ATOM 3154 N N . SER B 1 155 ? 17.453 30.891 5.934 1 94.25 155 SER B N 1
ATOM 3155 C CA . SER B 1 155 ? 17.984 30.188 4.777 1 94.25 155 SER B CA 1
ATOM 3156 C C . SER B 1 155 ? 17.078 29.016 4.383 1 94.25 155 SER B C 1
ATOM 3158 O O . SER B 1 155 ? 16.25 28.578 5.18 1 94.25 155 SER B O 1
ATOM 3160 N N . LYS B 1 156 ? 17.281 28.531 3.213 1 90.12 156 LYS B N 1
ATOM 3161 C CA . LYS B 1 156 ? 16.516 27.375 2.746 1 90.12 156 LYS B CA 1
ATOM 3162 C C . LYS B 1 156 ? 16.766 26.156 3.639 1 90.12 156 LYS B C 1
ATOM 3164 O O . LYS B 1 156 ? 15.852 25.359 3.875 1 90.12 156 LYS B O 1
ATOM 3169 N N . LYS B 1 157 ? 17.984 26.094 4.043 1 92.56 157 LYS B N 1
ATOM 3170 C CA . LYS B 1 157 ? 18.328 25 4.941 1 92.56 157 LYS B CA 1
ATOM 3171 C C . LYS B 1 157 ? 17.625 25.141 6.285 1 92.56 157 LYS B C 1
ATOM 3173 O O . LYS B 1 157 ? 17.125 24.156 6.84 1 92.56 157 LYS B O 1
ATOM 3178 N N . ASP B 1 158 ? 17.547 26.344 6.707 1 93 158 ASP B N 1
ATOM 3179 C CA . ASP B 1 158 ? 16.859 26.609 7.965 1 93 158 ASP B CA 1
ATOM 3180 C C . ASP B 1 158 ? 15.367 26.297 7.848 1 93 158 ASP B C 1
ATOM 3182 O O . ASP B 1 158 ? 14.789 25.703 8.758 1 93 158 ASP B O 1
ATOM 3186 N N . ILE B 1 159 ? 14.852 26.672 6.812 1 92.38 159 ILE B N 1
ATOM 3187 C CA . ILE B 1 159 ? 13.43 26.453 6.578 1 92.38 159 ILE B CA 1
ATOM 3188 C C . ILE B 1 159 ? 13.141 24.953 6.488 1 92.38 159 ILE B C 1
ATOM 3190 O O . ILE B 1 159 ? 12.164 24.469 7.059 1 92.38 159 ILE B O 1
ATOM 3194 N N . PHE B 1 160 ? 14 24.281 5.836 1 92.5 160 PHE B N 1
ATOM 3195 C CA . PHE B 1 160 ? 13.82 22.844 5.688 1 92.5 160 PHE B CA 1
ATOM 3196 C C . PHE B 1 160 ? 13.898 22.141 7.039 1 92.5 160 PHE B C 1
ATOM 3198 O O . PHE B 1 160 ? 13.016 21.359 7.391 1 92.5 160 PHE B O 1
ATOM 3205 N N . ILE B 1 161 ? 14.883 22.438 7.844 1 91.56 161 ILE B N 1
ATOM 3206 C CA . ILE B 1 161 ? 15.172 21.734 9.086 1 91.56 161 ILE B CA 1
ATOM 3207 C C . ILE B 1 161 ? 14.164 22.156 10.156 1 91.56 161 ILE B C 1
ATOM 3209 O O . ILE B 1 161 ? 13.688 21.328 10.938 1 91.56 161 ILE B O 1
ATOM 3213 N N . LYS B 1 162 ? 13.719 23.391 10.148 1 90.88 162 LYS B N 1
ATOM 3214 C CA . LYS B 1 162 ? 12.945 23.922 11.266 1 90.88 162 LYS B CA 1
ATOM 3215 C C . LYS B 1 162 ? 11.453 23.938 10.953 1 90.88 162 LYS B C 1
ATOM 3217 O O . LYS B 1 162 ? 10.625 23.969 11.859 1 90.88 162 LYS B O 1
ATOM 3222 N N . LEU B 1 163 ? 11.172 23.922 9.711 1 91.38 163 LEU B N 1
ATOM 3223 C CA . LEU B 1 163 ? 9.758 24.031 9.352 1 91.38 163 LEU B CA 1
ATOM 3224 C C . LEU B 1 163 ? 9.289 22.781 8.609 1 91.38 163 LEU B C 1
ATOM 3226 O O . LEU B 1 163 ? 8.43 22.047 9.102 1 91.38 163 LEU B O 1
ATOM 3230 N N . LYS B 1 164 ? 9.93 22.453 7.52 1 92.62 164 LYS B N 1
ATOM 3231 C CA . LYS B 1 164 ? 9.438 21.391 6.641 1 92.62 164 LYS B CA 1
ATOM 3232 C C . LYS B 1 164 ? 9.609 20.016 7.289 1 92.62 164 LYS B C 1
ATOM 3234 O O . LYS B 1 164 ? 8.688 19.188 7.266 1 92.62 164 LYS B O 1
ATOM 3239 N N . LEU B 1 165 ? 10.789 19.797 7.852 1 91.81 165 LEU B N 1
ATOM 3240 C CA . LEU B 1 165 ? 11.07 18.484 8.453 1 91.81 165 LEU B CA 1
ATOM 3241 C C . LEU B 1 165 ? 10.109 18.219 9.609 1 91.81 165 LEU B C 1
ATOM 3243 O O . LEU B 1 165 ? 9.477 17.156 9.656 1 91.81 165 LEU B O 1
ATOM 3247 N N . PRO B 1 166 ? 9.906 19.141 10.469 1 89.75 166 PRO B N 1
ATOM 3248 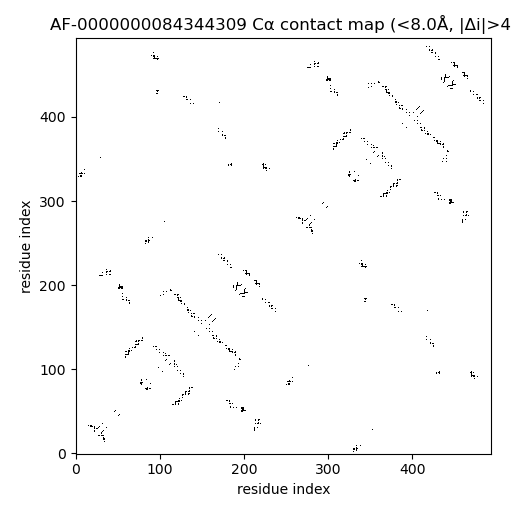C CA . PRO B 1 166 ? 8.953 18.922 11.555 1 89.75 166 PRO B CA 1
ATOM 3249 C C . PRO B 1 166 ? 7.52 18.734 11.055 1 89.75 166 PRO B C 1
ATOM 3251 O O . PRO B 1 166 ? 6.773 17.906 11.594 1 89.75 166 PRO B O 1
ATOM 3254 N N . SER B 1 167 ? 7.145 19.469 10.094 1 87.94 167 SER B N 1
ATOM 3255 C CA . SER B 1 167 ? 5.789 19.391 9.555 1 87.94 167 SER B CA 1
ATOM 3256 C C . SER B 1 167 ? 5.547 18.062 8.859 1 87.94 167 SER B C 1
ATOM 3258 O O . SER B 1 167 ? 4.406 17.625 8.734 1 87.94 167 SER B O 1
ATOM 3260 N N . SER B 1 168 ? 6.629 17.406 8.438 1 93.44 168 SER B N 1
ATOM 3261 C CA . SER B 1 168 ? 6.52 16.156 7.688 1 93.44 168 SER B CA 1
ATOM 3262 C C . SER B 1 168 ? 6.508 14.953 8.617 1 93.44 168 SER B C 1
ATOM 3264 O O . SER B 1 168 ? 6.172 13.844 8.195 1 93.44 168 SER B O 1
ATOM 3266 N N . LEU B 1 169 ? 6.805 15.125 9.922 1 93.69 169 LEU B N 1
ATOM 3267 C CA . LEU B 1 169 ? 6.984 14.016 10.852 1 93.69 169 LEU B CA 1
ATOM 3268 C C . LEU B 1 169 ? 5.699 13.211 11 1 93.69 169 LEU B C 1
ATOM 3270 O O . LEU B 1 169 ? 5.723 11.977 10.93 1 93.69 169 LEU B O 1
ATOM 3274 N N . PRO B 1 170 ? 4.539 13.906 11.148 1 92.94 170 PRO B N 1
ATOM 3275 C CA . PRO B 1 170 ? 3.307 13.117 11.227 1 92.94 170 PRO B CA 1
ATOM 3276 C C . PRO B 1 170 ? 3.043 12.305 9.953 1 92.94 170 PRO B C 1
ATOM 3278 O O . PRO B 1 170 ? 2.572 11.164 10.031 1 92.94 170 PRO B O 1
ATOM 3281 N N . TYR B 1 171 ? 3.391 12.859 8.844 1 94.5 171 TYR B N 1
ATOM 3282 C CA . TYR B 1 171 ? 3.24 12.164 7.57 1 94.5 171 TYR B CA 1
ATOM 3283 C C . TYR B 1 171 ? 4.188 10.977 7.484 1 94.5 171 TYR B C 1
ATOM 3285 O O . TYR B 1 171 ? 3.828 9.93 6.938 1 94.5 171 TYR B O 1
ATOM 3293 N N . PHE B 1 172 ? 5.391 11.164 8.047 1 96.5 172 PHE B N 1
ATOM 3294 C CA . PHE B 1 172 ? 6.375 10.086 8.07 1 96.5 172 PHE B CA 1
ATOM 3295 C C . PHE B 1 172 ? 5.875 8.914 8.906 1 96.5 172 PHE B C 1
ATOM 3297 O O . PHE B 1 172 ? 5.973 7.762 8.492 1 96.5 172 PHE B O 1
ATOM 3304 N N . PHE B 1 173 ? 5.328 9.195 10.008 1 96.25 173 PHE B N 1
ATOM 3305 C CA . PHE B 1 173 ? 4.844 8.141 10.891 1 96.25 173 PHE B CA 1
ATOM 3306 C C . PHE B 1 173 ? 3.6 7.477 10.305 1 96.25 173 PHE B C 1
ATOM 3308 O O . PHE B 1 173 ? 3.398 6.27 10.469 1 96.25 173 PHE B O 1
ATOM 3315 N N . SER B 1 174 ? 2.734 8.258 9.625 1 94.94 174 SER B N 1
ATOM 3316 C CA . SER B 1 174 ? 1.622 7.648 8.906 1 94.94 174 SER B CA 1
ATOM 3317 C C . SER B 1 174 ? 2.123 6.676 7.844 1 94.94 174 SER B C 1
ATOM 3319 O O . SER B 1 174 ? 1.553 5.594 7.664 1 94.94 174 SER B O 1
ATOM 3321 N N . ALA B 1 175 ? 3.18 7.086 7.18 1 96.5 175 ALA B N 1
ATOM 3322 C CA . ALA B 1 175 ? 3.785 6.219 6.176 1 96.5 175 ALA B CA 1
ATOM 3323 C C . ALA B 1 175 ? 4.289 4.922 6.801 1 96.5 175 ALA B C 1
ATOM 3325 O O . ALA B 1 175 ? 4.098 3.84 6.238 1 96.5 175 ALA B O 1
ATOM 3326 N N . LEU B 1 176 ? 4.906 5.062 7.969 1 97 176 LEU B N 1
ATOM 3327 C CA . LEU B 1 176 ? 5.434 3.879 8.641 1 97 176 LEU B CA 1
ATOM 3328 C C . LEU B 1 176 ? 4.301 2.955 9.078 1 97 176 LEU B C 1
ATOM 3330 O O . LEU B 1 176 ? 4.395 1.735 8.922 1 97 176 LEU B O 1
ATOM 3334 N N . LYS B 1 177 ? 3.281 3.506 9.578 1 96.19 177 LYS B N 1
ATOM 3335 C CA . LYS B 1 177 ? 2.146 2.705 10.031 1 96.19 177 LYS B CA 1
ATOM 3336 C C . LYS B 1 177 ? 1.527 1.929 8.867 1 96.19 177 LYS B C 1
ATOM 3338 O O . LYS B 1 177 ? 1.055 0.805 9.047 1 96.19 177 LYS B O 1
ATOM 3343 N N . MET B 1 178 ? 1.593 2.498 7.762 1 94.19 178 MET B N 1
ATOM 3344 C CA . MET B 1 178 ? 1.012 1.854 6.586 1 94.19 178 MET B CA 1
ATOM 3345 C C . MET B 1 178 ? 1.98 0.841 5.984 1 94.19 178 MET B C 1
ATOM 3347 O O . MET B 1 178 ? 1.562 -0.208 5.492 1 94.19 178 MET B O 1
ATOM 3351 N N . THR B 1 179 ? 3.262 1.154 6.039 1 96.5 179 THR B N 1
ATOM 3352 C CA . THR B 1 179 ? 4.219 0.363 5.273 1 96.5 179 THR B CA 1
ATOM 3353 C C . THR B 1 179 ? 4.754 -0.796 6.109 1 96.5 179 THR B C 1
ATOM 3355 O O . THR B 1 179 ? 5.211 -1.802 5.562 1 96.5 179 THR B O 1
ATOM 3358 N N . VAL B 1 180 ? 4.664 -0.665 7.406 1 96.94 180 VAL B N 1
ATOM 3359 C CA . VAL B 1 180 ? 5.195 -1.73 8.25 1 96.94 180 VAL B CA 1
ATOM 3360 C C . VAL B 1 180 ? 4.43 -3.025 7.988 1 96.94 180 VAL B C 1
ATOM 3362 O O . VAL B 1 180 ? 5.027 -4.047 7.645 1 96.94 180 VAL B O 1
ATOM 3365 N N . PRO B 1 181 ? 3.113 -3.02 8.055 1 95.81 181 PRO B N 1
ATOM 3366 C CA . PRO B 1 181 ? 2.387 -4.25 7.734 1 95.81 181 PRO B CA 1
ATOM 3367 C C . PRO B 1 181 ? 2.588 -4.699 6.289 1 95.81 181 PRO B C 1
ATOM 3369 O O . PRO B 1 181 ? 2.736 -5.895 6.023 1 95.81 181 PRO B O 1
ATOM 3372 N N . ILE B 1 182 ? 2.646 -3.764 5.41 1 93.12 182 ILE B N 1
ATOM 3373 C CA . ILE B 1 182 ? 2.824 -4.055 3.994 1 93.12 182 ILE B CA 1
ATOM 3374 C C . ILE B 1 182 ? 4.188 -4.707 3.768 1 93.12 182 ILE B C 1
ATOM 3376 O O . ILE B 1 182 ? 4.328 -5.59 2.918 1 93.12 182 ILE B O 1
ATOM 3380 N N . SER B 1 183 ? 5.188 -4.238 4.484 1 96.31 183 SER B N 1
ATOM 3381 C CA . SER B 1 183 ? 6.527 -4.797 4.352 1 96.31 183 SER B CA 1
ATOM 3382 C C . SER B 1 183 ? 6.562 -6.258 4.789 1 96.31 183 SER B C 1
ATOM 3384 O O . SER B 1 183 ? 7.293 -7.066 4.215 1 96.31 183 SER B O 1
ATOM 3386 N N . LEU B 1 184 ? 5.82 -6.578 5.816 1 96.19 184 LEU B N 1
ATOM 3387 C CA . LEU B 1 184 ? 5.699 -7.969 6.246 1 96.19 184 LEU B CA 1
ATOM 3388 C C . LEU B 1 184 ? 5.109 -8.828 5.137 1 96.19 184 LEU B C 1
ATOM 3390 O O . LEU B 1 184 ? 5.609 -9.922 4.855 1 96.19 184 LEU B O 1
ATOM 3394 N N . ILE B 1 185 ? 4.156 -8.344 4.48 1 91.81 185 ILE B N 1
ATOM 3395 C CA . ILE B 1 185 ? 3.508 -9.055 3.383 1 91.81 185 ILE B CA 1
ATOM 3396 C C . ILE B 1 185 ? 4.465 -9.156 2.199 1 91.81 185 ILE B C 1
ATOM 3398 O O . ILE B 1 185 ? 4.512 -10.188 1.521 1 91.81 185 ILE B O 1
ATOM 3402 N N . GLY B 1 186 ? 5.121 -8.062 1.904 1 91.56 186 GLY B N 1
ATOM 3403 C CA . GLY B 1 186 ? 6.117 -8.109 0.845 1 91.56 186 GLY B CA 1
ATOM 3404 C C . GLY B 1 186 ? 7.176 -9.172 1.065 1 91.56 186 GLY B C 1
ATOM 3405 O O . GLY B 1 186 ? 7.539 -9.891 0.136 1 91.56 186 GLY B O 1
ATOM 3406 N N . ALA B 1 187 ? 7.633 -9.195 2.299 1 94.94 187 ALA B N 1
ATOM 3407 C CA . ALA B 1 187 ? 8.602 -10.234 2.646 1 94.94 187 ALA B CA 1
ATOM 3408 C C . ALA B 1 187 ? 8.008 -11.625 2.432 1 94.94 187 ALA B C 1
ATOM 3410 O O . ALA B 1 187 ? 8.664 -12.5 1.849 1 94.94 187 ALA B O 1
ATOM 3411 N N . ALA B 1 188 ? 6.785 -11.812 2.859 1 93.38 188 ALA B N 1
ATOM 3412 C CA . ALA B 1 188 ? 6.117 -13.109 2.734 1 93.38 188 ALA B CA 1
ATOM 3413 C C . ALA B 1 188 ? 5.91 -13.477 1.27 1 93.38 188 ALA B C 1
ATOM 3415 O O . ALA B 1 188 ? 6.066 -14.641 0.89 1 93.38 188 ALA B O 1
ATOM 3416 N N . ILE B 1 189 ? 5.551 -12.531 0.467 1 89 189 ILE B N 1
ATOM 3417 C CA . ILE B 1 189 ? 5.363 -12.758 -0.961 1 89 189 ILE B CA 1
ATOM 3418 C C . ILE B 1 189 ? 6.688 -13.195 -1.59 1 89 189 ILE B C 1
ATOM 3420 O O . ILE B 1 189 ? 6.73 -14.164 -2.35 1 89 189 ILE B O 1
ATOM 3424 N N . GLY B 1 190 ? 7.77 -12.5 -1.281 1 90.19 190 GLY B N 1
ATOM 3425 C CA . GLY B 1 190 ? 9.078 -12.891 -1.777 1 90.19 190 GLY B CA 1
ATOM 3426 C C . GLY B 1 190 ? 9.484 -14.297 -1.37 1 90.19 190 GLY B C 1
ATOM 3427 O O . GLY B 1 190 ? 10.055 -15.039 -2.168 1 90.19 190 GLY B O 1
ATOM 3428 N N . GLU B 1 191 ? 9.164 -14.625 -0.182 1 93.38 191 GLU B N 1
ATOM 3429 C CA . GLU B 1 191 ? 9.484 -15.953 0.33 1 93.38 191 GLU B CA 1
ATOM 3430 C C . GLU B 1 191 ? 8.648 -17.031 -0.354 1 93.38 191 GLU B C 1
ATOM 3432 O O . GLU B 1 191 ? 9.125 -18.141 -0.592 1 93.38 191 GLU B O 1
ATOM 3437 N N . TRP B 1 192 ? 7.414 -16.688 -0.568 1 88.69 192 TRP B N 1
ATOM 3438 C CA . TRP B 1 192 ? 6.5 -17.625 -1.232 1 88.69 192 TRP B CA 1
ATOM 3439 C C . TRP B 1 192 ? 6.992 -17.953 -2.637 1 88.69 192 TRP B C 1
ATOM 3441 O O . TRP B 1 192 ? 6.832 -19.078 -3.104 1 88.69 192 TRP B O 1
ATOM 3451 N N . LEU B 1 193 ? 7.562 -17.031 -3.254 1 85.5 193 LEU B N 1
ATOM 3452 C CA . LEU B 1 193 ? 7.969 -17.203 -4.645 1 85.5 193 LEU B CA 1
ATOM 3453 C C . LEU B 1 193 ? 9.312 -17.922 -4.727 1 85.5 193 LEU B C 1
ATOM 3455 O O . LEU B 1 193 ? 9.609 -18.578 -5.727 1 85.5 193 LEU B O 1
ATOM 3459 N N . GLY B 1 194 ? 10.172 -17.625 -3.65 1 87.81 194 GLY B N 1
ATOM 3460 C CA . GLY B 1 194 ? 11.445 -18.328 -3.682 1 87.81 194 GLY B CA 1
ATOM 3461 C C . GLY B 1 194 ? 12.273 -18.109 -2.428 1 87.81 194 GLY B C 1
ATOM 3462 O O . GLY B 1 194 ? 12.93 -17.078 -2.279 1 87.81 194 GLY B O 1
ATOM 3463 N N . ALA B 1 195 ? 12.305 -19.125 -1.658 1 92.31 195 ALA B N 1
ATOM 3464 C CA . ALA B 1 195 ? 13.094 -19.062 -0.43 1 92.31 195 ALA B CA 1
ATOM 3465 C C . ALA B 1 195 ? 13.242 -20.453 0.179 1 92.31 195 ALA B C 1
ATOM 3467 O O . ALA B 1 195 ? 12.664 -21.438 -0.32 1 92.31 195 ALA B O 1
ATOM 3468 N N . GLN B 1 196 ? 14.102 -20.484 1.128 1 93.94 196 GLN B N 1
ATOM 3469 C CA . GLN B 1 196 ? 14.273 -21.734 1.86 1 93.94 196 GLN B CA 1
ATOM 3470 C C . GLN B 1 196 ? 13.773 -21.594 3.297 1 93.94 196 GLN B C 1
ATOM 3472 O O . GLN B 1 196 ? 13.734 -22.594 4.039 1 93.94 196 GLN B O 1
ATOM 3477 N N . ALA B 1 197 ? 13.477 -20.453 3.615 1 96.44 197 ALA B N 1
ATOM 3478 C CA . ALA B 1 197 ? 12.922 -20.172 4.938 1 96.44 197 ALA B CA 1
ATOM 3479 C C . ALA B 1 197 ? 12.039 -18.922 4.91 1 96.44 197 ALA B C 1
ATOM 3481 O O . ALA B 1 197 ? 12.117 -18.125 3.977 1 96.44 197 ALA B O 1
ATOM 3482 N N . GLY B 1 198 ? 11.219 -18.828 5.977 1 97.56 198 GLY B N 1
ATOM 3483 C CA . GLY B 1 198 ? 10.297 -17.703 6.09 1 97.56 198 GLY B CA 1
ATOM 3484 C C . GLY B 1 198 ? 8.852 -18.141 6.258 1 97.56 198 GLY B C 1
ATOM 3485 O O . GLY B 1 198 ? 8.484 -19.25 5.883 1 97.56 198 GLY B O 1
ATOM 3486 N N . LEU B 1 199 ? 8.117 -17.281 6.754 1 97.25 199 LEU B N 1
ATOM 3487 C CA . LEU B 1 199 ? 6.711 -17.578 6.984 1 97.25 199 LEU B CA 1
ATOM 3488 C C . LEU B 1 199 ? 5.984 -17.812 5.664 1 97.25 199 LEU B C 1
ATOM 3490 O O . LEU B 1 199 ? 5.109 -18.672 5.574 1 97.25 199 LEU B O 1
ATOM 3494 N N . GLY B 1 200 ? 6.324 -16.984 4.672 1 93.69 200 GLY B N 1
ATOM 3495 C CA . GLY B 1 200 ? 5.762 -17.219 3.35 1 93.69 200 GLY B CA 1
ATOM 3496 C C . GLY B 1 200 ? 6.145 -18.562 2.762 1 93.69 200 GLY B C 1
ATOM 3497 O O . GLY B 1 200 ? 5.32 -19.219 2.141 1 93.69 200 GLY B O 1
ATOM 3498 N N . TYR B 1 201 ? 7.328 -18.922 2.943 1 94.5 201 TYR B N 1
ATOM 3499 C CA . TYR B 1 201 ? 7.812 -20.219 2.498 1 94.5 201 TYR B CA 1
ATOM 3500 C C . TYR B 1 201 ? 7.051 -21.344 3.18 1 94.5 201 TYR B C 1
ATOM 3502 O O . TYR B 1 201 ? 6.633 -22.312 2.525 1 94.5 201 TYR B O 1
ATOM 3510 N N . PHE B 1 202 ? 6.949 -21.203 4.438 1 96.69 202 PHE B N 1
ATOM 3511 C CA . PHE B 1 202 ? 6.227 -22.203 5.207 1 96.69 202 PHE B CA 1
ATOM 3512 C C . PHE B 1 202 ? 4.793 -22.344 4.703 1 96.69 202 PHE B C 1
ATOM 3514 O O . PHE B 1 202 ? 4.289 -23.453 4.547 1 96.69 202 PHE B O 1
ATOM 3521 N N . SER B 1 203 ? 4.113 -21.25 4.477 1 92.75 203 SER B N 1
ATOM 3522 C CA . SER B 1 203 ? 2.742 -21.281 3.984 1 92.75 203 SER B CA 1
ATOM 3523 C C . SER B 1 203 ? 2.646 -22 2.648 1 92.75 203 SER B C 1
ATOM 3525 O O . SER B 1 203 ? 1.73 -22.797 2.432 1 92.75 203 SER B O 1
ATOM 3527 N N . LYS B 1 204 ? 3.539 -21.75 1.797 1 90.75 204 LYS B N 1
ATOM 3528 C CA . LYS B 1 204 ? 3.559 -22.422 0.497 1 90.75 204 LYS B CA 1
ATOM 3529 C C . LYS B 1 204 ? 3.721 -23.922 0.653 1 90.75 204 LYS B C 1
ATOM 3531 O O . LYS B 1 204 ? 3.037 -24.703 -0.019 1 90.75 204 LYS B O 1
ATOM 3536 N N . ARG B 1 205 ? 4.613 -24.312 1.486 1 93.25 205 ARG B N 1
ATOM 3537 C CA . ARG B 1 205 ? 4.836 -25.734 1.733 1 93.25 205 ARG B CA 1
ATOM 3538 C C . ARG B 1 205 ? 3.572 -26.406 2.264 1 93.25 205 ARG B C 1
ATOM 3540 O O . ARG B 1 205 ? 3.236 -27.516 1.86 1 93.25 205 ARG B O 1
ATOM 3547 N N . MET B 1 206 ? 2.949 -25.703 3.125 1 92.5 206 MET B N 1
ATOM 3548 C CA . MET B 1 206 ? 1.718 -26.25 3.688 1 92.5 206 MET B CA 1
ATOM 3549 C C . MET B 1 206 ? 0.635 -26.375 2.621 1 92.5 206 MET B C 1
ATOM 3551 O O . MET B 1 206 ? -0.193 -27.281 2.666 1 92.5 206 MET B O 1
ATOM 3555 N N . MET B 1 207 ? 0.642 -25.438 1.745 1 88.44 207 MET B N 1
ATOM 3556 C CA . MET B 1 207 ? -0.32 -25.484 0.647 1 88.44 207 MET B CA 1
ATOM 3557 C C . MET B 1 207 ? -0.113 -26.75 -0.199 1 88.44 207 MET B C 1
ATOM 3559 O O . MET B 1 207 ? -1.079 -27.406 -0.582 1 88.44 207 MET B O 1
ATOM 3563 N N . THR B 1 208 ? 1.091 -27.062 -0.515 1 88.19 208 THR B N 1
ATOM 3564 C CA . THR B 1 208 ? 1.403 -28.234 -1.316 1 88.19 208 THR B CA 1
ATOM 3565 C C . THR B 1 208 ? 1.012 -29.516 -0.578 1 88.19 208 THR B C 1
ATOM 3567 O O . THR B 1 208 ? 0.71 -30.531 -1.203 1 88.19 208 THR B O 1
ATOM 3570 N N . GLN B 1 209 ? 1.006 -29.406 0.692 1 90.75 209 GLN B N 1
ATOM 3571 C CA . GLN B 1 209 ? 0.639 -30.547 1.52 1 90.75 209 GLN B CA 1
ATOM 3572 C C . GLN B 1 209 ? -0.856 -30.562 1.82 1 90.75 209 GLN B C 1
ATOM 3574 O O . GLN B 1 209 ? -1.338 -31.391 2.586 1 90.75 209 GLN B O 1
ATOM 3579 N N . LEU B 1 210 ? -1.607 -29.531 1.349 1 86.44 210 LEU B N 1
ATOM 3580 C CA . LEU B 1 210 ? -3.051 -29.375 1.501 1 86.44 210 LEU B CA 1
ATOM 3581 C C . LEU B 1 210 ? -3.434 -29.266 2.973 1 86.44 210 LEU B C 1
ATOM 3583 O O . LEU B 1 210 ? -4.469 -29.781 3.393 1 86.44 210 LEU B O 1
ATOM 3587 N N . ASN B 1 211 ? -2.475 -28.766 3.752 1 89.88 211 ASN B N 1
ATOM 3588 C CA . ASN B 1 211 ? -2.748 -28.406 5.141 1 89.88 211 ASN B CA 1
ATOM 3589 C C . ASN B 1 211 ? -3.266 -26.969 5.254 1 89.88 211 ASN B C 1
ATOM 3591 O O . ASN B 1 211 ? -2.494 -26.047 5.516 1 89.88 211 ASN B O 1
ATOM 3595 N N . GLY B 1 212 ? -4.543 -26.859 5.16 1 86.94 212 GLY B N 1
ATOM 3596 C CA . GLY B 1 212 ? -5.172 -25.547 5.129 1 86.94 212 GLY B CA 1
ATOM 3597 C C . GLY B 1 212 ? -4.875 -24.719 6.359 1 86.94 212 GLY B C 1
ATOM 3598 O O . GLY B 1 212 ? -4.531 -23.531 6.242 1 86.94 212 GLY B O 1
ATOM 3599 N N . ALA B 1 213 ? -4.98 -25.312 7.488 1 91.12 213 ALA B N 1
ATOM 3600 C CA . ALA B 1 213 ? -4.707 -24.594 8.727 1 91.12 213 ALA B CA 1
ATOM 3601 C C . ALA B 1 213 ? -3.246 -24.156 8.805 1 91.12 213 ALA B C 1
ATOM 3603 O O . ALA B 1 213 ? -2.936 -23.078 9.328 1 91.12 213 ALA B O 1
ATOM 3604 N N . GLY B 1 214 ? -2.402 -24.969 8.281 1 92.56 214 GLY B N 1
ATOM 3605 C CA . GLY B 1 214 ? -0.984 -24.656 8.25 1 92.56 214 GLY B CA 1
ATOM 3606 C C . GLY B 1 214 ? -0.659 -23.484 7.348 1 92.56 214 GLY B C 1
ATOM 3607 O O . GLY B 1 214 ? 0.297 -22.75 7.598 1 92.56 214 GLY B O 1
ATOM 3608 N N . VAL B 1 215 ? -1.478 -23.359 6.352 1 90.19 215 VAL B N 1
ATOM 3609 C CA . VAL B 1 215 ? -1.304 -22.234 5.426 1 90.19 215 VAL B CA 1
ATOM 3610 C C . VAL B 1 215 ? -1.596 -20.922 6.141 1 90.19 215 VAL B C 1
ATOM 3612 O O . VAL B 1 215 ? -0.952 -19.906 5.875 1 90.19 215 VAL B O 1
ATOM 3615 N N . PHE B 1 216 ? -2.502 -20.969 7.145 1 91.25 216 PHE B N 1
ATOM 3616 C CA . PHE B 1 216 ? -2.969 -19.75 7.797 1 91.25 216 PHE B CA 1
ATOM 3617 C C . PHE B 1 216 ? -2.156 -19.469 9.055 1 91.25 216 PHE B C 1
ATOM 3619 O O . PHE B 1 216 ? -2.201 -18.359 9.594 1 91.25 216 PHE B O 1
ATOM 3626 N N . ALA B 1 217 ? -1.424 -20.375 9.484 1 94.69 217 ALA B N 1
ATOM 3627 C CA . ALA B 1 217 ? -0.644 -20.188 10.703 1 94.69 217 ALA B CA 1
ATOM 3628 C C . ALA B 1 217 ? 0.333 -19.031 10.562 1 94.69 217 ALA B C 1
ATOM 3630 O O . ALA B 1 217 ? 0.381 -18.141 11.422 1 94.69 217 ALA B O 1
ATOM 3631 N N . PRO B 1 218 ? 1.114 -18.938 9.453 1 95.06 218 PRO B N 1
ATOM 3632 C CA . PRO B 1 218 ? 2.004 -17.797 9.273 1 95.06 218 PRO B CA 1
ATOM 3633 C C . PRO B 1 218 ? 1.246 -16.469 9.195 1 95.06 218 PRO B C 1
ATOM 3635 O O . PRO B 1 218 ? 1.753 -15.438 9.633 1 95.06 218 PRO B O 1
ATOM 3638 N N . ILE B 1 219 ? 0.049 -16.516 8.664 1 92.5 219 ILE B N 1
ATOM 3639 C CA . ILE B 1 219 ? -0.757 -15.305 8.531 1 92.5 219 ILE B CA 1
ATOM 3640 C C . ILE B 1 219 ? -1.134 -14.781 9.914 1 92.5 219 ILE B C 1
ATOM 3642 O O . ILE B 1 219 ? -1.097 -13.57 10.156 1 92.5 219 ILE B O 1
ATOM 3646 N N . LEU B 1 220 ? -1.475 -15.695 10.742 1 93.31 220 LEU B N 1
ATOM 3647 C CA . LEU B 1 220 ? -1.772 -15.328 12.125 1 93.31 220 LEU B CA 1
ATOM 3648 C C . LEU B 1 220 ? -0.568 -14.664 12.781 1 93.31 220 LEU B C 1
ATOM 3650 O O . LEU B 1 220 ? -0.707 -13.625 13.43 1 93.31 220 LEU B O 1
ATOM 3654 N N . ILE B 1 221 ? 0.546 -15.219 12.602 1 96.5 221 ILE B N 1
ATOM 3655 C CA . ILE B 1 221 ? 1.771 -14.695 13.195 1 96.5 221 ILE B CA 1
ATOM 3656 C C . ILE B 1 221 ? 2.096 -13.328 12.609 1 96.5 221 ILE B C 1
ATOM 3658 O O . ILE B 1 221 ? 2.412 -12.391 13.336 1 96.5 221 ILE B O 1
ATOM 3662 N N . LEU B 1 222 ? 1.976 -13.219 11.312 1 96.31 222 LEU B N 1
ATOM 3663 C CA . LEU B 1 222 ? 2.244 -11.953 10.633 1 96.31 222 LEU B CA 1
ATOM 3664 C C . LEU B 1 222 ? 1.312 -10.859 11.141 1 96.31 222 LEU B C 1
ATOM 3666 O O . LEU B 1 222 ? 1.741 -9.719 11.336 1 96.31 222 LEU B O 1
ATOM 3670 N N . SER B 1 223 ? 0.092 -11.219 11.312 1 93.75 223 SER B N 1
ATOM 3671 C CA . SER B 1 223 ? -0.893 -10.25 11.789 1 93.75 223 SER B CA 1
ATOM 3672 C C . SER B 1 223 ? -0.545 -9.75 13.18 1 93.75 223 SER B C 1
ATOM 3674 O O . SER B 1 223 ? -0.605 -8.547 13.445 1 93.75 223 SER B O 1
ATOM 3676 N N . LEU B 1 224 ? -0.168 -10.609 14.047 1 94.69 224 LEU B N 1
ATOM 3677 C CA . LEU B 1 224 ? 0.189 -10.25 15.414 1 94.69 224 LEU B CA 1
ATOM 3678 C C . LEU B 1 224 ? 1.436 -9.375 15.438 1 94.69 224 LEU B C 1
ATOM 3680 O O . LEU B 1 224 ? 1.486 -8.375 16.172 1 94.69 224 LEU B O 1
ATOM 3684 N N . ILE B 1 225 ? 2.379 -9.719 14.633 1 96.75 225 ILE B N 1
ATOM 3685 C CA . ILE B 1 225 ? 3.613 -8.945 14.562 1 96.75 225 ILE B CA 1
ATOM 3686 C C . ILE B 1 225 ? 3.324 -7.555 13.992 1 96.75 225 ILE B C 1
ATOM 3688 O O . ILE B 1 225 ? 3.875 -6.559 14.469 1 96.75 225 ILE B O 1
ATOM 3692 N N . ALA B 1 226 ? 2.463 -7.539 12.984 1 96.06 226 ALA B N 1
ATOM 3693 C CA . ALA B 1 226 ? 2.09 -6.258 12.391 1 96.06 226 ALA B CA 1
ATOM 3694 C C . ALA B 1 226 ? 1.442 -5.344 13.43 1 96.06 226 ALA B C 1
ATOM 3696 O O . ALA B 1 226 ? 1.764 -4.156 13.508 1 96.06 226 ALA B O 1
ATOM 3697 N N . ILE B 1 227 ? 0.589 -5.879 14.242 1 93.75 227 ILE B N 1
ATOM 3698 C CA . ILE B 1 227 ? -0.098 -5.117 15.281 1 93.75 227 ILE B CA 1
ATOM 3699 C C . ILE B 1 227 ? 0.918 -4.586 16.281 1 93.75 227 ILE B C 1
ATOM 3701 O O . ILE B 1 227 ? 0.892 -3.406 16.641 1 93.75 227 ILE B O 1
ATOM 3705 N N . VAL B 1 228 ? 1.834 -5.41 16.656 1 96.44 228 VAL B N 1
ATOM 3706 C CA . VAL B 1 228 ? 2.846 -5.035 17.625 1 96.44 228 VAL B CA 1
ATOM 3707 C C . VAL B 1 228 ? 3.754 -3.953 17.047 1 96.44 228 VAL B C 1
ATOM 3709 O O . VAL B 1 228 ? 4.051 -2.961 17.719 1 96.44 228 VAL B O 1
ATOM 3712 N N . LEU B 1 229 ? 4.164 -4.102 15.836 1 97.06 229 LEU B N 1
ATOM 3713 C CA . LEU B 1 229 ? 5.082 -3.15 15.219 1 97.06 229 LEU B CA 1
ATOM 3714 C C . LEU B 1 229 ? 4.402 -1.802 15.008 1 97.06 229 LEU B C 1
ATOM 3716 O O . LEU B 1 229 ? 5.023 -0.752 15.188 1 97.06 229 LEU B O 1
ATOM 3720 N N . VAL B 1 230 ? 3.178 -1.854 14.602 1 95.5 230 VAL B N 1
ATOM 3721 C CA . VAL B 1 230 ? 2.453 -0.601 14.422 1 95.5 230 VAL B CA 1
ATOM 3722 C C . VAL B 1 230 ? 2.268 0.085 15.773 1 95.5 230 VAL B C 1
ATOM 3724 O O . VAL B 1 230 ? 2.334 1.312 15.867 1 95.5 230 VAL B O 1
ATOM 3727 N N . PHE B 1 231 ? 2.041 -0.677 16.797 1 94.44 231 PHE B N 1
ATOM 3728 C CA . PHE B 1 231 ? 1.954 -0.137 18.156 1 94.44 231 PHE B CA 1
ATOM 3729 C C . PHE B 1 231 ? 3.26 0.543 18.547 1 94.44 231 PHE B C 1
ATOM 3731 O O . PHE B 1 231 ? 3.248 1.626 19.141 1 94.44 231 PHE B O 1
ATOM 3738 N N . ILE B 1 232 ? 4.312 -0.043 18.234 1 96.75 232 ILE B N 1
ATOM 3739 C CA . ILE B 1 232 ? 5.625 0.524 18.516 1 96.75 232 ILE B CA 1
ATOM 3740 C C . ILE B 1 232 ? 5.797 1.838 17.766 1 96.75 232 ILE B C 1
ATOM 3742 O O . ILE B 1 232 ? 6.297 2.822 18.312 1 96.75 232 ILE B O 1
ATOM 3746 N N . VAL B 1 233 ? 5.379 1.842 16.516 1 96.56 233 VAL B N 1
ATOM 3747 C CA . VAL B 1 233 ? 5.457 3.059 15.711 1 96.56 233 VAL B CA 1
ATOM 3748 C C . VAL B 1 233 ? 4.629 4.164 16.359 1 96.56 233 VAL B C 1
ATOM 3750 O O . VAL B 1 233 ? 5.059 5.316 16.422 1 96.56 233 VAL B O 1
ATOM 3753 N N . ASN B 1 234 ? 3.469 3.807 16.859 1 93.25 234 ASN B N 1
ATOM 3754 C CA . ASN B 1 234 ? 2.617 4.777 17.547 1 93.25 234 ASN B CA 1
ATOM 3755 C C . ASN B 1 234 ? 3.301 5.359 18.781 1 93.25 234 ASN B C 1
ATOM 3757 O O . ASN B 1 234 ? 3.203 6.559 19.047 1 93.25 234 ASN B O 1
ATOM 3761 N N . ILE B 1 235 ? 3.971 4.566 19.5 1 94.56 235 ILE B N 1
ATOM 3762 C CA . ILE B 1 235 ? 4.672 5 20.703 1 94.56 235 ILE B CA 1
ATOM 3763 C C . ILE B 1 235 ? 5.812 5.941 20.312 1 94.56 235 ILE B C 1
ATOM 3765 O O . ILE B 1 235 ? 5.996 6.988 20.938 1 94.56 235 ILE B O 1
ATOM 3769 N N . LEU B 1 236 ? 6.523 5.562 19.281 1 95 236 LEU B N 1
ATOM 3770 C CA . LEU B 1 236 ? 7.625 6.395 18.812 1 95 236 LEU B CA 1
ATOM 3771 C C . LEU B 1 236 ? 7.121 7.75 18.344 1 95 236 LEU B C 1
ATOM 3773 O O . LEU B 1 236 ? 7.742 8.781 18.609 1 95 236 LEU B O 1
ATOM 3777 N N . GLU B 1 237 ? 6.059 7.703 17.609 1 93.81 237 GLU B N 1
ATOM 3778 C CA . GLU B 1 237 ? 5.453 8.938 17.109 1 93.81 237 GLU B CA 1
ATOM 3779 C C . GLU B 1 237 ? 5.082 9.867 18.266 1 93.81 237 GLU B C 1
ATOM 3781 O O . GLU B 1 237 ? 5.434 11.047 18.25 1 93.81 237 GLU B O 1
ATOM 3786 N N . ASN B 1 238 ? 4.418 9.352 19.281 1 90 238 ASN B N 1
ATOM 3787 C CA . ASN B 1 238 ? 3.943 10.141 20.422 1 90 238 ASN B CA 1
ATOM 3788 C C . ASN B 1 238 ? 5.105 10.727 21.219 1 90 238 ASN B C 1
ATOM 3790 O O . ASN B 1 238 ? 5.035 11.859 21.688 1 90 238 ASN B O 1
ATOM 3794 N N . ASN B 1 239 ? 6.09 9.977 21.297 1 89.94 239 ASN B N 1
ATOM 3795 C CA . ASN B 1 239 ? 7.25 10.438 22.062 1 89.94 239 ASN B CA 1
ATOM 3796 C C . ASN B 1 239 ? 8 11.539 21.312 1 89.94 239 ASN B C 1
ATOM 3798 O O . ASN B 1 239 ? 8.469 12.5 21.922 1 89.94 239 ASN B O 1
ATOM 3802 N N . LEU B 1 240 ? 8.031 11.398 20.031 1 87.19 240 LEU B N 1
ATOM 3803 C CA . LEU B 1 240 ? 8.773 12.383 19.25 1 87.19 240 LEU B CA 1
ATOM 3804 C C . LEU B 1 240 ? 7.977 13.672 19.109 1 87.19 240 LEU B C 1
ATOM 3806 O O . LEU B 1 240 ? 8.539 14.766 19.141 1 87.19 240 LEU B O 1
ATOM 3810 N N . ILE B 1 241 ? 6.766 13.547 18.938 1 76.81 241 ILE B N 1
ATOM 3811 C CA . ILE B 1 241 ? 5.93 14.734 18.766 1 76.81 241 ILE B CA 1
ATOM 3812 C C . ILE B 1 241 ? 5.809 15.469 20.109 1 76.81 241 ILE B C 1
ATOM 3814 O O . ILE B 1 241 ? 5.855 16.703 20.156 1 76.81 241 ILE B O 1
ATOM 3818 N N . LYS B 1 242 ? 5.758 14.75 21.188 1 75.25 242 LYS B N 1
ATOM 3819 C CA . LYS B 1 242 ? 5.754 15.359 22.516 1 75.25 242 LYS B CA 1
ATOM 3820 C C . LYS B 1 242 ? 7.062 16.094 22.797 1 75.25 242 LYS B C 1
ATOM 3822 O O . LYS B 1 242 ? 7.062 17.188 23.359 1 75.25 242 LYS B O 1
ATOM 3827 N N . LEU B 1 243 ? 8.023 15.492 22.344 1 72.31 243 LEU B N 1
ATOM 3828 C CA . LEU B 1 243 ? 9.336 16.094 22.547 1 72.31 243 LEU B CA 1
ATOM 3829 C C . LEU B 1 243 ? 9.453 17.406 21.781 1 72.31 243 LEU B C 1
ATOM 3831 O O . LEU B 1 243 ? 10.062 18.375 22.281 1 72.31 243 LEU B O 1
ATOM 3835 N N . ARG B 1 244 ? 8.758 17.547 20.797 1 70.5 244 ARG B N 1
ATOM 3836 C CA . ARG B 1 244 ? 8.828 18.734 19.953 1 70.5 244 ARG B CA 1
ATOM 3837 C C . ARG B 1 244 ? 7.906 19.828 20.484 1 70.5 244 ARG B C 1
ATOM 3839 O O . ARG B 1 244 ? 8.203 21.016 20.344 1 70.5 244 ARG B O 1
ATOM 3846 N N . SER B 1 245 ? 6.801 19.344 20.906 1 63.81 245 SER B N 1
ATOM 3847 C CA . SER B 1 245 ? 5.891 20.344 21.469 1 63.81 245 SER B CA 1
ATOM 3848 C C . SER B 1 245 ? 6.488 21 22.703 1 63.81 245 SER B C 1
ATOM 3850 O O . SER B 1 245 ? 6.129 22.125 23.062 1 63.81 245 SER B O 1
ATOM 3852 N N . GLU B 1 246 ? 7.379 20.344 23.344 1 55.09 246 GLU B N 1
ATOM 3853 C CA . GLU B 1 246 ? 8.016 20.891 24.531 1 55.09 246 GLU B CA 1
ATOM 3854 C C . GLU B 1 246 ? 9.164 21.828 24.172 1 55.09 246 GLU B C 1
ATOM 3856 O O . GLU B 1 246 ? 9.555 22.672 24.969 1 55.09 246 GLU B O 1
ATOM 3861 N N . ILE B 1 247 ? 9.641 21.734 23.016 1 48.25 247 ILE B N 1
ATOM 3862 C CA . ILE B 1 247 ? 10.727 22.641 22.672 1 48.25 247 ILE B CA 1
ATOM 3863 C C . ILE B 1 247 ? 10.156 23.891 22 1 48.25 247 ILE B C 1
ATOM 3865 O O . ILE B 1 247 ? 9.328 23.797 21.094 1 48.25 247 ILE B O 1
#

pLDDT: mean 89.56, std 9.23, range [44.0, 98.56]

Radius of gyration: 23.07 Å; Cα contacts (8 Å, |Δi|>4): 739; chains: 2; bounding box: 42×68×64 Å

Organism: NCBI:txid1533

Sequence (494 aa):
MKKYTPAIIISIVLLLVWEVLARYINAMYILPSPSKIIEETIKFRNVLFTVHLKATLSVTIIGLFIAVILGVGLAISMDLNKSLERALYPLVVATQTVPITALAPLFVLWFGYGIWSKVIVTVLITFFPITVNVYDGFKSTKREMEELLLTYGASKKDIFIKLKLPSSLPYFFSALKMTVPISLIGAAIGEWLGAQAGLGYFSKRMMTQLNGAGVFAPILILSLIAIVLVFIVNILENNLIKLRSEIMKKYTPAIIISIVLLLVWEVLARYINAMYILPSPSKIIEETIKFRNVLFTVHLKATLSVTIIGLFIAVILGVGLAISMDLNKSLERALYPLVVATQTVPITALAPLFVLWFGYGIWSKVIVTVLITFFPITVNVYDGFKSTKREMEELLLTYGASKKDIFIKLKLPSSLPYFFSALKMTVPISLIGAAIGEWLGAQAGLGYFSKRMMTQLNGAGVFAPILILSLIAIVLVFIVNILENNLIKLRSEI

Foldseek 3Di:
DVVCVVVVVVVVVVLVVLQVVCVVVVQCLVRNHPVLLVVLCVVCVCCVVPWAAVLLVVLLVLLVVVLLCLLLVLLVVCLVDVVSVVVCVVVLVVLQVDDLLVCLLVLCVVVNQDSVSLSVLLSSNLNSLQNVLLSVQLVVFDPVVVVVVVVVVDDPVRCCVPPSNLSSLVSNLVSCLVSSLVSSVSSLSSCLSHHDHHLNVQLNVCVVVSNNSSNCNSVVVSVVVSVVVNVVSVVVSVVVNVVVVVD/DVVCVVVVVVVVVVLVVLQVVCVVVVQCLVRNHPVLLVVLCVVCVCCVVPWAAVLLVVLLVLLVVVLLCLLLVLLVVCLVDVVSVVVCVVVLVVLQVDDLLVCLLVLCVVVNQDSVSLSVLLSSNLNSLQNVLLSVQLVVFDPVVVVVCVVVPDDPVRCCVPPSNLSSLVSNLVSCLVSSLVSSVSSLSSCLSHHDHHLNVQLNVCVVVSNNSSNCNSVVVSVVVSVVVNVVSVVVSVVVNVVVVVD

Secondary structure (DSSP, 8-state):
--TTHHHHHHHHHHHHHHHHHHHHHT-TTTS--HHHHHHHHHHTHHHIIIIIHHHHHHHHHHHHHHHHHHHHHHHHHHHH-HHHHHHHHHHHHHHTTS-HHHHHHHHHHHHTTSTHHHHHHHHHHHHHHHHHHHHHHHHTS-HHHHHHHHHTT--HHHHIIIIIHHHHHHHHHHHHHHHHHHHHHHHHHHHHHS-SSSHHHHHHHHHHTT-HHHHHHHHHHHHHHHHHHHHHHHHHHHHHHHHHHH-/--TTHHHHHHHHHHHHHHHHHHHHHT-TTTS--HHHHHHHHHHTHHHIIIIIHHHHHHHHHHHHHHHHHHHHHHHHHHHH-HHHHHHHHHHHHHHTTS-HHHHHHHHHHHHTTSTHHHHHHHHHHHHHHHHHHHHHHHHTS-HHHHHHHHHTT--HHHHIIIIIHHHHHHHHHHHHHHHHHHHHHHHHHHHHHS-SSSHHHHHHHHHHTT-HHHHHHHHHHHHHHHHHHHHHHHHHHHHHHHHHHH-

Solvent-accessible surface area (backbone atoms only — not comparable to full-atom values): 23232 Å² total; per-residue (Å²): 120,74,70,44,43,58,14,50,50,52,52,48,49,53,46,47,52,46,30,52,50,20,59,68,65,63,38,46,60,80,40,46,28,60,69,49,20,50,51,41,35,61,74,43,36,64,57,44,56,69,47,13,40,48,45,35,49,51,29,23,53,53,10,47,51,52,17,48,53,53,12,49,50,49,21,51,49,28,70,76,30,66,49,48,29,56,25,44,50,54,53,50,49,30,56,52,31,52,58,57,82,74,45,43,56,53,34,32,70,74,52,35,62,50,65,58,26,20,19,51,43,12,19,56,69,31,22,44,48,33,19,53,28,33,33,49,14,45,60,64,51,52,64,63,59,53,50,51,39,44,73,72,66,49,47,73,65,49,44,40,64,70,44,28,50,61,57,12,46,66,29,42,49,48,24,46,55,49,30,52,29,43,19,50,39,27,17,26,52,25,15,50,69,44,45,90,52,10,36,22,24,49,21,49,54,23,52,78,68,64,33,28,26,45,35,42,26,39,41,54,53,47,21,54,50,34,38,51,51,39,51,50,50,52,51,52,48,55,54,53,52,50,54,48,71,72,99,122,73,69,46,42,58,14,51,49,52,50,49,49,53,47,48,52,46,32,52,51,20,59,68,66,62,38,47,60,79,39,46,27,60,68,50,20,51,49,41,34,61,73,44,37,64,58,45,58,68,47,13,40,50,44,34,49,50,30,24,53,53,10,48,53,52,19,49,54,52,13,49,50,48,22,51,50,28,70,76,30,66,51,48,29,56,25,44,50,53,54,49,47,32,55,52,31,52,57,58,82,73,46,43,57,54,33,30,71,75,53,34,60,51,66,58,27,20,19,52,43,13,19,56,69,32,22,45,49,33,20,52,27,32,33,48,15,45,61,65,52,52,63,65,58,54,49,49,40,44,74,73,65,49,48,72,67,51,43,39,64,70,47,28,49,61,58,12,45,65,30,41,50,47,26,45,55,50,31,53,28,44,18,50,40,26,17,26,52,24,15,49,69,45,45,87,52,10,37,23,24,49,20,49,54,21,52,77,66,65,34,28,26,45,34,44,24,40,40,53,52,47,20,52,49,33,39,51,51,38,51,50,50,52,51,52,47,53,54,53,51,50,55,48,72,72,99